Protein AF-A0A5C4Y9U7-F1 (afdb_monomer)

Mean predicted aligned error: 8.0 Å

pLDDT: mean 85.67, std 10.43, range [41.75, 97.69]

Foldseek 3Di:
DQQVLVVCQVVVQVVVVVPDPDPFQADEAEEEEAPCVVPVVVVQVVQVVVQEHEAELLDPPQFFDLDFDPLLQVLLQCLCCVAPNVVPWGWHWDADPVSGIAIAIVNHSDDDFPQSSQSRSVSRNLRSQLRDQGQEYEYEGECPRHDPRVSLSVLCCRQPVCSNVDRHNHHYYYYYYHDDDDQVRQFDLGSHNQWYYDVVDIFGADHSVLLLVLLLVVLPFFLQAAEEEEEEQLLFVQLVQDGQLRLLLVLLCVVQPVPDDDDSLCSQLSVLVVVCVVCVDDDDPDSDNVCSNVSSVLDTSLQSLQVQQVVDVHQVPRPSLVVSVVSLVSSLVRGGLLLVLVLLVLVLQQQPLTGAYAYEYQDQHCNNCPVPVLQEDEDQALVSLQCLLVLVVVVNHHSRRHHYYYHQQGYSVDRVSHRRHPVQQVVAGDPSNLVNVVSVLPSHQAYEYEYARDQQSRSRCLVSCLDPSNLRRYDAAYEALGHHPSNVVSCVPRPQVVCCPPPVNDDVSSRYNNHRSSVSSVSSSVSNVVVD

Structure (mmCIF, N/CA/C/O backbone):
data_AF-A0A5C4Y9U7-F1
#
_entry.id   AF-A0A5C4Y9U7-F1
#
loop_
_atom_site.group_PDB
_atom_site.id
_atom_site.type_symbol
_atom_site.label_atom_id
_atom_site.label_alt_id
_atom_site.label_comp_id
_atom_site.label_asym_id
_atom_site.label_entity_id
_atom_site.label_seq_id
_atom_site.pdbx_PDB_ins_code
_atom_site.Cartn_x
_atom_site.Cartn_y
_atom_site.Cartn_z
_atom_site.occupancy
_atom_site.B_iso_or_equiv
_atom_site.auth_seq_id
_atom_site.auth_comp_id
_atom_site.auth_asym_id
_atom_site.auth_atom_id
_atom_site.pdbx_PDB_model_num
ATOM 1 N N . MET A 1 1 ? 25.388 -7.986 4.201 1.00 56.22 1 MET A N 1
ATOM 2 C CA . MET A 1 1 ? 23.967 -8.353 4.410 1.00 56.22 1 MET A CA 1
ATOM 3 C C . MET A 1 1 ? 23.176 -8.287 3.102 1.00 56.22 1 MET A C 1
ATOM 5 O O . MET A 1 1 ? 22.618 -9.311 2.730 1.00 56.22 1 MET A O 1
ATOM 9 N N . LYS A 1 2 ? 23.247 -7.169 2.356 1.00 70.88 2 LYS A N 1
ATOM 10 C CA . LYS A 1 2 ? 22.529 -6.936 1.084 1.00 70.88 2 LYS A CA 1
ATOM 11 C C . LYS A 1 2 ? 22.603 -8.087 0.056 1.00 70.88 2 LYS A C 1
ATOM 13 O O . LYS A 1 2 ? 21.573 -8.582 -0.378 1.00 70.88 2 LYS A O 1
ATOM 18 N N . THR A 1 3 ? 23.797 -8.604 -0.257 1.00 79.19 3 THR A N 1
ATOM 19 C CA . THR A 1 3 ? 23.983 -9.684 -1.255 1.00 79.19 3 THR A CA 1
ATOM 20 C C . THR A 1 3 ? 23.209 -10.969 -0.948 1.00 79.19 3 THR A C 1
ATOM 22 O O . THR A 1 3 ? 22.618 -11.557 -1.845 1.00 79.19 3 THR A O 1
ATOM 25 N N . LYS A 1 4 ? 23.188 -11.416 0.317 1.00 82.12 4 LYS A N 1
ATOM 26 C CA . LYS A 1 4 ? 22.472 -12.647 0.696 1.00 82.12 4 LYS A CA 1
ATOM 27 C C . LYS A 1 4 ? 20.957 -12.473 0.580 1.00 82.12 4 LYS A C 1
ATOM 29 O O . LYS A 1 4 ? 20.287 -13.398 0.142 1.00 82.12 4 LYS A O 1
ATOM 34 N N . GLN A 1 5 ? 20.442 -11.298 0.954 1.00 79.88 5 GLN A N 1
ATOM 35 C CA . GLN A 1 5 ? 19.019 -10.965 0.829 1.00 79.88 5 GLN A CA 1
ATOM 36 C C . GLN A 1 5 ? 18.590 -10.939 -0.638 1.00 79.88 5 GLN A C 1
ATOM 38 O O . GLN A 1 5 ? 17.568 -11.523 -0.970 1.00 79.88 5 GLN A O 1
ATOM 43 N N . LEU A 1 6 ? 19.405 -10.348 -1.516 1.00 81.94 6 LEU A N 1
ATOM 44 C CA . LEU A 1 6 ? 19.152 -10.343 -2.954 1.00 81.94 6 LEU A CA 1
ATOM 45 C C . LEU A 1 6 ? 19.132 -11.757 -3.548 1.00 81.94 6 LEU A C 1
ATOM 47 O O . LEU A 1 6 ? 18.200 -12.099 -4.265 1.00 81.94 6 LEU A O 1
ATOM 51 N N . ILE A 1 7 ? 20.137 -12.584 -3.235 1.00 84.25 7 ILE A N 1
ATOM 52 C CA . ILE A 1 7 ? 20.183 -13.979 -3.704 1.00 84.25 7 ILE A CA 1
ATOM 53 C C . ILE A 1 7 ? 18.931 -14.725 -3.236 1.00 84.25 7 ILE A C 1
ATOM 55 O O . ILE A 1 7 ? 18.282 -15.391 -4.033 1.00 84.25 7 ILE A O 1
ATOM 59 N N . HIS A 1 8 ? 18.565 -14.581 -1.960 1.00 81.88 8 HIS A N 1
ATOM 60 C CA . HIS A 1 8 ? 17.370 -15.215 -1.415 1.00 81.88 8 HIS A CA 1
ATOM 61 C C . HIS A 1 8 ? 16.087 -14.737 -2.106 1.00 81.88 8 HIS A C 1
ATOM 63 O O . HIS A 1 8 ? 15.252 -15.566 -2.445 1.00 81.88 8 HIS A O 1
ATOM 69 N N . LEU A 1 9 ? 15.959 -13.433 -2.366 1.00 82.94 9 LEU A N 1
ATOM 70 C CA . LEU A 1 9 ? 14.821 -12.847 -3.075 1.00 82.94 9 LEU A CA 1
ATOM 71 C C . LEU A 1 9 ? 14.702 -13.403 -4.497 1.00 82.94 9 LEU A C 1
ATOM 73 O O . LEU A 1 9 ? 13.624 -13.843 -4.879 1.00 82.94 9 LEU A O 1
ATOM 77 N N . ILE A 1 10 ? 15.789 -13.431 -5.275 1.00 84.56 10 ILE A N 1
ATOM 78 C CA . ILE A 1 10 ? 15.723 -13.898 -6.667 1.00 84.56 10 ILE A CA 1
ATOM 79 C C . ILE A 1 10 ? 15.465 -15.408 -6.715 1.00 84.56 10 ILE A C 1
ATOM 81 O O . ILE A 1 10 ? 14.616 -15.852 -7.481 1.00 84.56 10 ILE A O 1
ATOM 85 N N . LEU A 1 11 ? 16.128 -16.204 -5.870 1.00 85.19 11 LEU A N 1
ATOM 86 C CA . LEU A 1 11 ? 15.878 -17.649 -5.801 1.00 85.19 11 LEU A CA 1
ATOM 87 C C . LEU A 1 11 ? 14.464 -17.969 -5.290 1.00 85.19 11 LEU A C 1
ATOM 89 O O . LEU A 1 11 ? 13.823 -18.888 -5.795 1.00 85.19 11 LEU A O 1
ATOM 93 N N . GLY A 1 12 ? 13.952 -17.198 -4.328 1.00 81.12 12 GLY A N 1
ATOM 94 C CA . GLY A 1 12 ? 12.566 -17.293 -3.867 1.00 81.12 12 GLY A CA 1
ATOM 95 C C . GLY A 1 12 ? 11.572 -16.961 -4.979 1.00 81.12 12 GLY A C 1
ATOM 96 O O . GLY A 1 12 ? 10.588 -17.673 -5.155 1.00 81.12 12 GLY A O 1
ATOM 97 N N . ALA A 1 13 ? 11.874 -15.948 -5.793 1.00 83.19 13 ALA A N 1
ATOM 98 C CA . ALA A 1 13 ? 11.092 -15.610 -6.974 1.00 83.19 13 ALA A CA 1
ATOM 99 C C . ALA A 1 13 ? 11.089 -16.743 -8.012 1.00 83.19 13 ALA A C 1
ATOM 101 O O . ALA A 1 13 ? 10.029 -17.081 -8.530 1.00 83.19 13 ALA A O 1
ATOM 102 N N . PHE A 1 14 ? 12.235 -17.386 -8.262 1.00 84.62 14 PHE A N 1
ATOM 103 C CA . PHE A 1 14 ? 12.300 -18.586 -9.100 1.00 84.62 14 PHE A CA 1
ATOM 104 C C . PHE A 1 14 ? 11.418 -19.721 -8.561 1.00 84.62 14 PHE A C 1
ATOM 106 O O . PHE A 1 14 ? 10.627 -20.283 -9.317 1.00 84.62 14 PHE A O 1
ATOM 113 N N . ALA A 1 15 ? 11.489 -20.008 -7.259 1.00 82.56 15 ALA A N 1
ATOM 114 C CA . ALA A 1 15 ? 10.696 -21.061 -6.626 1.00 82.56 15 ALA A CA 1
ATOM 115 C C . ALA A 1 15 ? 9.183 -20.768 -6.632 1.00 82.56 15 ALA A C 1
ATOM 117 O O . ALA A 1 15 ? 8.378 -21.679 -6.823 1.00 82.56 15 ALA A O 1
ATOM 118 N N . ALA A 1 16 ? 8.778 -19.506 -6.450 1.00 73.12 16 ALA A N 1
ATOM 119 C CA . ALA A 1 16 ? 7.371 -19.106 -6.488 1.00 73.12 16 ALA A CA 1
ATOM 120 C C . ALA A 1 16 ? 6.734 -19.391 -7.861 1.00 73.12 16 ALA A C 1
ATOM 122 O O . ALA A 1 16 ? 5.614 -19.895 -7.934 1.00 73.12 16 ALA A O 1
ATOM 123 N N . ILE A 1 17 ? 7.475 -19.154 -8.949 1.00 73.88 17 ILE A N 1
ATOM 124 C CA . ILE A 1 17 ? 7.017 -19.403 -10.326 1.00 73.88 17 ILE A CA 1
ATOM 125 C C . ILE A 1 17 ? 6.718 -20.884 -10.577 1.00 73.88 17 ILE A C 1
ATOM 127 O O . ILE A 1 17 ? 5.774 -21.203 -11.306 1.00 73.88 17 ILE A O 1
ATOM 131 N N . GLU A 1 18 ? 7.531 -21.785 -10.018 1.00 72.62 18 GLU A N 1
ATOM 132 C CA . GLU A 1 18 ? 7.365 -23.235 -10.185 1.00 72.62 18 GLU A CA 1
ATOM 133 C C . GLU A 1 18 ? 6.068 -23.746 -9.547 1.00 72.62 18 GLU A C 1
ATOM 135 O O . GLU A 1 18 ? 5.519 -24.756 -9.982 1.00 72.62 18 GLU A O 1
ATOM 140 N N . GLN A 1 19 ? 5.553 -23.033 -8.543 1.00 67.44 19 GLN A N 1
ATOM 141 C CA . GLN A 1 19 ? 4.324 -23.393 -7.837 1.00 67.44 19 GLN A CA 1
ATOM 142 C C . GLN A 1 19 ? 3.059 -22.844 -8.512 1.00 67.44 19 GLN A C 1
ATOM 144 O O . GLN A 1 19 ? 1.965 -23.365 -8.282 1.00 67.44 19 GLN A O 1
ATOM 149 N N . GLU A 1 20 ? 3.177 -21.813 -9.350 1.00 69.88 20 GLU A N 1
ATOM 150 C CA . GLU A 1 20 ? 2.035 -21.226 -10.050 1.00 69.88 20 GLU A CA 1
ATOM 151 C C . GLU A 1 20 ? 1.679 -22.032 -11.312 1.00 69.88 20 GLU A C 1
ATOM 153 O O . GLU A 1 20 ? 2.402 -22.033 -12.311 1.00 69.88 20 GLU A O 1
ATOM 158 N N . GLN A 1 21 ? 0.528 -22.710 -11.282 1.00 62.28 21 GLN A N 1
ATOM 159 C CA . GLN A 1 21 ? -0.100 -23.319 -12.460 1.00 62.28 21 GLN A CA 1
ATOM 160 C C . GLN A 1 21 ? -0.787 -22.231 -13.300 1.00 62.28 21 GLN A C 1
ATOM 162 O O . GLN A 1 21 ? -1.998 -22.046 -13.220 1.00 62.28 21 GLN A O 1
ATOM 167 N N . ASP A 1 22 ? 0.007 -21.477 -14.053 1.00 69.94 22 ASP A N 1
ATOM 168 C CA . ASP A 1 22 ? -0.463 -20.514 -15.051 1.00 69.94 22 ASP A CA 1
ATOM 169 C C . ASP A 1 22 ? 0.021 -20.972 -16.434 1.00 69.94 22 ASP A C 1
ATOM 171 O O . ASP A 1 22 ? 1.215 -21.227 -16.621 1.00 69.94 22 ASP A O 1
ATOM 175 N N . GLU A 1 23 ? -0.922 -21.125 -17.366 1.00 76.88 23 GLU A N 1
ATOM 176 C CA . GLU A 1 23 ? -0.697 -21.559 -18.753 1.00 76.88 23 GLU A CA 1
ATOM 177 C C . GLU A 1 23 ? -0.317 -20.394 -19.684 1.00 76.88 23 GLU A C 1
ATOM 179 O O . GLU A 1 23 ? -0.151 -20.595 -20.889 1.00 76.88 23 GLU A O 1
ATOM 184 N N . SER A 1 24 ? -0.171 -19.178 -19.146 1.00 81.50 24 SER A N 1
ATOM 185 C CA . SER A 1 24 ? 0.236 -17.999 -19.911 1.00 81.50 24 SER A CA 1
ATOM 186 C C . SER A 1 24 ? 1.538 -18.242 -20.692 1.00 81.50 24 SER A C 1
ATOM 188 O O . SER A 1 24 ? 2.473 -18.866 -20.175 1.00 81.50 24 SER A O 1
ATOM 190 N N . PRO A 1 25 ? 1.648 -17.726 -21.935 1.00 85.94 25 PRO A N 1
ATOM 191 C CA . PRO A 1 25 ? 2.808 -17.974 -22.795 1.00 85.94 25 PRO A CA 1
ATOM 192 C C . PRO A 1 25 ? 4.106 -17.393 -22.218 1.00 85.94 25 PRO A C 1
ATOM 194 O O . PRO A 1 25 ? 5.190 -17.905 -22.517 1.00 85.94 25 PRO A O 1
ATOM 197 N N . LEU A 1 26 ? 3.983 -16.360 -21.378 1.00 91.81 26 LEU A N 1
ATOM 198 C CA . LEU A 1 26 ? 5.056 -15.692 -20.660 1.00 91.81 26 LEU A CA 1
ATOM 199 C C . LEU A 1 26 ? 4.627 -15.400 -19.218 1.00 91.81 26 LEU A C 1
ATOM 201 O O . LEU A 1 26 ? 3.610 -14.753 -18.992 1.00 91.81 26 LEU A O 1
ATOM 205 N N . LYS A 1 27 ? 5.451 -15.788 -18.243 1.00 91.19 27 LYS A N 1
ATOM 206 C CA . LYS A 1 27 ? 5.301 -15.372 -16.844 1.00 91.19 27 LYS A CA 1
ATOM 207 C C . LYS A 1 27 ? 6.187 -14.164 -16.560 1.00 91.19 27 LYS A C 1
ATOM 209 O O . LYS A 1 27 ? 7.409 -14.254 -16.703 1.00 91.19 27 LYS A O 1
ATOM 214 N N . VAL A 1 28 ? 5.584 -13.053 -16.140 1.00 91.06 28 VAL A N 1
ATOM 215 C CA . VAL A 1 28 ? 6.301 -11.825 -15.768 1.00 91.06 28 VAL A CA 1
ATOM 216 C C . VAL A 1 28 ? 6.392 -11.711 -14.250 1.00 91.06 28 VAL A C 1
ATOM 218 O O . VAL A 1 28 ? 5.386 -11.806 -13.555 1.00 91.06 28 VAL A O 1
ATOM 221 N N . ILE A 1 29 ? 7.602 -11.488 -13.736 1.00 90.94 29 ILE A N 1
ATOM 222 C CA . ILE A 1 29 ? 7.896 -11.356 -12.309 1.00 90.94 29 ILE A CA 1
ATOM 223 C C . ILE A 1 29 ? 8.418 -9.949 -12.060 1.00 90.94 29 ILE A C 1
ATOM 225 O O . ILE A 1 29 ? 9.585 -9.676 -12.352 1.00 90.94 29 ILE A O 1
ATOM 229 N N . PRO A 1 30 ? 7.580 -9.041 -11.546 1.00 92.50 30 PRO A N 1
ATOM 230 C CA . PRO A 1 30 ? 7.993 -7.672 -11.321 1.00 92.50 30 PRO A CA 1
ATOM 231 C C . PRO A 1 30 ? 8.667 -7.536 -9.951 1.00 92.50 30 PRO A C 1
ATOM 233 O O . PRO A 1 30 ? 8.172 -8.038 -8.935 1.00 92.50 30 PRO A O 1
ATOM 236 N N . LEU A 1 31 ? 9.792 -6.830 -9.924 1.00 93.25 31 LEU A N 1
ATOM 237 C CA . LEU A 1 31 ? 10.570 -6.511 -8.736 1.00 93.25 31 LEU A CA 1
ATOM 238 C C . LEU A 1 31 ? 10.892 -5.021 -8.723 1.00 93.25 31 LEU A C 1
ATOM 240 O O . LEU A 1 31 ? 11.164 -4.426 -9.764 1.00 93.25 31 LEU A O 1
ATOM 244 N N . VAL A 1 32 ? 10.926 -4.441 -7.529 1.00 93.00 32 VAL A N 1
ATOM 245 C CA . VAL A 1 32 ? 11.402 -3.069 -7.325 1.00 93.00 32 VAL A CA 1
ATOM 246 C C . VAL A 1 32 ? 12.637 -3.128 -6.444 1.00 93.00 32 VAL A C 1
ATOM 248 O O . VAL A 1 32 ? 12.590 -3.659 -5.333 1.00 93.00 32 VAL A O 1
ATOM 251 N N . ILE A 1 33 ? 13.754 -2.620 -6.953 1.00 91.81 33 ILE A N 1
ATOM 252 C CA . ILE A 1 33 ? 15.033 -2.592 -6.248 1.00 91.81 33 ILE A CA 1
ATOM 253 C C . ILE A 1 33 ? 15.519 -1.150 -6.232 1.00 91.81 33 ILE A C 1
ATOM 255 O O . ILE A 1 33 ? 15.615 -0.510 -7.272 1.00 91.81 33 ILE A O 1
ATOM 259 N N . ASN A 1 34 ? 15.845 -0.639 -5.053 1.00 87.38 34 ASN A N 1
ATOM 260 C CA . ASN A 1 34 ? 16.506 0.653 -4.943 1.00 87.38 34 ASN A CA 1
ATOM 261 C C . ASN A 1 34 ? 18.020 0.457 -5.056 1.00 87.38 34 ASN A C 1
ATOM 263 O O . ASN A 1 34 ? 18.598 -0.274 -4.249 1.00 87.38 34 ASN A O 1
ATOM 267 N N . ASP A 1 35 ? 18.620 1.119 -6.045 1.00 86.00 35 ASP A N 1
ATOM 268 C CA . ASP A 1 35 ? 20.049 1.086 -6.349 1.00 86.00 35 ASP A CA 1
ATOM 269 C C . ASP A 1 35 ? 20.523 -0.297 -6.814 1.00 86.00 35 ASP A C 1
ATOM 271 O O . ASP A 1 35 ? 21.303 -1.006 -6.171 1.00 86.00 35 ASP A O 1
ATOM 275 N N . VAL A 1 36 ? 20.029 -0.700 -7.988 1.00 90.25 36 VAL A N 1
ATOM 276 C CA . VAL A 1 36 ? 20.387 -1.990 -8.596 1.00 90.25 36 VAL A CA 1
ATOM 277 C C . VAL A 1 36 ? 21.874 -2.083 -8.968 1.00 90.25 36 VAL A C 1
ATOM 279 O O . VAL A 1 36 ? 22.398 -3.186 -9.144 1.00 90.25 36 VAL A O 1
ATOM 282 N N . ALA A 1 37 ? 22.573 -0.948 -9.088 1.00 89.69 37 ALA A N 1
ATOM 283 C CA . ALA A 1 37 ? 23.941 -0.886 -9.593 1.00 89.69 37 ALA A CA 1
ATOM 284 C C . ALA A 1 37 ? 24.922 -1.695 -8.728 1.00 89.69 37 ALA A C 1
ATOM 286 O O . ALA A 1 37 ? 25.777 -2.408 -9.258 1.00 89.69 37 ALA A O 1
ATOM 287 N N . GLU A 1 38 ? 24.737 -1.682 -7.403 1.00 86.44 38 GLU A N 1
ATOM 288 C CA . GLU A 1 38 ? 25.524 -2.480 -6.448 1.00 86.44 38 GLU A CA 1
ATOM 289 C C . GLU A 1 38 ? 25.316 -4.002 -6.603 1.00 86.44 38 GLU A C 1
ATOM 291 O O . GLU A 1 38 ? 25.991 -4.813 -5.960 1.00 86.44 38 GLU A O 1
ATOM 296 N N . HIS A 1 39 ? 24.336 -4.420 -7.404 1.00 88.44 39 HIS A N 1
ATOM 297 C CA . HIS A 1 39 ? 23.797 -5.776 -7.428 1.00 88.44 39 HIS A CA 1
ATOM 298 C C . HIS A 1 39 ? 23.884 -6.457 -8.798 1.00 88.44 39 HIS A C 1
ATOM 300 O O . HIS A 1 39 ? 23.766 -7.684 -8.869 1.00 88.44 39 HIS A O 1
ATOM 306 N N . ILE A 1 40 ? 24.185 -5.708 -9.865 1.00 91.50 40 ILE A N 1
ATOM 307 C CA . ILE A 1 40 ? 24.260 -6.205 -11.250 1.00 91.50 40 ILE A CA 1
ATOM 308 C C . ILE A 1 40 ? 25.152 -7.445 -11.380 1.00 91.50 40 ILE A C 1
ATOM 310 O O . ILE A 1 40 ? 24.752 -8.419 -12.011 1.00 91.50 40 ILE A O 1
ATOM 314 N N . GLY A 1 41 ? 26.347 -7.443 -10.778 1.00 92.06 41 GLY A N 1
ATOM 315 C CA . GLY A 1 41 ? 27.286 -8.565 -10.905 1.00 92.06 41 GLY A CA 1
ATOM 316 C C . GLY A 1 41 ? 26.717 -9.887 -10.379 1.00 92.06 41 GLY A C 1
ATOM 317 O O . GLY A 1 41 ? 26.860 -10.926 -11.018 1.00 92.06 41 GLY A O 1
ATOM 318 N N . ILE A 1 42 ? 26.012 -9.834 -9.246 1.00 91.56 42 ILE A N 1
ATOM 319 C CA . ILE A 1 42 ? 25.359 -11.003 -8.642 1.00 91.56 42 ILE A CA 1
ATOM 320 C C . ILE A 1 42 ? 24.136 -11.412 -9.459 1.00 91.56 42 ILE A C 1
ATOM 322 O O . ILE A 1 42 ? 23.955 -12.597 -9.719 1.00 91.56 42 ILE A O 1
ATOM 326 N N . LEU A 1 43 ? 23.319 -10.451 -9.899 1.00 93.19 43 LEU A N 1
ATOM 327 C CA . LEU A 1 43 ? 22.159 -10.733 -10.744 1.00 93.19 43 LEU A CA 1
ATOM 328 C C . LEU A 1 43 ? 22.580 -11.433 -12.042 1.00 93.19 43 LEU A C 1
ATOM 330 O O . LEU A 1 43 ? 22.010 -12.464 -12.387 1.00 93.19 43 LEU A O 1
ATOM 334 N N . ARG A 1 44 ? 23.622 -10.935 -12.722 1.00 94.44 44 ARG A N 1
ATOM 335 C CA . ARG A 1 44 ? 24.162 -11.553 -13.945 1.00 94.44 44 ARG A CA 1
ATOM 336 C C . ARG A 1 44 ? 24.561 -13.005 -13.703 1.00 94.44 44 ARG A C 1
ATOM 338 O O . ARG A 1 44 ? 24.242 -13.860 -14.521 1.00 94.44 44 ARG A O 1
ATOM 345 N N . GLU A 1 45 ? 25.217 -13.283 -12.579 1.00 94.25 45 GLU A N 1
ATOM 346 C CA . GLU A 1 45 ? 25.627 -14.640 -12.225 1.00 94.25 45 GLU A CA 1
ATOM 347 C C . GLU A 1 45 ? 24.434 -15.556 -11.917 1.00 94.25 45 GLU A C 1
ATOM 349 O O . GLU A 1 45 ? 24.404 -16.686 -12.399 1.00 94.25 45 GLU A O 1
ATOM 354 N N . ILE A 1 46 ? 23.419 -15.068 -11.195 1.00 93.00 46 ILE A N 1
ATOM 355 C CA . ILE A 1 46 ? 22.193 -15.836 -10.921 1.00 93.00 46 ILE A CA 1
ATOM 356 C C . ILE A 1 46 ? 21.491 -16.205 -12.231 1.00 93.00 46 ILE A C 1
ATOM 358 O O . ILE A 1 46 ? 21.230 -17.380 -12.475 1.00 93.00 46 ILE A O 1
ATOM 362 N N . PHE A 1 47 ? 21.236 -15.228 -13.108 1.00 94.25 47 PHE A N 1
ATOM 363 C CA . PHE A 1 47 ? 20.577 -15.502 -14.387 1.00 94.25 47 PHE A CA 1
ATOM 364 C C . PHE A 1 47 ? 21.418 -16.413 -15.280 1.00 94.25 47 PHE A C 1
ATOM 366 O O . PHE A 1 47 ? 20.856 -17.278 -15.941 1.00 94.25 47 PHE A O 1
ATOM 373 N N . ARG A 1 48 ? 22.752 -16.304 -15.253 1.00 94.12 48 ARG A N 1
ATOM 374 C CA . ARG A 1 48 ? 23.640 -17.222 -15.979 1.00 94.12 48 ARG A CA 1
ATOM 375 C C . ARG A 1 48 ? 23.501 -18.668 -15.492 1.00 94.12 48 ARG A C 1
ATOM 377 O O . ARG A 1 48 ? 23.458 -19.574 -16.321 1.00 94.12 48 ARG A O 1
ATOM 384 N N . VAL A 1 49 ? 23.447 -18.889 -14.176 1.00 92.62 49 VAL A N 1
ATOM 385 C CA . VAL A 1 49 ? 23.257 -20.225 -13.576 1.00 92.62 49 VAL A CA 1
ATOM 386 C C . VAL A 1 49 ? 21.882 -20.797 -13.930 1.00 92.62 49 VAL A C 1
ATOM 388 O O . VAL A 1 49 ? 21.780 -21.970 -14.278 1.00 92.62 49 VAL A O 1
ATOM 391 N N . GLU A 1 50 ? 20.853 -19.952 -13.966 1.00 91.00 50 GLU A N 1
ATOM 392 C CA . GLU A 1 50 ? 19.478 -20.305 -14.351 1.00 91.00 50 GLU A CA 1
ATOM 393 C C . GLU A 1 50 ? 19.264 -20.408 -15.875 1.00 91.00 50 GLU A C 1
ATOM 395 O O . GLU A 1 50 ? 18.128 -20.374 -16.363 1.00 91.00 50 GLU A O 1
ATOM 400 N N . SER A 1 51 ? 20.356 -20.523 -16.645 1.00 92.25 51 SER A N 1
ATOM 401 C CA . SER A 1 51 ? 20.348 -20.589 -18.115 1.00 92.25 51 SER A CA 1
ATOM 402 C C . SER A 1 51 ? 19.536 -19.460 -18.757 1.00 92.25 51 SER A C 1
ATOM 404 O O . SER A 1 51 ? 18.822 -19.661 -19.736 1.00 92.25 51 SER A O 1
ATOM 406 N N . GLY A 1 52 ? 19.612 -18.272 -18.170 1.00 95.19 52 GLY A N 1
ATOM 407 C CA . GLY A 1 52 ? 18.952 -17.061 -18.618 1.00 95.19 52 GLY A CA 1
ATOM 408 C C . GLY A 1 52 ? 19.929 -15.952 -18.982 1.00 95.19 52 GLY A C 1
ATOM 409 O O . GLY A 1 52 ? 21.152 -16.106 -18.945 1.00 95.19 52 GLY A O 1
ATOM 410 N N . ILE A 1 53 ? 19.359 -14.802 -19.324 1.00 95.56 53 ILE A N 1
ATOM 411 C CA . ILE A 1 53 ? 20.098 -13.597 -19.695 1.00 95.56 53 ILE A CA 1
ATOM 412 C C . ILE A 1 53 ? 19.618 -12.394 -18.888 1.00 95.56 53 ILE A C 1
ATOM 414 O O . ILE A 1 53 ? 18.435 -12.265 -18.593 1.00 95.56 53 ILE A O 1
ATOM 418 N N . LEU A 1 54 ? 20.539 -11.498 -18.541 1.00 95.88 54 LEU A N 1
ATOM 419 C CA . LEU A 1 54 ? 20.227 -10.216 -17.920 1.00 95.88 54 LEU A CA 1
ATOM 420 C C . LEU A 1 54 ? 20.561 -9.088 -18.884 1.00 95.88 54 LEU A C 1
ATOM 422 O O . LEU A 1 54 ? 21.642 -9.075 -19.474 1.00 95.88 54 LEU A O 1
ATOM 426 N N . ILE A 1 55 ? 19.636 -8.143 -19.009 1.00 95.25 55 ILE A N 1
ATOM 427 C CA . ILE A 1 55 ? 19.753 -6.972 -19.866 1.00 95.25 55 ILE A CA 1
ATOM 428 C C . ILE A 1 55 ? 19.436 -5.730 -19.054 1.00 95.25 55 ILE A C 1
ATOM 430 O O . ILE A 1 55 ? 18.403 -5.637 -18.395 1.00 95.25 55 ILE A O 1
ATOM 434 N N . GLU A 1 56 ? 20.321 -4.751 -19.153 1.00 94.75 56 GLU A N 1
ATOM 435 C CA . GLU A 1 56 ? 20.105 -3.417 -18.615 1.00 94.75 56 GLU A CA 1
ATOM 436 C C . GLU A 1 56 ? 19.675 -2.509 -19.761 1.00 94.75 56 GLU A C 1
ATOM 438 O O . GLU A 1 56 ? 20.434 -2.300 -20.702 1.00 94.75 56 GLU A O 1
ATOM 443 N N . ALA A 1 57 ? 18.472 -1.940 -19.686 1.00 92.88 57 ALA A N 1
ATOM 444 C CA . ALA A 1 57 ? 17.941 -1.072 -20.736 1.00 92.88 57 ALA A CA 1
ATOM 445 C C . ALA A 1 57 ? 18.837 0.151 -21.005 1.00 92.88 57 ALA A C 1
ATOM 447 O O . ALA A 1 57 ? 18.845 0.688 -22.108 1.00 92.88 57 ALA A O 1
ATOM 448 N N . SER A 1 58 ? 19.605 0.591 -20.005 1.00 89.00 58 SER A N 1
ATOM 449 C CA . SER A 1 58 ? 20.554 1.699 -20.129 1.00 89.00 58 SER A CA 1
ATOM 450 C C . SER A 1 58 ? 21.903 1.315 -20.738 1.00 89.00 58 SER A C 1
ATOM 452 O O . SER A 1 58 ? 22.704 2.208 -21.004 1.00 89.00 58 SER A O 1
ATOM 454 N N . ASP A 1 59 ? 22.203 0.025 -20.912 1.00 85.62 59 ASP A N 1
ATOM 455 C CA . ASP A 1 59 ? 23.503 -0.412 -21.417 1.00 85.62 59 ASP A CA 1
ATOM 456 C C . ASP A 1 59 ? 23.573 -0.205 -22.949 1.00 85.62 59 ASP A C 1
ATOM 458 O O . ASP A 1 59 ? 22.853 -0.851 -23.715 1.00 85.62 59 ASP A O 1
ATOM 462 N N . PRO A 1 60 ? 24.441 0.692 -23.455 1.00 70.31 60 PRO A N 1
ATOM 463 C CA . PRO A 1 60 ? 24.560 0.940 -24.892 1.00 70.31 60 PRO A CA 1
ATOM 464 C C . PRO A 1 60 ? 25.155 -0.256 -25.650 1.00 70.31 60 PRO A C 1
ATOM 466 O O . PRO A 1 60 ? 25.112 -0.286 -26.881 1.00 70.31 60 PRO A O 1
ATOM 469 N N . THR A 1 61 ? 25.727 -1.226 -24.929 1.00 68.94 61 THR A N 1
ATOM 470 C CA . THR A 1 61 ? 26.300 -2.458 -25.473 1.00 68.94 61 THR A CA 1
ATOM 471 C C . THR A 1 61 ? 25.292 -3.598 -25.569 1.00 68.94 61 THR A C 1
ATOM 473 O O . THR A 1 61 ? 25.656 -4.674 -26.057 1.00 68.94 61 THR A O 1
ATOM 476 N N . VAL A 1 62 ? 24.028 -3.376 -25.168 1.00 67.38 62 VAL A N 1
ATOM 477 C CA . VAL A 1 62 ? 22.950 -4.349 -25.381 1.00 67.38 62 VAL A CA 1
ATOM 478 C C . VAL A 1 62 ? 22.967 -4.778 -26.838 1.00 67.38 62 VAL A C 1
ATOM 480 O O . VAL A 1 62 ? 22.890 -3.966 -27.767 1.00 67.38 62 VAL A O 1
ATOM 483 N N . ARG A 1 63 ? 23.124 -6.089 -27.031 1.00 70.06 63 ARG A N 1
ATOM 484 C CA . ARG A 1 63 ? 23.108 -6.702 -28.353 1.00 70.06 63 ARG A CA 1
ATOM 485 C C . ARG A 1 63 ? 21.787 -6.324 -29.008 1.00 70.06 63 ARG A C 1
ATOM 487 O O . ARG A 1 63 ? 20.725 -6.560 -28.450 1.00 70.06 63 ARG A O 1
ATOM 494 N N . ARG A 1 64 ? 21.852 -5.703 -30.180 1.00 77.69 64 ARG A N 1
ATOM 495 C CA . ARG A 1 64 ? 20.653 -5.374 -30.951 1.00 77.69 64 ARG A CA 1
ATOM 496 C C . ARG A 1 64 ? 20.229 -6.607 -31.735 1.00 77.69 64 ARG A C 1
ATOM 498 O O . ARG A 1 64 ? 21.084 -7.269 -32.327 1.00 77.69 64 ARG A O 1
ATOM 505 N N . ALA A 1 65 ? 18.931 -6.899 -31.747 1.00 82.81 65 ALA A N 1
ATOM 506 C CA . ALA A 1 65 ? 18.383 -7.914 -32.639 1.00 82.81 65 ALA A CA 1
ATOM 507 C C . ALA A 1 65 ? 18.686 -7.560 -34.100 1.00 82.81 65 ALA A C 1
ATOM 509 O O . ALA A 1 65 ? 18.808 -6.387 -34.454 1.00 82.81 65 ALA A O 1
ATOM 510 N N . SER A 1 66 ? 18.787 -8.579 -34.949 1.00 88.06 66 SER A N 1
ATOM 511 C CA . SER A 1 66 ? 18.885 -8.420 -36.405 1.00 88.06 66 SER A CA 1
ATOM 512 C C . SER A 1 66 ? 17.535 -8.535 -37.118 1.00 88.06 66 SER A C 1
ATOM 514 O O . SER A 1 66 ? 17.448 -8.375 -38.334 1.00 88.06 66 SER A O 1
ATOM 516 N N . THR A 1 67 ? 16.476 -8.826 -36.365 1.00 89.94 67 THR A N 1
ATOM 517 C CA . THR A 1 67 ? 15.100 -8.964 -36.842 1.00 89.94 67 THR A CA 1
ATOM 518 C C . THR A 1 67 ? 14.166 -8.207 -35.906 1.00 89.94 67 THR A C 1
ATOM 520 O O . THR A 1 67 ? 14.480 -8.020 -34.734 1.00 89.94 67 THR A O 1
ATOM 523 N N . VAL A 1 68 ? 13.045 -7.729 -36.444 1.00 93.56 68 VAL A N 1
ATOM 524 C CA . VAL A 1 68 ? 12.006 -7.041 -35.672 1.00 93.56 68 VAL A CA 1
ATOM 525 C C . VAL A 1 68 ? 10.864 -8.018 -35.443 1.00 93.56 68 VAL A C 1
ATOM 527 O O . VAL A 1 68 ? 10.283 -8.515 -36.409 1.00 93.56 68 VAL A O 1
ATOM 530 N N . ASP A 1 69 ? 10.518 -8.248 -34.183 1.00 95.62 69 ASP A N 1
ATOM 531 C CA . ASP A 1 69 ? 9.255 -8.868 -33.810 1.00 95.62 69 ASP A CA 1
ATOM 532 C C . ASP A 1 69 ? 8.126 -7.868 -34.090 1.00 95.62 69 ASP A C 1
ATOM 534 O O . ASP A 1 69 ? 8.054 -6.789 -33.483 1.00 95.62 69 ASP A O 1
ATOM 538 N N . LEU A 1 70 ? 7.297 -8.197 -35.085 1.00 95.69 70 LEU A N 1
ATOM 539 C CA . LEU A 1 70 ? 6.270 -7.298 -35.601 1.00 95.69 70 LEU A CA 1
ATOM 540 C C . LEU A 1 70 ? 5.119 -7.113 -34.607 1.00 95.69 70 LEU A C 1
ATOM 542 O O . LEU A 1 70 ? 4.595 -6.007 -34.509 1.00 95.69 70 LEU A O 1
ATOM 546 N N . GLU A 1 71 ? 4.753 -8.153 -33.860 1.00 95.12 71 GLU A N 1
ATOM 547 C CA . GLU A 1 71 ? 3.665 -8.086 -32.883 1.00 95.12 71 GLU A CA 1
ATOM 548 C C . GLU A 1 71 ? 4.071 -7.212 -31.694 1.00 95.12 71 GLU A C 1
ATOM 550 O O . GLU A 1 71 ? 3.363 -6.265 -31.340 1.00 95.12 71 GLU A O 1
ATOM 555 N N . LEU A 1 72 ? 5.277 -7.440 -31.164 1.00 94.81 72 LEU A N 1
ATOM 556 C CA . LEU A 1 72 ? 5.870 -6.613 -30.122 1.00 94.81 72 LEU A CA 1
ATOM 557 C C . LEU A 1 72 ? 6.022 -5.160 -30.584 1.00 94.81 72 LEU A C 1
ATOM 559 O O . LEU A 1 72 ? 5.666 -4.239 -29.847 1.00 94.81 72 LEU A O 1
ATOM 563 N N . LYS A 1 73 ? 6.521 -4.940 -31.808 1.00 95.12 73 LYS A N 1
ATOM 564 C CA . LYS A 1 73 ? 6.620 -3.600 -32.401 1.00 95.12 73 LYS A CA 1
ATOM 565 C C . LYS A 1 73 ? 5.256 -2.919 -32.409 1.00 95.12 73 LYS A C 1
ATOM 567 O O . LYS A 1 73 ? 5.129 -1.826 -31.865 1.00 95.12 73 LYS A O 1
ATOM 572 N N . THR A 1 74 ? 4.249 -3.550 -33.010 1.00 95.69 74 THR A N 1
ATOM 573 C CA . THR A 1 74 ? 2.915 -2.960 -33.144 1.00 95.69 74 THR A CA 1
ATOM 574 C C . THR A 1 74 ? 2.322 -2.631 -31.780 1.00 95.69 74 THR A C 1
ATOM 576 O O . THR A 1 74 ? 1.778 -1.543 -31.612 1.00 95.69 74 THR A O 1
ATOM 579 N N . ALA A 1 75 ? 2.480 -3.505 -30.786 1.00 94.44 75 ALA A N 1
ATOM 580 C CA . ALA A 1 75 ? 1.979 -3.256 -29.441 1.00 94.44 75 ALA A CA 1
ATOM 581 C C . ALA A 1 75 ? 2.695 -2.088 -28.739 1.00 94.44 75 ALA A C 1
ATOM 583 O O . ALA A 1 75 ? 2.040 -1.266 -28.095 1.00 94.44 75 ALA A O 1
ATOM 584 N N . MET A 1 76 ? 4.021 -1.976 -28.884 1.00 92.69 76 MET A N 1
ATOM 585 C CA . MET A 1 76 ? 4.788 -0.859 -28.322 1.00 92.69 76 MET A CA 1
ATOM 586 C C . MET A 1 76 ? 4.446 0.476 -28.991 1.00 92.69 76 MET A C 1
ATOM 588 O O . MET A 1 76 ? 4.251 1.473 -28.302 1.00 92.69 76 MET A O 1
ATOM 592 N N . GLU A 1 77 ? 4.355 0.513 -30.321 1.00 93.88 77 GLU A N 1
ATOM 593 C CA . GLU A 1 77 ? 3.983 1.727 -31.059 1.00 93.88 77 GLU A CA 1
ATOM 594 C C . GLU A 1 77 ? 2.538 2.148 -30.727 1.00 93.88 77 GLU A C 1
ATOM 596 O O . GLU A 1 77 ? 2.270 3.326 -30.467 1.00 93.88 77 GLU A O 1
ATOM 601 N N . ALA A 1 78 ? 1.620 1.176 -30.642 1.00 92.62 78 ALA A N 1
ATOM 602 C CA . ALA A 1 78 ? 0.230 1.401 -30.259 1.00 92.62 78 ALA A CA 1
ATOM 603 C C . ALA A 1 78 ? 0.123 2.029 -28.864 1.00 92.62 78 ALA A C 1
ATOM 605 O O . ALA A 1 78 ? -0.540 3.055 -28.732 1.00 92.62 78 ALA A O 1
ATOM 606 N N . LEU A 1 79 ? 0.834 1.484 -27.866 1.00 91.12 79 LEU A N 1
ATOM 607 C CA . LEU A 1 79 ? 0.831 1.971 -26.481 1.00 91.12 79 LEU A CA 1
ATOM 608 C C . LEU A 1 79 ? 1.050 3.486 -26.392 1.00 91.12 79 LEU A C 1
ATOM 610 O O . LEU A 1 79 ? 0.315 4.173 -25.687 1.00 91.12 79 LEU A O 1
ATOM 614 N N . PHE A 1 80 ? 2.048 4.007 -27.110 1.00 88.12 80 PHE A N 1
ATOM 615 C CA . PHE A 1 80 ? 2.362 5.434 -27.085 1.00 88.12 80 PHE A CA 1
ATOM 616 C C . PHE A 1 80 ? 1.391 6.249 -27.936 1.00 88.12 80 PHE A C 1
ATOM 618 O O . PHE A 1 80 ? 0.920 7.288 -27.476 1.00 88.12 80 PHE A O 1
ATOM 625 N N . SER A 1 81 ? 1.032 5.759 -29.126 1.00 89.81 81 SER A N 1
ATOM 626 C CA . SER A 1 81 ? 0.124 6.466 -30.040 1.00 89.81 81 SER A CA 1
ATOM 627 C C . SER A 1 81 ? -1.307 6.623 -29.509 1.00 89.81 81 SER A C 1
ATOM 629 O O . SER A 1 81 ? -1.970 7.604 -29.835 1.00 89.81 81 SER A O 1
ATOM 631 N N . SER A 1 82 ? -1.781 5.700 -28.666 1.00 88.25 82 SER A N 1
ATOM 632 C CA . SER A 1 82 ? -3.104 5.776 -28.036 1.00 88.25 82 SER A CA 1
ATOM 633 C C . SER A 1 82 ? -3.097 6.482 -26.677 1.00 88.25 82 SER A C 1
ATOM 635 O O . SER A 1 82 ? -4.138 6.564 -26.026 1.00 88.25 82 SER A O 1
ATOM 637 N N . SER A 1 83 ? -1.937 6.942 -26.205 1.00 89.44 83 SER A N 1
ATOM 638 C CA . SER A 1 83 ? -1.793 7.552 -24.882 1.00 89.44 83 SER A CA 1
ATOM 639 C C . SER A 1 83 ? -1.906 9.082 -24.920 1.00 89.44 83 SER A C 1
ATOM 641 O O . SER A 1 83 ? -1.703 9.692 -25.972 1.00 89.44 83 SER A O 1
ATOM 643 N N . PRO A 1 84 ? -2.126 9.745 -23.768 1.00 87.44 84 PRO A N 1
ATOM 644 C CA . PRO A 1 84 ? -2.016 11.202 -23.668 1.00 87.44 84 PRO A CA 1
ATOM 645 C C . PRO A 1 84 ? -0.649 11.758 -24.102 1.00 87.44 84 PRO A C 1
ATOM 647 O O . PRO A 1 84 ? -0.562 12.924 -24.482 1.00 87.44 84 PRO A O 1
ATOM 650 N N . LEU A 1 85 ? 0.407 10.932 -24.087 1.00 87.44 85 LEU A N 1
ATOM 651 C CA . LEU A 1 85 ? 1.749 11.317 -24.529 1.00 87.44 85 LEU A CA 1
ATOM 652 C C . LEU A 1 85 ? 1.893 11.369 -26.055 1.00 87.44 85 LEU A C 1
ATOM 654 O O . LEU A 1 85 ? 2.894 11.887 -26.534 1.00 87.44 85 LEU A O 1
ATOM 658 N N . ALA A 1 86 ? 0.914 10.897 -26.835 1.00 86.69 86 ALA A N 1
ATOM 659 C CA . ALA A 1 86 ? 0.998 10.868 -28.299 1.00 86.69 86 ALA A CA 1
ATOM 660 C C . ALA A 1 86 ? 1.253 12.252 -28.931 1.00 86.69 86 ALA A C 1
ATOM 662 O O . ALA A 1 86 ? 1.803 12.347 -30.026 1.00 86.69 86 ALA A O 1
ATOM 663 N N . ALA A 1 87 ? 0.869 13.334 -28.242 1.00 84.88 87 ALA A N 1
ATOM 664 C CA . ALA A 1 87 ? 1.106 14.705 -28.692 1.00 84.88 87 ALA A CA 1
ATOM 665 C C . ALA A 1 87 ? 2.581 15.140 -28.595 1.00 84.88 87 ALA A C 1
ATOM 667 O O . ALA A 1 87 ? 2.990 16.071 -29.288 1.00 84.88 87 ALA A O 1
ATOM 668 N N . THR A 1 88 ? 3.370 14.506 -27.728 1.00 85.62 88 THR A N 1
ATOM 669 C CA . THR A 1 88 ? 4.756 14.896 -27.415 1.00 85.62 88 THR A CA 1
ATOM 670 C C . THR A 1 88 ? 5.768 13.787 -27.693 1.00 85.62 88 THR A C 1
ATOM 672 O O . THR A 1 88 ? 6.970 14.052 -27.778 1.00 85.62 88 THR A O 1
ATOM 675 N N . LEU A 1 89 ? 5.298 12.550 -27.850 1.00 87.69 89 LEU A N 1
ATOM 676 C CA . LEU A 1 89 ? 6.124 11.362 -27.939 1.00 87.69 89 LEU A CA 1
ATOM 677 C C . LEU A 1 89 ? 5.553 10.376 -28.963 1.00 87.69 89 LEU A C 1
ATOM 679 O O . LEU A 1 89 ? 4.426 9.900 -28.848 1.00 87.69 89 LEU A O 1
ATOM 683 N N . SER A 1 90 ? 6.382 10.010 -29.934 1.00 90.88 90 SER A N 1
ATOM 684 C CA . SER A 1 90 ? 6.148 8.904 -30.859 1.00 90.88 90 SER A CA 1
ATOM 685 C C . SER A 1 90 ? 7.315 7.928 -30.795 1.00 90.88 90 SER A C 1
ATOM 687 O O . SER A 1 90 ? 8.477 8.333 -30.728 1.00 90.88 90 SER A O 1
ATOM 689 N N . LEU A 1 91 ? 6.996 6.638 -30.799 1.00 92.69 91 LEU A N 1
ATOM 690 C CA . LEU A 1 91 ? 7.962 5.549 -30.797 1.00 92.69 91 LEU A CA 1
ATOM 691 C C . LEU A 1 91 ? 7.838 4.810 -32.125 1.00 92.69 91 LEU A C 1
ATOM 693 O O . LEU A 1 91 ? 6.726 4.485 -32.533 1.00 92.69 91 LEU A O 1
ATOM 697 N N . ASN A 1 92 ? 8.963 4.555 -32.793 1.00 94.62 92 ASN A N 1
ATOM 698 C CA . ASN A 1 92 ? 9.005 3.723 -33.989 1.00 94.62 92 ASN A CA 1
ATOM 699 C C . ASN A 1 92 ? 10.149 2.709 -33.923 1.00 94.62 92 ASN A C 1
ATOM 701 O O . ASN A 1 92 ? 11.288 3.086 -33.661 1.00 94.62 92 ASN A O 1
ATOM 705 N N . VAL A 1 93 ? 9.858 1.435 -34.185 1.00 93.25 93 VAL A N 1
ATOM 706 C CA . VAL A 1 93 ? 10.869 0.366 -34.199 1.00 93.25 93 VAL A CA 1
ATOM 707 C C . VAL A 1 93 ? 11.154 -0.062 -35.637 1.00 93.25 93 VAL A C 1
ATOM 709 O O . VAL A 1 93 ? 10.251 -0.460 -36.384 1.00 93.25 93 VAL A O 1
ATOM 712 N N . GLN A 1 94 ? 12.424 -0.015 -36.032 1.00 94.44 94 GLN A N 1
ATOM 713 C CA . GLN A 1 94 ? 12.870 -0.429 -37.363 1.00 94.44 94 GLN A CA 1
ATOM 714 C C . GLN A 1 94 ? 14.284 -1.017 -37.336 1.00 94.44 94 GLN A C 1
ATOM 716 O O . GLN A 1 94 ? 14.918 -1.099 -36.286 1.00 94.44 94 GLN A O 1
ATOM 721 N N . LEU A 1 95 ? 14.777 -1.434 -38.501 1.00 93.19 95 LEU A N 1
ATOM 722 C CA . LEU A 1 95 ? 16.174 -1.816 -38.689 1.00 93.19 95 LEU A CA 1
ATOM 723 C C . LEU A 1 95 ? 16.983 -0.606 -39.168 1.00 93.19 95 LEU A C 1
ATOM 725 O O . LEU A 1 95 ? 16.538 0.136 -40.045 1.00 93.19 95 LEU A O 1
ATOM 729 N N . ASP A 1 96 ? 18.169 -0.416 -38.597 1.00 90.31 96 ASP A N 1
ATOM 730 C CA . ASP A 1 96 ? 19.146 0.560 -39.071 1.00 90.31 96 ASP A CA 1
ATOM 731 C C . ASP A 1 96 ? 19.878 0.071 -40.338 1.00 90.31 96 ASP A C 1
ATOM 733 O O . ASP A 1 96 ? 19.658 -1.034 -40.842 1.00 90.31 96 ASP A O 1
ATOM 737 N N . SER A 1 97 ? 20.790 0.893 -40.866 1.00 89.12 97 SER A N 1
ATOM 738 C CA . SER A 1 97 ? 21.576 0.561 -42.064 1.00 89.12 97 SER A CA 1
ATOM 739 C C . SER A 1 97 ? 22.519 -0.636 -41.888 1.00 89.12 97 SER A C 1
ATOM 741 O O . SER A 1 97 ? 23.036 -1.155 -42.876 1.00 89.12 97 SER A O 1
ATOM 743 N N . GLN A 1 98 ? 22.747 -1.087 -40.652 1.00 89.62 98 GLN A N 1
ATOM 744 C CA . GLN A 1 98 ? 23.540 -2.267 -40.314 1.00 89.62 98 GLN A CA 1
ATOM 745 C C . GLN A 1 98 ? 22.658 -3.487 -40.012 1.00 89.62 98 GLN A C 1
ATOM 747 O O . GLN A 1 98 ? 23.168 -4.480 -39.490 1.00 89.62 98 GLN A O 1
ATOM 752 N N . MET A 1 99 ? 21.362 -3.427 -40.348 1.00 89.00 99 MET A N 1
ATOM 753 C CA . MET A 1 99 ? 20.368 -4.466 -40.068 1.00 89.00 99 MET A CA 1
ATOM 754 C C . MET A 1 99 ? 20.237 -4.763 -38.573 1.00 89.00 99 MET A C 1
ATOM 756 O O . MET A 1 99 ? 20.068 -5.913 -38.178 1.00 89.00 99 MET A O 1
ATOM 760 N N . ARG A 1 100 ? 20.343 -3.735 -37.725 1.00 89.88 100 ARG A N 1
ATOM 761 C CA . ARG A 1 100 ? 20.155 -3.856 -36.277 1.00 89.88 100 ARG A CA 1
ATOM 762 C C . ARG A 1 100 ? 18.897 -3.123 -35.856 1.00 89.88 100 ARG A C 1
ATOM 764 O O . ARG A 1 100 ? 18.640 -2.019 -36.328 1.00 89.88 100 ARG A O 1
ATOM 771 N N . VAL A 1 101 ? 18.138 -3.706 -34.937 1.00 90.88 101 VAL A N 1
ATOM 772 C CA . VAL A 1 101 ? 16.955 -3.054 -34.379 1.00 90.88 101 VAL A CA 1
ATOM 773 C C . VAL A 1 101 ? 17.347 -1.742 -33.712 1.00 90.88 101 VAL A C 1
ATOM 775 O O . VAL A 1 101 ? 18.257 -1.684 -32.883 1.00 90.88 101 VAL A O 1
ATOM 778 N N . GLN A 1 102 ? 16.631 -0.693 -34.091 1.00 92.75 102 GLN A N 1
ATOM 779 C CA . GLN A 1 102 ? 16.733 0.638 -33.539 1.00 92.75 102 GLN A CA 1
ATOM 780 C C . GLN A 1 102 ? 15.335 1.195 -33.298 1.00 92.75 102 GLN A C 1
ATOM 782 O O . GLN A 1 102 ? 14.463 1.160 -34.167 1.00 92.75 102 GLN A O 1
ATOM 787 N N . THR A 1 103 ? 15.166 1.765 -32.113 1.00 93.12 103 THR A N 1
ATOM 788 C CA . THR A 1 103 ? 13.993 2.546 -31.743 1.00 93.12 103 THR A CA 1
ATOM 789 C C . THR A 1 103 ? 14.262 4.023 -31.992 1.00 93.12 103 THR A C 1
ATOM 791 O O . THR A 1 103 ? 15.259 4.566 -31.512 1.00 93.12 103 THR A O 1
ATOM 794 N N . LEU A 1 104 ? 13.375 4.662 -32.745 1.00 93.44 104 LEU A N 1
ATOM 795 C CA . LEU A 1 104 ? 13.369 6.086 -33.026 1.00 93.44 104 LEU A CA 1
ATOM 796 C C . LEU A 1 104 ? 12.328 6.733 -32.129 1.00 93.44 104 LEU A C 1
ATOM 798 O O . LEU A 1 104 ? 11.181 6.287 -32.082 1.00 93.44 104 LEU A O 1
ATOM 802 N N . ILE A 1 105 ? 12.729 7.799 -31.447 1.00 92.38 105 ILE A N 1
ATOM 803 C CA . ILE A 1 105 ? 11.830 8.601 -30.625 1.00 92.38 105 ILE A CA 1
ATOM 804 C C . ILE A 1 105 ? 11.617 9.929 -31.340 1.00 92.38 105 ILE A C 1
ATOM 806 O O . ILE A 1 105 ? 12.587 10.617 -31.653 1.00 92.38 105 ILE A O 1
ATOM 810 N N . ASN A 1 106 ? 10.371 10.272 -31.670 1.00 91.44 106 ASN A N 1
ATOM 811 C CA . ASN A 1 106 ? 10.048 11.467 -32.462 1.00 91.44 106 ASN A CA 1
ATOM 812 C C . ASN A 1 106 ? 10.795 11.526 -33.807 1.00 91.44 106 ASN A C 1
ATOM 814 O O . ASN A 1 106 ? 11.225 12.586 -34.254 1.00 91.44 106 ASN A O 1
ATOM 818 N N . GLY A 1 107 ? 10.991 10.361 -34.436 1.00 89.88 107 GLY A N 1
ATOM 819 C CA . GLY A 1 107 ? 11.759 10.218 -35.678 1.00 89.88 107 GLY A CA 1
ATOM 820 C C . GLY A 1 107 ? 13.279 10.341 -35.508 1.00 89.88 107 GLY A C 1
ATOM 821 O O . GLY A 1 107 ? 14.011 10.196 -36.486 1.00 89.88 107 GLY A O 1
ATOM 822 N N . ASN A 1 108 ? 13.777 10.556 -34.287 1.00 89.06 108 ASN A N 1
ATOM 823 C CA . ASN A 1 108 ? 15.202 10.673 -34.004 1.00 89.06 108 ASN A CA 1
ATOM 824 C C . ASN A 1 108 ? 15.795 9.328 -33.578 1.00 89.06 108 ASN A C 1
ATOM 826 O O . ASN A 1 108 ? 15.411 8.728 -32.576 1.00 89.06 108 ASN A O 1
ATOM 830 N N . ALA A 1 109 ? 16.797 8.888 -34.334 1.00 86.00 109 ALA A N 1
ATOM 831 C CA . ALA A 1 109 ? 17.589 7.685 -34.086 1.00 86.00 109 ALA A CA 1
ATOM 832 C C . ALA A 1 109 ? 18.571 7.818 -32.900 1.00 86.00 109 ALA A C 1
ATOM 834 O O . ALA A 1 109 ? 19.072 6.809 -32.395 1.00 86.00 109 ALA A O 1
ATOM 835 N N . ALA A 1 110 ? 18.862 9.050 -32.474 1.00 86.38 110 ALA A N 1
ATOM 836 C CA . ALA A 1 110 ? 19.758 9.373 -31.370 1.00 86.38 110 ALA A CA 1
ATOM 837 C C . ALA A 1 110 ? 18.974 10.114 -30.272 1.00 86.38 110 ALA A C 1
ATOM 839 O O . ALA A 1 110 ? 18.826 11.334 -30.358 1.00 86.38 110 ALA A O 1
ATOM 840 N N . PRO A 1 111 ? 18.453 9.388 -29.266 1.00 86.19 111 PRO A N 1
ATOM 841 C CA . PRO A 1 111 ? 17.750 9.973 -28.131 1.00 86.19 111 PRO A CA 1
ATOM 842 C C . PRO A 1 111 ? 18.566 11.081 -27.455 1.00 86.19 111 PRO A C 1
ATOM 844 O O . PRO A 1 111 ? 19.736 10.887 -27.113 1.00 86.19 111 PRO A O 1
ATOM 847 N N . SER A 1 112 ? 17.945 12.241 -27.269 1.00 86.56 112 SER A N 1
ATOM 848 C CA . SER A 1 112 ? 18.590 13.456 -26.768 1.00 86.56 112 SER A CA 1
ATOM 849 C C . SER A 1 112 ? 18.489 13.592 -25.248 1.00 86.56 112 SER A C 1
ATOM 851 O O . SER A 1 112 ? 19.423 14.082 -24.612 1.00 86.56 112 SER A O 1
ATOM 853 N N . SER A 1 113 ? 17.395 13.102 -24.657 1.00 90.69 113 SER A N 1
ATOM 854 C CA . SER A 1 113 ? 17.168 13.110 -23.208 1.00 90.69 113 SER A CA 1
ATOM 855 C C . SER A 1 113 ? 17.360 11.730 -22.571 1.00 90.69 113 SER A C 1
ATOM 857 O O . SER A 1 113 ? 17.273 10.698 -23.236 1.00 90.69 113 SER A O 1
ATOM 859 N N . GLU A 1 114 ? 17.593 11.693 -21.256 1.00 90.75 114 GLU A N 1
ATOM 860 C CA . GLU A 1 114 ? 17.668 10.431 -20.501 1.00 90.75 114 GLU A CA 1
ATOM 861 C C . GLU A 1 114 ? 16.350 9.642 -20.553 1.00 90.75 114 GLU A C 1
ATOM 863 O O . GLU A 1 114 ? 16.375 8.413 -20.605 1.00 90.75 114 GLU A O 1
ATOM 868 N N . ALA A 1 115 ? 15.206 10.333 -20.626 1.00 90.06 115 ALA A N 1
ATOM 869 C CA . ALA A 1 115 ? 13.895 9.712 -20.796 1.00 90.06 115 ALA A CA 1
ATOM 870 C C . ALA A 1 115 ? 13.801 8.959 -22.133 1.00 90.06 115 ALA A C 1
ATOM 872 O O . ALA A 1 115 ? 13.450 7.781 -22.177 1.00 90.06 115 ALA A O 1
ATOM 873 N N . GLU A 1 116 ? 14.170 9.627 -23.231 1.00 91.25 116 GLU A N 1
ATOM 874 C CA . GLU A 1 116 ? 14.154 9.036 -24.572 1.00 91.25 116 GLU A CA 1
ATOM 875 C C . GLU A 1 116 ? 15.140 7.861 -24.668 1.00 91.25 116 GLU A C 1
ATOM 877 O O . GLU A 1 116 ? 14.823 6.838 -25.277 1.00 91.25 116 GLU A O 1
ATOM 882 N N . LYS A 1 117 ? 16.321 7.975 -24.038 1.00 91.44 117 LYS A N 1
ATOM 883 C CA . LYS A 1 117 ? 17.305 6.883 -23.963 1.00 91.44 117 LYS A CA 1
ATOM 884 C C . LYS A 1 117 ? 16.743 5.680 -23.217 1.00 91.44 117 LYS A C 1
ATOM 886 O O . LYS A 1 117 ? 16.902 4.561 -23.695 1.00 91.44 117 LYS A O 1
ATOM 891 N N . ALA A 1 118 ? 16.071 5.899 -22.086 1.00 91.81 118 ALA A N 1
ATOM 892 C CA . ALA A 1 118 ? 15.444 4.832 -21.314 1.00 91.81 118 ALA A CA 1
ATOM 893 C C . ALA A 1 118 ? 14.353 4.116 -22.127 1.00 91.81 118 ALA A C 1
ATOM 895 O O . ALA A 1 118 ? 14.356 2.888 -22.201 1.00 91.81 118 ALA A O 1
ATOM 896 N N . LEU A 1 119 ? 13.474 4.864 -22.804 1.00 93.00 119 LEU A N 1
ATOM 897 C CA . LEU A 1 119 ? 12.417 4.301 -23.653 1.00 93.00 119 LEU A CA 1
ATOM 898 C C . LEU A 1 119 ? 12.973 3.499 -24.835 1.00 93.00 119 LEU A C 1
ATOM 900 O O . LEU A 1 119 ? 12.568 2.355 -25.057 1.00 93.00 119 LEU A O 1
ATOM 904 N N . ALA A 1 120 ? 13.928 4.072 -25.573 1.00 92.62 120 ALA A N 1
ATOM 905 C CA . ALA A 1 120 ? 14.588 3.379 -26.674 1.00 92.62 120 ALA A CA 1
ATOM 906 C C . ALA A 1 120 ? 15.340 2.135 -26.178 1.00 92.62 120 ALA A C 1
ATOM 908 O O . ALA A 1 120 ? 15.301 1.087 -26.819 1.00 92.62 120 ALA A O 1
ATOM 909 N N . GLY A 1 121 ? 15.990 2.234 -25.017 1.00 93.56 121 GLY A N 1
ATOM 910 C CA . GLY A 1 121 ? 16.678 1.139 -24.346 1.00 93.56 121 GLY A CA 1
ATOM 911 C C . GLY A 1 121 ? 15.753 -0.023 -23.997 1.00 93.56 121 GLY A C 1
ATOM 912 O O . GLY A 1 121 ? 16.050 -1.164 -24.351 1.00 93.56 121 GLY A O 1
ATOM 913 N N . ILE A 1 122 ? 14.600 0.260 -23.381 1.00 94.88 122 ILE A N 1
ATOM 914 C CA . ILE A 1 122 ? 13.569 -0.741 -23.071 1.00 94.88 122 ILE A CA 1
ATOM 915 C C . ILE A 1 122 ? 13.088 -1.419 -24.359 1.00 94.88 122 ILE A C 1
ATOM 917 O O . ILE A 1 122 ? 13.106 -2.6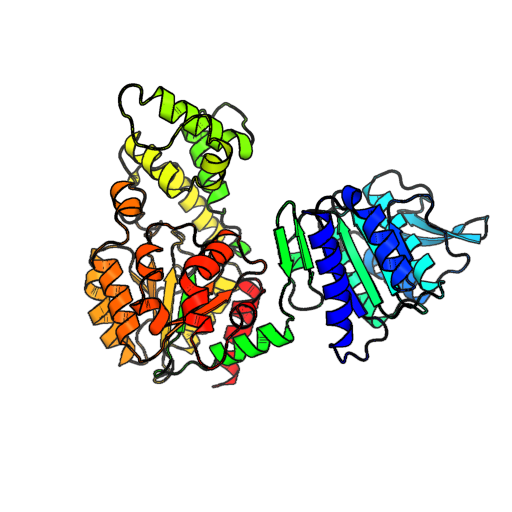45 -24.448 1.00 94.88 122 ILE A O 1
ATOM 921 N N . SER A 1 123 ? 12.719 -0.640 -25.379 1.00 94.50 123 SER A N 1
ATOM 922 C CA . SER A 1 123 ? 12.191 -1.183 -26.637 1.00 94.50 123 SER A CA 1
ATOM 923 C C . SER A 1 123 ? 13.201 -2.059 -27.380 1.00 94.50 123 SER A C 1
ATOM 925 O O . SER A 1 123 ? 12.891 -3.196 -27.740 1.00 94.50 123 SER A O 1
ATOM 927 N N . ASN A 1 124 ? 14.442 -1.590 -27.523 1.00 94.12 124 ASN A N 1
ATOM 928 C CA . ASN A 1 124 ? 15.511 -2.368 -28.148 1.00 94.12 124 ASN A CA 1
ATOM 929 C C . ASN A 1 124 ? 15.822 -3.650 -27.356 1.00 94.12 124 ASN A C 1
ATOM 931 O O . ASN A 1 124 ? 16.079 -4.693 -27.957 1.00 94.12 124 ASN A O 1
ATOM 935 N N . SER A 1 125 ? 15.780 -3.585 -26.020 1.00 95.56 125 SER A N 1
ATOM 936 C CA . SER A 1 125 ? 16.023 -4.741 -25.149 1.00 95.56 125 SER A CA 1
ATOM 937 C C . SER A 1 125 ? 14.952 -5.812 -25.317 1.00 95.56 125 SER A C 1
ATOM 939 O O . SER A 1 12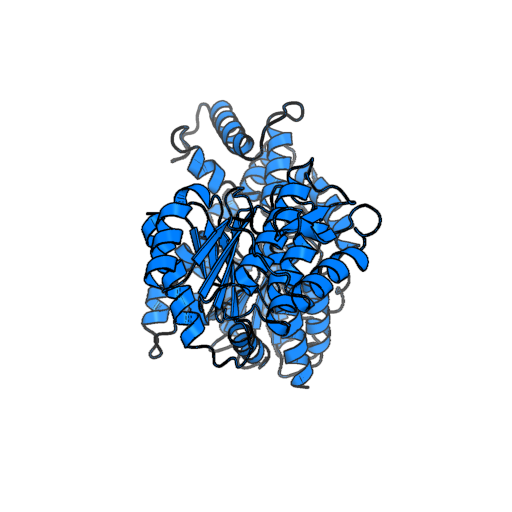5 ? 15.281 -6.989 -25.433 1.00 95.56 125 SER A O 1
ATOM 941 N N . LEU A 1 126 ? 13.678 -5.417 -25.382 1.00 95.75 126 LEU A N 1
ATOM 942 C CA . LEU A 1 126 ? 12.575 -6.348 -25.614 1.00 95.75 126 LEU A CA 1
ATOM 943 C C . LEU A 1 126 ? 12.673 -7.003 -26.995 1.00 95.75 126 LEU A C 1
ATOM 945 O O . LEU A 1 126 ? 12.535 -8.213 -27.103 1.00 95.75 126 LEU A O 1
ATOM 949 N N . GLN A 1 127 ? 12.992 -6.240 -28.039 1.00 95.31 127 GLN A N 1
ATOM 950 C CA . GLN A 1 127 ? 13.197 -6.792 -29.383 1.00 95.31 127 GLN A CA 1
ATOM 951 C C . GLN A 1 127 ? 14.364 -7.788 -29.427 1.00 95.31 127 GLN A C 1
ATOM 953 O O . GLN A 1 127 ? 14.268 -8.848 -30.042 1.00 95.31 127 GLN A O 1
ATOM 958 N N . PHE A 1 128 ? 15.455 -7.498 -28.714 1.00 94.50 128 PHE A N 1
ATOM 959 C CA . PHE A 1 128 ? 16.537 -8.462 -28.539 1.00 94.50 128 PHE A CA 1
ATOM 960 C C . PHE A 1 128 ? 16.079 -9.731 -27.812 1.00 94.50 128 PHE A C 1
ATOM 962 O O . PHE A 1 128 ? 16.369 -10.832 -28.285 1.00 94.50 128 PHE A O 1
ATOM 969 N N . LEU A 1 129 ? 15.323 -9.598 -26.720 1.00 94.81 129 LEU A N 1
ATOM 970 C CA . LEU A 1 129 ? 14.763 -10.740 -25.995 1.00 94.81 129 LEU A CA 1
ATOM 971 C C . LEU A 1 129 ? 13.789 -11.569 -26.837 1.00 94.81 129 LEU A C 1
ATOM 973 O O . LEU A 1 129 ? 13.814 -12.788 -26.743 1.00 94.81 129 LEU A O 1
ATOM 977 N N . ALA A 1 130 ? 12.985 -10.948 -27.698 1.00 94.31 130 ALA A N 1
ATOM 978 C CA . ALA A 1 130 ? 12.100 -11.671 -28.610 1.00 94.31 130 ALA A CA 1
ATOM 979 C C . ALA A 1 130 ? 12.882 -12.576 -29.581 1.00 94.31 130 ALA A C 1
ATOM 981 O O . ALA A 1 130 ? 12.410 -13.638 -29.972 1.00 94.31 130 ALA A O 1
ATOM 982 N N . SER A 1 131 ? 14.103 -12.169 -29.943 1.00 92.00 131 SER A N 1
ATOM 983 C CA . SER A 1 131 ? 14.964 -12.884 -30.893 1.00 92.00 131 SER A CA 1
ATOM 984 C C . SER A 1 131 ? 15.901 -13.922 -30.264 1.00 92.00 131 SER A C 1
ATOM 986 O O . SER A 1 131 ? 16.705 -14.523 -30.975 1.00 92.00 131 SER A O 1
ATOM 988 N N . THR A 1 132 ? 15.870 -14.094 -28.939 1.00 91.62 132 THR A N 1
ATOM 989 C CA . THR A 1 132 ? 16.829 -14.948 -28.230 1.00 91.62 132 THR A CA 1
ATOM 990 C C . THR A 1 132 ? 16.280 -16.339 -27.920 1.00 91.62 132 THR A C 1
ATOM 992 O O . THR A 1 132 ? 15.073 -16.541 -27.819 1.00 91.62 132 THR A O 1
ATOM 995 N N . ASP A 1 133 ? 17.183 -17.300 -27.716 1.00 93.00 133 ASP A N 1
ATOM 996 C CA . ASP A 1 133 ? 16.843 -18.697 -27.411 1.00 93.00 133 ASP A CA 1
ATOM 997 C C . ASP A 1 133 ? 16.816 -19.005 -25.906 1.00 93.00 133 ASP A C 1
ATOM 999 O O . ASP A 1 133 ? 16.612 -20.149 -25.499 1.00 93.00 133 ASP A O 1
ATOM 1003 N N . TYR A 1 134 ? 17.026 -17.998 -25.054 1.00 94.69 134 TYR A N 1
ATOM 1004 C CA . TYR A 1 134 ? 16.927 -18.185 -23.610 1.00 94.69 134 TYR A CA 1
ATOM 1005 C C . TYR A 1 134 ? 15.468 -18.440 -23.191 1.00 94.69 134 TYR A C 1
ATOM 1007 O O . TYR A 1 134 ? 14.566 -17.750 -23.656 1.00 94.69 134 TYR A O 1
ATOM 1015 N N . PRO A 1 135 ? 15.212 -19.376 -22.260 1.00 93.81 135 PRO A N 1
ATOM 1016 C CA . PRO A 1 135 ? 13.888 -19.566 -21.662 1.00 93.81 135 PRO A CA 1
ATOM 1017 C C . PRO A 1 135 ? 13.595 -18.567 -20.529 1.00 93.81 135 PRO A C 1
ATOM 1019 O O . PRO A 1 135 ? 12.442 -18.399 -20.124 1.00 93.81 135 PRO A O 1
ATOM 1022 N N . THR A 1 136 ? 14.633 -17.915 -20.000 1.00 95.62 136 THR A N 1
ATOM 1023 C CA . THR A 1 136 ? 14.563 -16.997 -18.859 1.00 95.62 136 THR A CA 1
ATOM 1024 C C . THR A 1 136 ? 15.293 -15.702 -19.192 1.00 95.62 136 THR A C 1
ATOM 1026 O O . THR A 1 136 ? 16.435 -15.741 -19.652 1.00 95.62 136 THR A O 1
ATOM 1029 N N . ALA A 1 137 ? 14.693 -14.557 -18.883 1.00 96.25 137 ALA A N 1
ATOM 1030 C CA . ALA A 1 137 ? 15.372 -13.271 -18.967 1.00 96.25 137 ALA A CA 1
ATOM 1031 C C . ALA A 1 137 ? 15.096 -12.360 -17.778 1.00 96.25 137 ALA A C 1
ATOM 1033 O O . ALA A 1 137 ? 14.101 -12.502 -17.072 1.00 96.25 137 ALA A O 1
ATOM 1034 N N . CYS A 1 138 ? 15.981 -11.386 -17.610 1.00 96.62 138 CYS A N 1
ATOM 1035 C CA . CYS A 1 138 ? 15.819 -10.242 -16.738 1.00 96.62 138 CYS A CA 1
ATOM 1036 C C . CYS A 1 138 ? 16.001 -8.954 -17.534 1.00 96.62 138 CYS A C 1
ATOM 1038 O O . CYS A 1 138 ? 17.019 -8.786 -18.205 1.00 96.62 138 CYS A O 1
ATOM 1040 N N . LEU A 1 139 ? 15.032 -8.050 -17.429 1.00 96.81 139 LEU A N 1
ATOM 1041 C CA . LEU A 1 139 ? 15.118 -6.685 -17.924 1.00 96.81 139 LEU A CA 1
ATOM 1042 C C . LEU A 1 139 ? 15.186 -5.731 -16.733 1.00 96.81 139 LEU A C 1
ATOM 1044 O O . LEU A 1 139 ? 14.274 -5.697 -15.908 1.00 96.81 139 LEU A O 1
ATOM 1048 N N . ILE A 1 140 ? 16.250 -4.939 -16.674 1.00 96.31 140 ILE A N 1
ATOM 1049 C CA . ILE A 1 140 ? 16.435 -3.879 -15.685 1.00 96.31 140 ILE A CA 1
ATOM 1050 C C . ILE A 1 140 ? 16.217 -2.532 -16.367 1.00 96.31 140 ILE A C 1
ATOM 1052 O O . ILE A 1 140 ? 16.846 -2.257 -17.391 1.00 96.31 140 ILE A O 1
ATOM 1056 N N . TYR A 1 141 ? 15.376 -1.669 -15.799 1.00 95.12 141 TYR A N 1
ATOM 1057 C CA . TYR A 1 141 ? 15.231 -0.291 -16.271 1.00 95.12 141 TYR A CA 1
ATOM 1058 C C . TYR A 1 141 ? 15.092 0.701 -15.115 1.00 95.12 141 TYR A C 1
ATOM 1060 O O . TYR A 1 141 ? 14.606 0.363 -14.038 1.00 95.12 141 TYR A O 1
ATOM 1068 N N . LYS A 1 142 ? 15.533 1.940 -15.350 1.00 94.00 142 LYS A N 1
ATOM 1069 C CA . LYS A 1 142 ? 15.470 3.039 -14.380 1.00 94.00 142 LYS A CA 1
ATOM 1070 C C . LYS A 1 142 ? 14.223 3.880 -14.616 1.00 94.00 142 LYS A C 1
ATOM 1072 O O . LYS A 1 142 ? 14.050 4.416 -15.709 1.00 94.00 142 LYS A O 1
ATOM 1077 N N . GLU A 1 143 ? 13.394 4.054 -13.591 1.00 91.62 143 GLU A N 1
ATOM 1078 C CA . GLU A 1 143 ? 12.200 4.911 -13.688 1.00 91.62 143 GLU A CA 1
ATOM 1079 C C . GLU A 1 143 ? 12.515 6.397 -13.499 1.00 91.62 143 GLU A C 1
ATOM 1081 O O . GLU A 1 143 ? 11.811 7.237 -14.051 1.00 91.62 143 GLU A O 1
ATOM 1086 N N . ALA A 1 144 ? 13.589 6.738 -12.780 1.00 89.88 144 ALA A N 1
ATOM 1087 C CA . ALA A 1 144 ? 13.903 8.119 -12.394 1.00 89.88 144 ALA A CA 1
ATOM 1088 C C . ALA A 1 144 ? 14.052 9.102 -13.574 1.00 89.88 144 ALA A C 1
ATOM 1090 O O . ALA A 1 144 ? 13.887 10.304 -13.389 1.00 89.88 144 ALA A O 1
ATOM 1091 N N . ALA A 1 145 ? 14.363 8.604 -14.775 1.00 87.50 145 ALA A N 1
ATOM 1092 C CA . ALA A 1 145 ? 14.487 9.417 -15.984 1.00 87.50 145 ALA A CA 1
ATOM 1093 C C . ALA A 1 145 ? 13.152 9.650 -16.716 1.00 87.50 145 ALA A C 1
ATOM 1095 O O . ALA A 1 145 ? 13.096 10.483 -17.613 1.00 87.50 145 ALA A O 1
ATOM 1096 N N . LEU A 1 146 ? 12.097 8.907 -16.378 1.00 90.75 146 LEU A N 1
ATOM 1097 C CA . LEU A 1 146 ? 10.799 8.939 -17.049 1.00 90.75 146 LEU A CA 1
ATOM 1098 C C . LEU A 1 146 ? 9.803 9.796 -16.259 1.00 90.75 146 LEU A C 1
ATOM 1100 O O . LEU A 1 146 ? 9.792 9.778 -15.031 1.00 90.75 146 LEU A O 1
ATOM 1104 N N . GLU A 1 147 ? 8.913 10.497 -16.957 1.00 91.44 147 GLU A N 1
ATOM 1105 C CA . GLU A 1 147 ? 7.772 11.167 -16.324 1.00 91.44 147 GLU A CA 1
ATOM 1106 C C . GLU A 1 147 ? 6.722 10.147 -15.853 1.00 91.44 147 GLU A C 1
ATOM 1108 O O . GLU A 1 147 ? 6.596 9.069 -16.435 1.00 91.44 147 GLU A O 1
ATOM 1113 N N . ASN A 1 148 ? 5.917 10.497 -14.841 1.00 89.94 148 ASN A N 1
ATOM 1114 C CA . ASN A 1 148 ? 4.948 9.579 -14.219 1.00 89.94 148 ASN A CA 1
ATOM 1115 C C . ASN A 1 148 ? 4.041 8.857 -15.231 1.00 89.94 148 ASN A C 1
ATOM 1117 O O . ASN A 1 148 ? 3.876 7.645 -15.132 1.00 89.94 148 ASN A O 1
ATOM 1121 N N . GLN A 1 149 ? 3.513 9.570 -16.233 1.00 90.75 149 GLN A N 1
ATOM 1122 C CA . GLN A 1 149 ? 2.657 8.963 -17.262 1.00 90.75 149 GLN A CA 1
ATOM 1123 C C . GLN A 1 149 ? 3.408 7.921 -18.104 1.00 90.75 149 GLN A C 1
ATOM 1125 O O . GLN A 1 149 ? 2.865 6.862 -18.406 1.00 90.75 149 GLN A O 1
ATOM 1130 N N . ALA A 1 150 ? 4.665 8.194 -18.466 1.00 91.88 150 ALA A N 1
ATOM 1131 C CA . ALA A 1 150 ? 5.485 7.256 -19.228 1.00 91.88 150 ALA A CA 1
ATOM 1132 C C . ALA A 1 150 ? 5.848 6.026 -18.387 1.00 91.88 150 ALA A C 1
ATOM 1134 O O . ALA A 1 150 ? 5.831 4.907 -18.895 1.00 91.88 150 ALA A O 1
ATOM 1135 N N . GLN A 1 151 ? 6.133 6.222 -17.097 1.00 93.62 151 GLN A N 1
ATOM 1136 C CA . GLN A 1 151 ? 6.384 5.119 -16.177 1.00 93.62 151 GLN A CA 1
ATOM 1137 C C . GLN A 1 151 ? 5.146 4.210 -16.027 1.00 93.62 151 GLN A C 1
ATOM 1139 O O . GLN A 1 151 ? 5.287 2.991 -16.079 1.00 93.62 151 GLN A O 1
ATOM 1144 N N . ASP A 1 152 ? 3.942 4.785 -15.894 1.00 91.56 152 ASP A N 1
ATOM 1145 C CA . ASP A 1 152 ? 2.686 4.025 -15.790 1.00 91.56 152 ASP A CA 1
ATOM 1146 C C . ASP A 1 152 ? 2.425 3.187 -17.054 1.00 91.56 152 ASP A C 1
ATOM 1148 O O . ASP A 1 152 ? 2.120 1.997 -16.955 1.00 91.56 152 ASP A O 1
ATOM 1152 N N . LEU A 1 153 ? 2.611 3.778 -18.242 1.00 91.94 153 LEU A N 1
ATOM 1153 C CA . LEU A 1 153 ? 2.438 3.088 -19.527 1.00 91.94 153 LEU A CA 1
ATOM 1154 C C . LEU A 1 153 ? 3.437 1.944 -19.711 1.00 91.94 153 LEU A C 1
ATOM 1156 O O . LEU A 1 153 ? 3.046 0.841 -20.090 1.00 91.94 153 LEU A O 1
ATOM 1160 N N . ILE A 1 154 ? 4.722 2.195 -19.440 1.00 93.88 154 ILE A N 1
ATOM 1161 C CA . ILE A 1 154 ? 5.773 1.178 -19.558 1.00 93.88 154 ILE A CA 1
ATOM 1162 C C . ILE A 1 154 ? 5.517 0.032 -18.589 1.00 93.88 154 ILE A C 1
ATOM 1164 O O . ILE A 1 154 ? 5.584 -1.127 -18.993 1.00 93.88 154 ILE A O 1
ATOM 1168 N N . TRP A 1 155 ? 5.175 0.340 -17.339 1.00 93.50 155 TRP A N 1
ATOM 1169 C CA . TRP A 1 155 ? 4.834 -0.683 -16.364 1.00 93.50 155 TRP A CA 1
ATOM 1170 C C . TRP A 1 155 ? 3.656 -1.528 -16.841 1.00 93.50 155 TRP A C 1
ATOM 1172 O O . TRP A 1 155 ? 3.800 -2.741 -16.969 1.00 93.50 155 TRP A O 1
ATOM 1182 N N . GLN A 1 156 ? 2.529 -0.898 -17.193 1.00 91.25 156 GLN A N 1
ATOM 1183 C CA . GLN A 1 156 ? 1.339 -1.596 -17.685 1.00 91.25 156 GLN A CA 1
ATOM 1184 C C . GLN A 1 156 ? 1.659 -2.487 -18.890 1.00 91.25 156 GLN A C 1
ATOM 1186 O O . GLN A 1 156 ? 1.208 -3.632 -18.955 1.00 91.25 156 GLN A O 1
ATOM 1191 N N . PHE A 1 157 ? 2.465 -1.991 -19.825 1.00 93.69 157 PHE A N 1
ATOM 1192 C CA . PHE A 1 157 ? 2.897 -2.765 -20.976 1.00 93.69 157 PHE A CA 1
ATOM 1193 C C . PHE A 1 157 ? 3.713 -3.994 -20.571 1.00 93.69 157 PHE A C 1
ATOM 1195 O O . PHE A 1 157 ? 3.360 -5.107 -20.958 1.00 93.69 157 PHE A O 1
ATOM 1202 N N . LEU A 1 158 ? 4.759 -3.807 -19.762 1.00 94.44 158 LEU A N 1
ATOM 1203 C CA . LEU A 1 158 ? 5.672 -4.875 -19.353 1.00 94.44 158 LEU A CA 1
ATOM 1204 C C . LEU A 1 158 ? 4.974 -5.958 -18.534 1.00 94.44 158 LEU A C 1
ATOM 1206 O O . LEU A 1 158 ? 5.264 -7.137 -18.718 1.00 94.44 158 LEU A O 1
ATOM 1210 N N . VAL A 1 159 ? 4.071 -5.571 -17.633 1.00 91.38 159 VAL A N 1
ATOM 1211 C CA . VAL A 1 159 ? 3.474 -6.515 -16.685 1.00 91.38 159 VAL A CA 1
ATOM 1212 C C . VAL A 1 159 ? 2.118 -7.055 -17.137 1.00 91.38 159 VAL A C 1
ATOM 1214 O O . VAL A 1 159 ? 1.693 -8.075 -16.615 1.00 91.38 159 VAL A O 1
ATOM 1217 N N . THR A 1 160 ? 1.443 -6.420 -18.107 1.00 88.50 160 THR A N 1
ATOM 1218 C CA . THR A 1 160 ? 0.112 -6.851 -18.589 1.00 88.50 160 THR A CA 1
ATOM 1219 C C . THR A 1 160 ?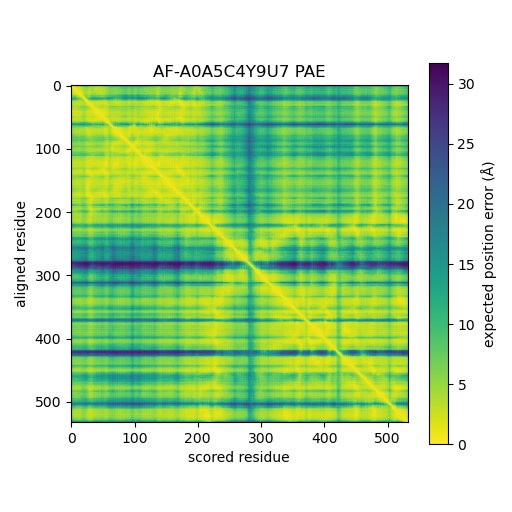 0.102 -7.202 -20.075 1.00 88.50 160 THR A C 1
ATOM 1221 O O . THR A 1 160 ? -0.222 -8.332 -20.423 1.00 88.50 160 THR A O 1
ATOM 1224 N N . HIS A 1 161 ? 0.457 -6.274 -20.969 1.00 90.62 161 HIS A N 1
ATOM 1225 C CA . HIS A 1 161 ? 0.355 -6.527 -22.418 1.00 90.62 161 HIS A CA 1
ATOM 1226 C C . HIS A 1 161 ? 1.391 -7.542 -22.915 1.00 90.62 161 HIS A C 1
ATOM 1228 O O . HIS A 1 161 ? 1.100 -8.370 -23.777 1.00 90.62 161 HIS A O 1
ATOM 1234 N N . LEU A 1 162 ? 2.596 -7.511 -22.350 1.00 92.75 162 LEU A N 1
ATOM 1235 C CA . LEU A 1 162 ? 3.665 -8.422 -22.742 1.00 92.75 162 LEU A CA 1
ATOM 1236 C C . LEU A 1 162 ? 3.355 -9.877 -22.359 1.00 92.75 162 LEU A C 1
ATOM 1238 O O . LEU A 1 162 ? 3.725 -10.790 -23.088 1.00 92.75 162 LEU A O 1
ATOM 1242 N N . VAL A 1 163 ? 2.624 -10.093 -21.258 1.00 90.81 163 VAL A N 1
ATOM 1243 C CA . VAL A 1 163 ? 2.153 -11.424 -20.832 1.00 90.81 163 VAL A CA 1
ATOM 1244 C C . VAL A 1 163 ? 1.271 -12.064 -21.906 1.00 90.81 163 VAL A C 1
ATOM 1246 O O . VAL A 1 163 ? 1.415 -13.255 -22.170 1.00 90.81 163 VAL A O 1
ATOM 1249 N N . SER A 1 164 ? 0.390 -11.289 -22.553 1.00 89.25 164 SER A N 1
ATOM 1250 C CA . SER A 1 164 ? -0.512 -11.812 -23.588 1.00 89.25 164 SER A CA 1
ATOM 1251 C C . SER A 1 164 ? 0.166 -12.040 -24.938 1.00 89.25 164 SER A C 1
ATOM 1253 O O . SER A 1 164 ? -0.169 -13.004 -25.617 1.00 89.25 164 SER A O 1
ATOM 1255 N N . ILE A 1 165 ? 1.105 -11.170 -25.319 1.00 91.62 165 ILE A N 1
ATOM 1256 C CA . ILE A 1 165 ? 1.826 -11.260 -26.603 1.00 91.62 165 ILE A CA 1
ATOM 1257 C C . ILE A 1 165 ? 2.902 -12.355 -26.549 1.00 91.62 165 ILE A C 1
ATOM 1259 O O . ILE A 1 165 ? 3.176 -13.033 -27.535 1.00 91.62 165 ILE A O 1
ATOM 1263 N N . GLY A 1 166 ? 3.504 -12.562 -25.377 1.00 92.19 166 GLY A N 1
ATOM 1264 C CA . GLY A 1 166 ? 4.696 -13.385 -25.236 1.00 92.19 166 GLY A CA 1
ATOM 1265 C C . GLY A 1 166 ? 5.962 -12.646 -2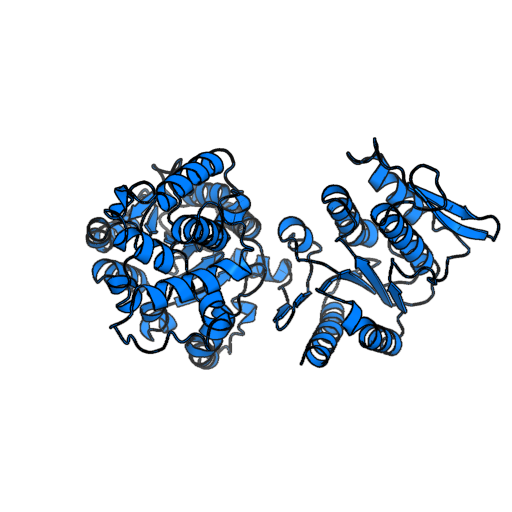5.674 1.00 92.19 166 GLY A C 1
ATOM 1266 O O . GLY A 1 166 ? 5.947 -11.462 -26.011 1.00 92.19 166 GLY A O 1
ATOM 1267 N N . LEU A 1 167 ? 7.099 -13.342 -25.605 1.00 94.62 167 LEU A N 1
ATOM 1268 C CA . LEU A 1 167 ? 8.402 -12.764 -25.931 1.00 94.62 167 LEU A CA 1
ATOM 1269 C C . LEU A 1 167 ? 9.339 -13.832 -26.505 1.00 94.62 167 LEU A C 1
ATOM 1271 O O . LEU A 1 167 ? 10.264 -14.293 -25.837 1.00 94.62 167 LEU A O 1
ATOM 1275 N N . GLY A 1 168 ? 9.065 -14.270 -27.735 1.00 93.19 168 GLY A N 1
ATOM 1276 C CA . GLY A 1 168 ? 9.833 -15.330 -28.394 1.00 93.19 168 GLY A CA 1
ATOM 1277 C C . GLY A 1 168 ? 9.878 -16.624 -27.571 1.00 93.19 168 GLY A C 1
ATOM 1278 O O . GLY A 1 168 ? 8.844 -17.157 -27.160 1.00 93.19 168 GLY A O 1
ATOM 1279 N N . ASN A 1 169 ? 11.089 -17.123 -27.304 1.00 93.81 169 ASN A N 1
ATOM 1280 C CA . ASN A 1 169 ? 11.311 -18.340 -26.512 1.00 93.81 169 ASN A CA 1
ATOM 1281 C C . ASN A 1 169 ? 11.278 -18.112 -24.989 1.00 93.81 169 ASN A C 1
ATOM 1283 O O . ASN A 1 169 ? 11.315 -19.079 -24.222 1.00 93.81 169 ASN A O 1
ATOM 1287 N N . ILE A 1 170 ? 11.168 -16.860 -24.535 1.00 95.38 170 ILE A N 1
ATOM 1288 C CA . ILE A 1 170 ? 11.158 -16.520 -23.113 1.00 95.38 170 ILE A CA 1
ATOM 1289 C C . ILE A 1 170 ? 9.859 -17.014 -22.479 1.00 95.38 170 ILE A C 1
ATOM 1291 O O . ILE A 1 170 ? 8.760 -16.651 -22.891 1.00 95.38 170 ILE A O 1
ATOM 1295 N N . LYS A 1 171 ? 9.993 -17.827 -21.431 1.00 93.19 171 LYS A N 1
ATOM 1296 C CA . LYS A 1 171 ? 8.881 -18.305 -20.595 1.00 93.19 171 LYS A CA 1
ATOM 1297 C C . LYS A 1 171 ? 8.805 -17.581 -19.261 1.00 93.19 171 LYS A C 1
ATOM 1299 O O . LYS A 1 171 ? 7.729 -17.490 -18.678 1.00 93.19 171 LYS A O 1
ATOM 1304 N N . ARG A 1 172 ? 9.938 -17.067 -18.774 1.00 93.44 172 ARG A N 1
ATOM 1305 C CA . ARG A 1 172 ? 10.051 -16.346 -17.499 1.00 93.44 172 ARG A CA 1
ATOM 1306 C C . ARG A 1 172 ? 10.789 -15.032 -17.714 1.00 93.44 172 ARG A C 1
ATOM 1308 O O . ARG A 1 172 ? 11.959 -15.050 -18.095 1.00 93.44 172 ARG A O 1
ATOM 1315 N N . LEU A 1 173 ? 10.129 -13.912 -17.447 1.00 94.56 173 LEU A N 1
ATOM 1316 C CA . LEU A 1 173 ? 10.714 -12.580 -17.555 1.00 94.56 173 LEU A CA 1
ATOM 1317 C C . LEU A 1 173 ? 10.674 -11.862 -16.209 1.00 94.56 173 LEU A C 1
ATOM 1319 O O . LEU A 1 173 ? 9.613 -11.520 -15.700 1.00 94.56 173 LEU A O 1
ATOM 1323 N N . PHE A 1 174 ? 11.847 -11.589 -15.657 1.00 95.00 174 PHE A N 1
ATOM 1324 C CA . PHE A 1 174 ? 12.011 -10.767 -14.469 1.00 95.00 174 PHE A CA 1
ATOM 1325 C C . PHE A 1 174 ? 12.117 -9.305 -14.892 1.00 95.00 174 PHE A C 1
ATOM 1327 O O . PHE A 1 174 ? 13.017 -8.945 -15.649 1.00 95.00 174 PHE A O 1
ATOM 1334 N N . ILE A 1 175 ? 11.222 -8.461 -14.396 1.00 95.44 175 ILE A N 1
ATOM 1335 C CA . ILE A 1 175 ? 11.261 -7.016 -14.621 1.00 95.44 175 ILE A CA 1
ATOM 1336 C C . ILE A 1 175 ? 11.762 -6.366 -13.342 1.00 95.44 175 ILE A C 1
ATOM 1338 O O . ILE A 1 175 ? 11.057 -6.375 -12.340 1.00 95.44 175 ILE A O 1
ATOM 1342 N N . ILE A 1 176 ? 12.974 -5.816 -13.365 1.00 95.44 176 ILE A N 1
ATOM 1343 C CA . ILE A 1 176 ? 13.537 -5.085 -12.230 1.00 95.44 176 ILE A CA 1
ATOM 1344 C C . ILE A 1 176 ? 13.441 -3.590 -12.512 1.00 95.44 176 ILE A C 1
ATOM 1346 O O . ILE A 1 176 ? 14.108 -3.061 -13.403 1.00 95.44 176 ILE A O 1
ATOM 1350 N N . VAL A 1 177 ? 12.631 -2.913 -11.709 1.00 95.12 177 VAL A N 1
ATOM 1351 C CA . VAL A 1 177 ? 12.573 -1.456 -11.658 1.00 95.12 177 VAL A CA 1
ATOM 1352 C C . VAL A 1 177 ? 13.655 -0.965 -10.711 1.00 95.12 177 VAL A C 1
ATOM 1354 O O . VAL A 1 177 ? 13.606 -1.258 -9.516 1.00 95.12 177 VAL A O 1
ATOM 1357 N N . ASP A 1 178 ? 14.614 -0.211 -11.241 1.00 93.44 178 ASP A N 1
ATOM 1358 C CA . ASP A 1 178 ? 15.587 0.532 -10.444 1.00 93.44 178 ASP A CA 1
ATOM 1359 C C . ASP A 1 178 ? 15.008 1.906 -10.088 1.00 93.44 178 ASP A C 1
ATOM 1361 O O . ASP A 1 178 ? 14.926 2.811 -10.931 1.00 93.44 178 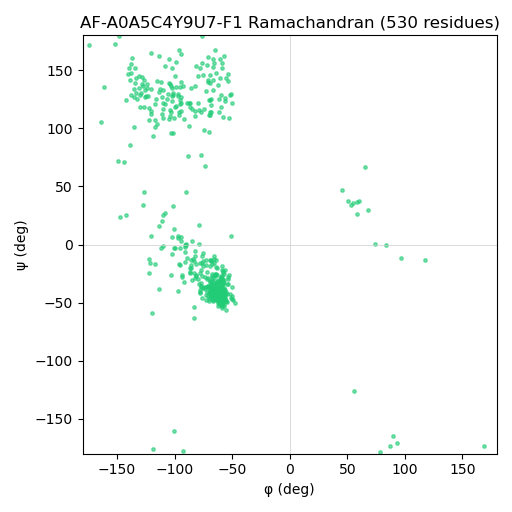ASP A O 1
ATOM 1365 N N . GLY A 1 179 ? 14.527 2.038 -8.852 1.00 88.38 179 GLY A N 1
ATOM 1366 C CA . GLY A 1 179 ? 13.857 3.253 -8.408 1.00 88.38 179 GLY A CA 1
ATOM 1367 C C . GLY A 1 179 ? 13.141 3.147 -7.065 1.00 88.38 179 GLY A C 1
ATOM 1368 O O . GLY A 1 179 ? 13.234 2.157 -6.337 1.00 88.38 179 GLY A O 1
ATOM 1369 N N . ALA A 1 180 ? 12.423 4.220 -6.732 1.00 86.56 180 ALA A N 1
ATOM 1370 C CA . ALA A 1 180 ? 11.532 4.249 -5.582 1.00 86.56 180 ALA A CA 1
ATOM 1371 C C . ALA A 1 180 ? 10.243 3.470 -5.883 1.00 86.56 180 ALA A C 1
ATOM 1373 O O . ALA A 1 180 ? 9.736 3.494 -7.003 1.00 86.56 180 ALA A O 1
ATOM 1374 N N . LEU A 1 181 ? 9.691 2.815 -4.862 1.00 87.44 181 LEU A N 1
ATOM 1375 C CA . LEU A 1 181 ? 8.400 2.146 -4.974 1.00 87.44 181 LEU A CA 1
ATOM 1376 C C . LEU A 1 181 ? 7.296 3.193 -5.097 1.00 87.44 181 LEU A C 1
ATOM 1378 O O . LEU A 1 181 ? 7.124 4.039 -4.221 1.00 87.44 181 LEU A O 1
ATOM 1382 N N . ASN A 1 182 ? 6.507 3.081 -6.155 1.00 89.62 182 ASN A N 1
ATOM 1383 C CA . ASN A 1 182 ? 5.260 3.801 -6.315 1.00 89.62 182 ASN A CA 1
ATOM 1384 C C . ASN A 1 182 ? 4.109 2.852 -5.968 1.00 89.62 182 ASN A C 1
ATOM 1386 O O . ASN A 1 182 ? 3.821 1.926 -6.724 1.00 89.62 182 ASN A O 1
ATOM 1390 N N . TYR A 1 183 ? 3.439 3.072 -4.835 1.00 85.62 183 TYR A N 1
ATOM 1391 C CA . TYR A 1 183 ? 2.360 2.186 -4.390 1.00 85.62 183 TYR A CA 1
ATOM 1392 C C . TYR A 1 183 ? 1.232 2.068 -5.426 1.00 85.62 183 TYR A C 1
ATOM 1394 O O . TYR A 1 183 ? 0.792 0.960 -5.721 1.00 85.62 183 TYR A O 1
ATOM 1402 N N . THR A 1 184 ? 0.810 3.165 -6.053 1.00 83.25 184 THR A N 1
ATOM 1403 C CA . THR A 1 184 ? -0.272 3.140 -7.052 1.00 83.25 184 THR A CA 1
ATOM 1404 C C . THR A 1 184 ? 0.059 2.241 -8.244 1.00 83.25 184 THR A C 1
ATOM 1406 O O . THR A 1 184 ? -0.788 1.469 -8.687 1.00 83.25 184 THR A O 1
ATOM 1409 N N . ARG A 1 185 ? 1.296 2.311 -8.745 1.00 89.44 185 ARG A N 1
ATOM 1410 C CA . ARG A 1 185 ? 1.741 1.554 -9.921 1.00 89.44 185 ARG A CA 1
ATOM 1411 C C . ARG A 1 185 ? 2.156 0.132 -9.574 1.00 89.44 185 ARG A C 1
ATOM 1413 O O . ARG A 1 185 ? 1.672 -0.835 -10.154 1.00 89.44 185 ARG A O 1
ATOM 1420 N N . HIS A 1 186 ? 3.070 0.003 -8.622 1.00 91.50 186 HIS A N 1
ATOM 1421 C CA . HIS A 1 186 ? 3.758 -1.251 -8.335 1.00 91.50 186 HIS A CA 1
ATOM 1422 C C . HIS A 1 186 ? 2.959 -2.160 -7.403 1.00 91.50 186 HIS A C 1
ATOM 1424 O O . HIS A 1 186 ? 3.307 -3.331 -7.278 1.00 91.50 186 HIS A O 1
ATOM 1430 N N . THR A 1 187 ? 1.893 -1.669 -6.758 1.00 88.88 187 THR A N 1
ATOM 1431 C CA . THR A 1 187 ? 1.081 -2.479 -5.830 1.00 88.88 187 THR A CA 1
ATOM 1432 C C . THR A 1 187 ? -0.342 -2.758 -6.284 1.00 88.88 187 THR A C 1
ATOM 1434 O O . THR A 1 187 ? -1.148 -3.248 -5.500 1.00 88.88 187 THR A O 1
ATOM 1437 N N . TYR A 1 188 ? -0.624 -2.539 -7.570 1.00 84.50 188 TYR A N 1
ATOM 1438 C CA . TYR A 1 188 ? -1.889 -2.928 -8.186 1.00 84.50 188 TYR A CA 1
ATOM 1439 C C . TYR A 1 188 ? -2.175 -4.432 -7.990 1.00 84.50 188 TYR A C 1
ATOM 1441 O O . TYR A 1 188 ? -1.226 -5.206 -8.053 1.00 84.50 188 TYR A O 1
ATOM 1449 N N . PRO A 1 18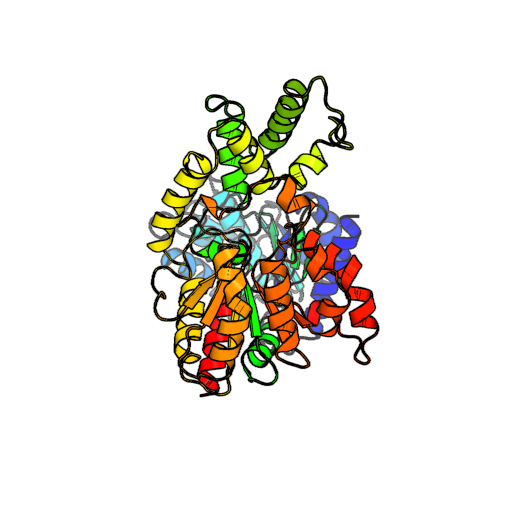9 ? -3.428 -4.885 -7.776 1.00 78.81 189 PRO A N 1
ATOM 1450 C CA . PRO A 1 189 ? -3.713 -6.277 -7.396 1.00 78.81 189 PRO A CA 1
ATOM 1451 C C . PRO A 1 189 ? -3.176 -7.311 -8.390 1.00 78.81 189 PRO A C 1
ATOM 1453 O O . PRO A 1 189 ? -2.634 -8.349 -8.021 1.00 78.81 189 PRO A O 1
ATOM 1456 N N . ILE A 1 190 ? -3.319 -7.018 -9.680 1.00 77.75 190 ILE A N 1
ATOM 1457 C CA . ILE A 1 190 ? -2.874 -7.890 -10.763 1.00 77.75 190 ILE A CA 1
ATOM 1458 C C . ILE A 1 190 ? -1.525 -7.368 -11.259 1.00 77.75 190 ILE A C 1
ATOM 1460 O O . ILE A 1 190 ? -1.365 -6.166 -11.456 1.00 77.75 190 ILE A O 1
ATOM 1464 N N . ASN A 1 191 ? -0.565 -8.272 -11.470 1.00 76.50 191 ASN A N 1
ATOM 1465 C CA . ASN A 1 191 ? 0.751 -7.954 -12.041 1.00 76.50 191 ASN A CA 1
ATOM 1466 C C . ASN A 1 191 ? 1.568 -6.944 -11.213 1.00 76.50 191 ASN A C 1
ATOM 1468 O O . ASN A 1 191 ? 2.279 -6.078 -11.718 1.00 76.50 191 ASN A O 1
ATOM 1472 N N . SER A 1 192 ? 1.442 -7.077 -9.899 1.00 87.31 192 SER A N 1
ATOM 1473 C CA . SER A 1 192 ? 2.101 -6.254 -8.898 1.00 87.31 192 SER A CA 1
ATOM 1474 C C . SER A 1 192 ? 3.581 -6.621 -8.725 1.00 87.31 192 SER A C 1
ATOM 1476 O O . SER A 1 192 ? 3.961 -7.774 -8.938 1.00 87.31 192 SER A O 1
ATOM 1478 N N . ALA A 1 193 ? 4.400 -5.690 -8.232 1.00 89.50 193 ALA A N 1
ATOM 1479 C CA . ALA A 1 193 ? 5.728 -6.004 -7.721 1.00 89.50 193 ALA A CA 1
ATOM 1480 C C . ALA A 1 193 ? 5.612 -7.023 -6.587 1.00 89.50 193 ALA A C 1
ATOM 1482 O O . ALA A 1 193 ? 5.113 -6.713 -5.502 1.00 89.50 193 ALA A O 1
ATOM 1483 N N . ARG A 1 194 ? 6.055 -8.251 -6.865 1.00 83.19 194 ARG A N 1
ATOM 1484 C CA . ARG A 1 194 ? 5.996 -9.374 -5.928 1.00 83.19 194 ARG A CA 1
ATOM 1485 C C . ARG A 1 194 ? 7.044 -9.228 -4.834 1.00 83.19 194 ARG A C 1
ATOM 1487 O O . ARG A 1 194 ? 6.793 -9.570 -3.682 1.00 83.19 194 ARG A O 1
ATOM 1494 N N . PHE A 1 195 ? 8.203 -8.705 -5.210 1.00 87.75 195 PHE A N 1
ATOM 1495 C CA . PHE A 1 195 ? 9.354 -8.559 -4.338 1.00 87.75 195 PHE A CA 1
ATOM 1496 C C . PHE A 1 195 ? 9.862 -7.125 -4.375 1.00 87.75 195 PHE A C 1
ATOM 1498 O O . PHE A 1 195 ? 9.987 -6.522 -5.444 1.00 87.75 195 PHE A O 1
ATOM 1505 N N . VAL A 1 196 ? 10.184 -6.595 -3.200 1.00 88.50 196 VAL A N 1
ATOM 1506 C CA . VAL A 1 196 ? 10.713 -5.242 -3.047 1.00 88.50 196 VAL A CA 1
ATOM 1507 C C . VAL A 1 196 ? 11.967 -5.278 -2.183 1.00 88.50 196 VAL A C 1
ATOM 1509 O O . VAL A 1 196 ? 11.957 -5.842 -1.087 1.00 88.50 196 VAL A O 1
ATOM 1512 N N . LEU A 1 197 ? 13.046 -4.674 -2.681 1.00 87.25 197 LEU A N 1
ATOM 1513 C CA . LEU A 1 197 ? 14.332 -4.578 -1.997 1.00 87.25 197 LEU A CA 1
ATOM 1514 C C . LEU A 1 197 ? 14.738 -3.112 -1.826 1.00 87.25 197 LEU A C 1
ATOM 1516 O O . LEU A 1 197 ? 15.004 -2.401 -2.793 1.00 87.25 197 LEU A O 1
ATOM 1520 N N . PHE A 1 198 ? 14.850 -2.690 -0.571 1.00 82.38 198 PHE A N 1
ATOM 1521 C CA . PHE A 1 198 ? 15.355 -1.384 -0.159 1.00 82.38 198 PHE A CA 1
ATOM 1522 C C . PHE A 1 198 ? 16.584 -1.542 0.748 1.00 82.38 198 PHE A C 1
ATOM 1524 O O . PHE A 1 198 ? 16.835 -2.632 1.274 1.00 82.38 198 PHE A O 1
ATOM 1531 N N . PRO A 1 199 ? 17.374 -0.476 0.981 1.00 74.00 199 PRO A N 1
ATOM 1532 C CA . PRO A 1 199 ? 18.495 -0.529 1.911 1.00 74.00 199 PRO A CA 1
ATOM 1533 C C . PRO A 1 199 ? 18.080 -1.053 3.296 1.00 74.00 199 PRO A C 1
ATOM 1535 O O . PRO A 1 199 ? 17.401 -0.377 4.061 1.00 74.00 199 PRO A O 1
ATOM 1538 N N . GLY A 1 200 ? 18.513 -2.276 3.619 1.00 70.50 200 GLY A N 1
ATOM 1539 C CA . GLY A 1 200 ? 18.224 -2.936 4.896 1.00 70.50 200 GLY A CA 1
ATOM 1540 C C . GLY A 1 200 ? 16.874 -3.654 4.976 1.00 70.50 200 GLY A C 1
ATOM 1541 O O . GLY A 1 200 ? 16.612 -4.278 6.000 1.00 70.50 200 GLY A O 1
ATOM 1542 N N . TYR A 1 201 ? 16.066 -3.629 3.914 1.00 75.06 201 TYR A N 1
ATOM 1543 C CA . TYR A 1 201 ? 14.688 -4.108 3.931 1.00 75.06 201 TYR A CA 1
ATOM 1544 C C . TYR A 1 201 ? 14.367 -4.967 2.704 1.00 75.06 201 TYR A C 1
ATOM 1546 O O . TYR A 1 201 ? 14.578 -4.554 1.566 1.00 75.06 201 TYR A O 1
ATOM 1554 N N . LEU A 1 202 ? 13.843 -6.166 2.948 1.00 82.38 202 LEU A N 1
ATOM 1555 C CA . LEU A 1 202 ? 13.344 -7.088 1.933 1.00 82.38 202 LEU A CA 1
ATOM 1556 C C . LEU A 1 202 ? 11.886 -7.395 2.264 1.00 82.38 202 LEU A C 1
ATOM 1558 O O . LEU A 1 202 ? 11.599 -7.825 3.379 1.00 82.38 202 LEU A O 1
ATOM 1562 N N . SER A 1 203 ? 10.996 -7.226 1.292 1.00 84.00 203 SER A N 1
ATOM 1563 C CA . SER A 1 203 ? 9.592 -7.594 1.427 1.00 84.00 203 SER A CA 1
ATOM 1564 C C . SER A 1 203 ? 9.136 -8.469 0.275 1.00 84.00 203 SER A C 1
ATOM 1566 O O . SER A 1 203 ? 9.455 -8.213 -0.888 1.00 84.00 203 SER A O 1
ATOM 1568 N N . GLU A 1 204 ? 8.363 -9.488 0.625 1.00 86.12 204 GLU A N 1
ATOM 1569 C CA . GLU A 1 204 ? 7.592 -10.294 -0.305 1.00 86.12 204 GLU A CA 1
ATOM 1570 C C . GLU A 1 204 ? 6.110 -9.995 -0.089 1.00 86.12 204 GLU A C 1
ATOM 1572 O O . GLU A 1 204 ? 5.615 -9.979 1.041 1.00 86.12 204 GLU A O 1
ATOM 1577 N N . ARG A 1 205 ? 5.399 -9.762 -1.189 1.00 88.75 205 ARG A N 1
ATOM 1578 C CA . ARG A 1 205 ? 3.956 -9.551 -1.189 1.00 88.75 205 ARG A CA 1
ATOM 1579 C C . ARG A 1 205 ? 3.251 -10.858 -1.491 1.00 88.75 205 ARG A C 1
ATOM 1581 O O . ARG A 1 205 ? 3.646 -11.539 -2.417 1.00 88.75 205 ARG A O 1
ATOM 1588 N N . ASN A 1 206 ? 2.193 -11.194 -0.767 1.00 87.38 206 ASN A N 1
ATOM 1589 C CA . ASN A 1 206 ? 1.296 -12.299 -1.092 1.00 87.38 206 ASN A CA 1
ATOM 1590 C C . ASN A 1 206 ? 0.660 -12.126 -2.477 1.00 87.38 206 ASN A C 1
ATOM 1592 O O . ASN A 1 206 ? 0.553 -11.022 -3.008 1.00 87.38 206 ASN A O 1
ATOM 1596 N N . SER A 1 207 ? 0.238 -13.242 -3.084 1.00 85.44 207 SER A N 1
ATOM 1597 C CA . SER A 1 207 ? -0.387 -13.173 -4.406 1.00 85.44 207 SER A CA 1
ATOM 1598 C C . SER A 1 207 ? -1.809 -12.700 -4.207 1.00 85.44 207 SER A C 1
ATOM 1600 O O . SER A 1 207 ? -2.427 -12.985 -3.176 1.00 85.44 207 SER A O 1
ATOM 1602 N N . PHE A 1 208 ? -2.362 -12.031 -5.212 1.00 88.19 208 PHE A N 1
ATOM 1603 C CA . PHE A 1 208 ? -3.718 -11.526 -5.090 1.00 88.19 208 PHE A CA 1
ATOM 1604 C C . PHE A 1 208 ? -4.733 -12.640 -4.800 1.00 88.19 208 PHE A C 1
ATOM 1606 O O . PHE A 1 208 ? -5.652 -12.455 -4.011 1.00 88.19 208 PHE A O 1
ATOM 1613 N N . LYS A 1 209 ? -4.525 -13.846 -5.346 1.00 88.19 209 LYS A N 1
ATOM 1614 C CA . LYS A 1 209 ? -5.345 -15.027 -5.031 1.00 88.19 209 LYS A CA 1
ATOM 1615 C C . LYS A 1 209 ? -5.323 -15.370 -3.537 1.00 88.19 209 LYS A C 1
ATOM 1617 O O . LYS A 1 209 ? -6.376 -15.649 -2.970 1.00 88.19 209 LYS A O 1
ATOM 1622 N N . VAL A 1 210 ? -4.148 -15.343 -2.905 1.00 88.56 210 VAL A N 1
ATOM 1623 C CA . VAL A 1 210 ? -3.998 -15.596 -1.462 1.00 88.56 210 VAL A CA 1
ATOM 1624 C C . VAL A 1 210 ? -4.669 -14.484 -0.657 1.00 88.56 210 VAL A C 1
ATOM 1626 O O . VAL A 1 210 ? -5.492 -14.781 0.207 1.00 88.56 210 VAL A O 1
ATOM 1629 N N . ASN A 1 211 ? -4.397 -13.219 -0.993 1.00 91.88 211 ASN A N 1
ATOM 1630 C CA . ASN A 1 211 ? -5.017 -12.064 -0.338 1.00 91.88 211 ASN A CA 1
ATOM 1631 C C . ASN A 1 211 ? -6.546 -12.127 -0.435 1.00 91.88 211 ASN A C 1
ATOM 1633 O O . ASN A 1 211 ? -7.232 -11.992 0.575 1.00 91.88 211 ASN A O 1
ATOM 1637 N N . LYS A 1 212 ? -7.087 -12.428 -1.619 1.00 92.31 212 LYS A N 1
ATOM 1638 C CA . LYS A 1 212 ? -8.526 -12.559 -1.860 1.00 92.31 212 LYS A CA 1
ATOM 1639 C C . LYS A 1 212 ? -9.167 -13.654 -1.009 1.00 92.31 212 LYS A C 1
ATOM 1641 O O . LYS A 1 212 ? -10.217 -13.408 -0.432 1.00 92.31 212 LYS A O 1
ATOM 1646 N N . ILE A 1 213 ? -8.544 -14.830 -0.881 1.00 91.00 213 ILE A N 1
ATOM 1647 C CA . ILE A 1 213 ? -9.057 -15.904 -0.009 1.00 91.00 213 ILE A CA 1
ATOM 1648 C C . ILE A 1 213 ? -9.145 -15.423 1.445 1.00 91.00 213 ILE A C 1
ATOM 1650 O O . ILE A 1 213 ? -10.130 -15.699 2.129 1.00 91.00 213 ILE A O 1
ATOM 1654 N N . THR A 1 214 ? -8.136 -14.695 1.926 1.00 91.88 214 THR A N 1
ATOM 1655 C CA . THR A 1 214 ? -8.145 -14.131 3.282 1.00 91.88 214 THR A CA 1
ATOM 1656 C C . THR A 1 214 ? -9.225 -13.058 3.440 1.00 91.88 214 THR A C 1
ATOM 1658 O O . THR A 1 214 ? -9.952 -13.078 4.430 1.00 91.88 214 THR A O 1
ATOM 1661 N N . ILE A 1 215 ? -9.391 -12.174 2.453 1.00 94.56 215 ILE A N 1
ATOM 1662 C CA . ILE A 1 215 ? -10.445 -11.147 2.443 1.00 94.56 215 ILE A CA 1
ATOM 1663 C C . ILE A 1 215 ? -11.839 -11.788 2.423 1.00 94.56 215 ILE A C 1
ATOM 1665 O O . ILE A 1 215 ? -12.697 -11.390 3.202 1.00 94.56 215 ILE A O 1
ATOM 1669 N N . ASP A 1 216 ? -12.060 -12.822 1.608 1.00 92.69 216 ASP A N 1
ATOM 1670 C CA . ASP A 1 216 ? -13.328 -13.561 1.552 1.00 92.69 216 ASP A CA 1
ATOM 1671 C C . ASP A 1 216 ? -13.665 -14.213 2.910 1.00 92.69 216 ASP A C 1
ATOM 1673 O O . ASP A 1 216 ? -14.827 -14.243 3.313 1.00 92.69 216 ASP A O 1
ATOM 1677 N N . ARG A 1 217 ? -12.655 -14.688 3.656 1.00 89.81 217 ARG A N 1
ATOM 1678 C CA . ARG A 1 217 ? -12.838 -15.206 5.026 1.00 89.81 217 ARG A CA 1
ATOM 1679 C C . ARG A 1 217 ? -13.192 -14.108 6.027 1.00 89.81 217 ARG A C 1
ATOM 1681 O O . ARG A 1 217 ? -14.016 -14.353 6.901 1.00 89.81 217 ARG A O 1
ATOM 1688 N N . LEU A 1 218 ? -12.572 -12.933 5.914 1.00 91.44 218 LEU A N 1
ATOM 1689 C CA . LEU A 1 218 ? -12.885 -11.764 6.746 1.00 91.44 218 LEU A CA 1
ATOM 1690 C C . LEU A 1 218 ? -14.279 -11.205 6.452 1.00 91.44 218 LEU A C 1
ATOM 1692 O O . LEU A 1 218 ? -14.946 -10.716 7.353 1.00 91.44 218 LEU A O 1
ATOM 1696 N N . ALA A 1 219 ? -14.728 -11.300 5.202 1.00 89.25 219 ALA A N 1
ATOM 1697 C CA . ALA A 1 219 ? -16.044 -10.840 4.783 1.00 89.25 219 ALA A CA 1
ATOM 1698 C C . ALA A 1 219 ? -17.194 -11.680 5.351 1.00 89.25 219 ALA A C 1
ATOM 1700 O O . ALA A 1 219 ? -18.324 -11.209 5.352 1.00 89.25 219 ALA A O 1
ATOM 1701 N N . ASN A 1 220 ? -16.929 -12.907 5.823 1.00 84.69 220 ASN A N 1
ATOM 1702 C CA . ASN A 1 220 ? -17.906 -13.735 6.536 1.00 84.69 220 ASN A CA 1
ATOM 1703 C C . ASN A 1 220 ? -18.128 -13.201 7.960 1.00 84.69 220 ASN A C 1
ATOM 1705 O O . ASN A 1 220 ? -17.722 -13.821 8.947 1.00 84.69 220 ASN A O 1
ATOM 1709 N N . LEU A 1 221 ? -18.726 -12.012 8.032 1.00 75.88 221 LEU A N 1
ATOM 1710 C CA . LEU A 1 221 ? -19.035 -11.301 9.262 1.00 75.88 221 LEU A CA 1
ATOM 1711 C C . LEU A 1 221 ? -20.129 -12.050 10.009 1.00 75.88 221 LEU A C 1
ATOM 1713 O O . LEU A 1 221 ? -21.232 -12.225 9.495 1.00 75.88 221 LEU A O 1
ATOM 1717 N N . ARG A 1 222 ? -19.827 -12.483 11.231 1.00 79.56 222 ARG A N 1
ATOM 1718 C CA . ARG A 1 222 ? -20.788 -13.186 12.078 1.00 79.56 222 ARG A CA 1
ATOM 1719 C C . ARG A 1 222 ? -20.758 -12.602 13.482 1.00 79.56 222 ARG A C 1
ATOM 1721 O O . ARG A 1 222 ? -19.694 -12.244 13.977 1.00 79.56 222 ARG A O 1
ATOM 1728 N N . LYS A 1 223 ? -21.908 -12.516 14.150 1.00 78.38 223 LYS A N 1
ATOM 1729 C CA . LYS A 1 223 ? -22.024 -11.958 15.507 1.00 78.38 223 LYS A CA 1
ATOM 1730 C C . LYS A 1 223 ? -21.175 -12.746 16.516 1.00 78.38 223 LYS A C 1
ATOM 1732 O O . LYS A 1 223 ? -20.626 -12.153 17.432 1.00 78.38 223 LYS A O 1
ATOM 1737 N N . ASP A 1 224 ? -20.987 -14.054 16.327 1.00 83.88 224 ASP A N 1
ATOM 1738 C CA . ASP A 1 224 ? -20.090 -14.889 17.149 1.00 83.88 224 ASP A CA 1
ATOM 1739 C C . ASP A 1 224 ? -18.592 -14.642 16.884 1.00 83.88 224 ASP A C 1
ATOM 1741 O O . ASP A 1 224 ? -17.749 -15.086 17.665 1.00 83.88 224 ASP A O 1
ATOM 1745 N N . LEU A 1 225 ? -18.258 -13.935 15.802 1.00 86.31 225 LEU A N 1
ATOM 1746 C CA . LEU A 1 225 ? -16.900 -13.601 15.387 1.00 86.31 225 LEU A CA 1
ATOM 1747 C C . LEU A 1 225 ? -16.865 -12.185 14.768 1.00 86.31 225 LEU A C 1
ATOM 1749 O O . LEU A 1 225 ? -16.725 -12.052 13.549 1.00 86.31 225 LEU A O 1
ATOM 1753 N N . PRO A 1 226 ? -17.024 -11.122 15.581 1.00 90.69 226 PRO A N 1
ATOM 1754 C CA . PRO A 1 226 ? -17.058 -9.754 15.075 1.00 90.69 226 PRO A CA 1
ATOM 1755 C C . PRO A 1 226 ? -15.719 -9.332 14.479 1.00 90.69 226 PRO A C 1
ATOM 1757 O O . PRO A 1 226 ? -14.656 -9.826 14.876 1.00 90.69 226 PRO A O 1
ATOM 1760 N N . ILE A 1 227 ? -15.786 -8.341 13.590 1.00 94.75 227 ILE A N 1
ATOM 1761 C CA . ILE A 1 227 ? -14.610 -7.687 13.026 1.00 94.75 227 ILE A CA 1
ATOM 1762 C C . ILE A 1 227 ? -14.386 -6.314 13.671 1.00 94.75 227 ILE A C 1
ATOM 1764 O O . ILE A 1 227 ? -15.309 -5.511 13.830 1.00 94.75 227 ILE A O 1
ATOM 1768 N N . VAL A 1 228 ? -13.131 -6.033 14.001 1.00 96.44 228 VAL A N 1
ATOM 1769 C CA . VAL A 1 228 ? -12.626 -4.704 14.338 1.00 96.44 228 VAL A CA 1
ATOM 1770 C C . VAL A 1 228 ? -11.708 -4.262 13.205 1.00 96.44 228 VAL A C 1
ATOM 1772 O O . VAL A 1 228 ? -10.675 -4.891 12.969 1.00 96.44 228 VAL A O 1
ATOM 1775 N N . LEU A 1 229 ? -12.073 -3.193 12.498 1.00 97.19 229 LEU A N 1
ATOM 1776 C CA . LEU A 1 229 ? -11.197 -2.535 11.528 1.00 97.19 229 LEU A CA 1
ATOM 1777 C C . LEU A 1 229 ? -10.425 -1.428 12.243 1.00 97.19 229 LEU A C 1
ATOM 1779 O O . LEU A 1 229 ? -11.000 -0.401 12.599 1.00 97.19 229 LEU A O 1
ATOM 1783 N N . PHE A 1 230 ? -9.130 -1.638 12.456 1.00 96.12 230 PHE A N 1
ATOM 1784 C CA . PHE A 1 230 ? -8.247 -0.653 13.067 1.00 96.12 230 PHE A CA 1
ATOM 1785 C C . PHE A 1 230 ? -7.506 0.138 11.985 1.00 96.12 230 PHE A C 1
ATOM 1787 O O . PHE A 1 230 ? -6.658 -0.404 11.282 1.00 96.12 230 PHE A O 1
ATOM 1794 N N . LEU A 1 231 ? -7.831 1.418 11.843 1.00 94.25 231 LEU A N 1
ATOM 1795 C CA . LEU A 1 231 ? -7.372 2.300 10.776 1.00 94.25 231 LEU A CA 1
ATOM 1796 C C . LEU A 1 231 ? -6.159 3.112 11.250 1.00 94.25 231 LEU A C 1
ATOM 1798 O O . LEU A 1 231 ? -6.263 3.946 12.154 1.00 94.25 231 LEU A O 1
ATOM 1802 N N . GLY A 1 232 ? -5.001 2.857 10.642 1.00 90.62 232 GLY A N 1
ATOM 1803 C CA . GLY A 1 232 ? -3.796 3.669 10.810 1.00 90.62 232 GLY A CA 1
ATOM 1804 C C . GLY A 1 232 ? -3.678 4.767 9.752 1.00 90.62 232 GLY A C 1
ATOM 1805 O O . GLY A 1 232 ? -4.523 4.891 8.862 1.00 90.62 232 GLY A O 1
ATOM 1806 N N . ALA A 1 233 ? -2.582 5.526 9.803 1.00 83.12 233 ALA A N 1
ATOM 1807 C CA . ALA A 1 233 ? -2.324 6.626 8.868 1.00 83.12 233 ALA A CA 1
ATOM 1808 C C . ALA A 1 233 ? -2.305 6.172 7.395 1.00 83.12 233 ALA A C 1
ATOM 1810 O O . ALA A 1 233 ? -2.730 6.905 6.507 1.00 83.12 233 ALA A O 1
ATOM 1811 N N . GLY A 1 234 ? -1.882 4.929 7.130 1.00 87.50 234 GLY A N 1
ATOM 1812 C CA . GLY A 1 234 ? -1.866 4.349 5.787 1.00 87.50 234 GLY A CA 1
ATOM 1813 C C . GLY A 1 234 ? -3.254 4.133 5.164 1.00 87.50 234 GLY A C 1
ATOM 1814 O O . GLY A 1 234 ? -3.349 3.934 3.955 1.00 87.50 234 GLY A O 1
ATOM 1815 N N . PHE A 1 235 ? -4.335 4.165 5.955 1.00 91.56 235 PHE A N 1
ATOM 1816 C CA . PHE A 1 235 ? -5.700 3.965 5.458 1.00 91.56 235 PHE A CA 1
ATOM 1817 C C . PHE A 1 235 ? -6.167 5.106 4.543 1.00 91.56 235 PHE A C 1
ATOM 1819 O O . PHE A 1 235 ? -6.830 4.859 3.536 1.00 91.56 235 PHE A O 1
ATOM 1826 N N . SER A 1 236 ? -5.819 6.352 4.875 1.00 87.50 236 SER A N 1
ATOM 1827 C CA . SER A 1 236 ? -6.321 7.550 4.193 1.00 87.50 236 SER A CA 1
ATOM 1828 C C . SER A 1 236 ? -5.386 8.104 3.110 1.00 87.50 236 SER A C 1
ATOM 1830 O O . SER A 1 236 ? -5.721 9.114 2.488 1.00 87.50 236 SER A O 1
ATOM 1832 N N . VAL A 1 237 ? -4.276 7.420 2.800 1.00 86.12 237 VAL A N 1
ATOM 1833 C CA . VAL A 1 237 ? -3.250 7.853 1.822 1.00 86.12 237 VAL A CA 1
ATOM 1834 C C . VAL A 1 237 ? -3.848 8.231 0.461 1.00 86.12 237 VAL A C 1
ATOM 1836 O O . VAL A 1 237 ? -3.509 9.266 -0.115 1.00 86.12 237 VAL A O 1
ATOM 1839 N N . SER A 1 238 ? -4.805 7.451 -0.047 1.00 87.75 238 SER A N 1
ATOM 1840 C CA . SER A 1 238 ? -5.448 7.708 -1.344 1.00 87.75 238 SER A CA 1
ATOM 1841 C C . SER A 1 238 ? -6.338 8.955 -1.370 1.00 87.75 238 SER A C 1
ATOM 1843 O O . SER A 1 238 ? -6.660 9.464 -2.444 1.00 87.75 238 SER A O 1
ATOM 1845 N N . SER A 1 239 ? -6.687 9.502 -0.201 1.00 87.56 239 SER A N 1
ATOM 1846 C CA . SER A 1 239 ? -7.393 10.784 -0.073 1.00 87.56 239 SER A CA 1
ATOM 1847 C C . SER A 1 239 ? -6.464 11.992 -0.234 1.00 87.56 239 SER A C 1
ATOM 1849 O O . SER A 1 239 ? -6.933 13.127 -0.152 1.00 87.56 239 SER A O 1
ATOM 1851 N N . LYS A 1 240 ? -5.160 11.765 -0.475 1.00 85.19 240 LYS A N 1
ATOM 1852 C CA . LYS A 1 240 ? -4.112 12.798 -0.581 1.00 85.19 240 LYS A CA 1
ATOM 1853 C C . LYS A 1 240 ? -3.982 13.653 0.680 1.00 85.19 240 LYS A C 1
ATOM 1855 O O . LYS A 1 240 ? -3.573 14.814 0.613 1.00 85.19 240 LYS A O 1
ATOM 1860 N N . LEU A 1 241 ? -4.366 13.088 1.820 1.00 83.81 241 LEU A N 1
ATOM 1861 C CA . LEU A 1 241 ? -4.095 13.692 3.107 1.00 83.81 241 LEU A CA 1
ATOM 1862 C C . LEU A 1 241 ? -2.593 13.571 3.385 1.00 83.81 241 LEU A C 1
ATOM 1864 O O . LEU A 1 241 ? -1.978 12.568 3.031 1.00 83.81 241 LEU A O 1
ATOM 1868 N N . MET A 1 242 ? -2.006 14.606 3.979 1.00 78.06 242 MET A N 1
ATOM 1869 C CA . MET A 1 242 ? -0.595 14.574 4.356 1.00 78.06 242 MET A CA 1
ATOM 1870 C C . MET A 1 242 ? -0.349 13.465 5.378 1.00 78.06 242 MET A C 1
ATOM 1872 O O . MET A 1 242 ? -1.129 13.320 6.322 1.00 78.06 242 MET A O 1
ATOM 1876 N N . GLU A 1 243 ? 0.736 12.711 5.213 1.00 75.62 243 GLU A N 1
ATOM 1877 C CA . GLU A 1 243 ? 1.094 11.682 6.181 1.00 75.62 243 GLU A CA 1
ATOM 1878 C C . GLU A 1 243 ? 1.593 12.319 7.487 1.00 75.62 243 GLU A C 1
ATOM 1880 O O . GLU A 1 243 ? 2.024 13.478 7.526 1.00 75.62 243 GLU A O 1
ATOM 1885 N N . GLY A 1 244 ? 1.592 11.542 8.575 1.00 75.06 244 GLY A N 1
ATOM 1886 C CA . GLY A 1 244 ? 2.066 12.014 9.880 1.00 75.06 244 GLY A CA 1
ATOM 1887 C C . GLY A 1 244 ? 3.495 12.573 9.840 1.00 75.06 244 GLY A C 1
ATOM 1888 O O . GLY A 1 244 ? 3.780 13.561 10.512 1.00 75.06 244 GLY A O 1
ATOM 1889 N N . ASN A 1 245 ? 4.377 12.010 9.001 1.00 79.81 245 ASN A N 1
ATOM 1890 C CA . ASN A 1 245 ? 5.738 12.525 8.819 1.00 79.81 245 ASN A CA 1
ATOM 1891 C C . ASN A 1 245 ? 5.755 13.880 8.106 1.00 79.81 245 ASN A C 1
ATOM 1893 O O . ASN A 1 245 ? 6.501 14.758 8.523 1.00 79.81 245 ASN A O 1
ATOM 1897 N N . ASP A 1 246 ? 4.920 14.087 7.086 1.00 82.25 246 ASP A N 1
ATOM 1898 C CA . ASP A 1 246 ? 4.898 15.359 6.362 1.00 82.25 246 ASP A CA 1
ATOM 1899 C C . ASP A 1 246 ? 4.394 16.493 7.262 1.00 82.25 246 ASP A C 1
ATOM 1901 O O . ASP A 1 246 ? 4.934 17.602 7.260 1.00 82.25 246 ASP A O 1
ATOM 1905 N N . LEU A 1 247 ? 3.368 16.212 8.072 1.00 81.94 247 LEU A N 1
ATOM 1906 C CA . LEU A 1 247 ? 2.845 17.156 9.060 1.00 81.94 247 LEU A CA 1
ATOM 1907 C C . LEU A 1 247 ? 3.855 17.427 10.163 1.00 81.94 247 LEU A C 1
ATOM 1909 O O . LEU A 1 247 ? 4.066 18.588 10.514 1.00 81.94 247 LEU A O 1
ATOM 1913 N N . ARG A 1 248 ? 4.522 16.381 10.662 1.00 85.94 248 ARG A N 1
ATOM 1914 C CA . ARG A 1 248 ? 5.629 16.511 11.611 1.00 85.94 248 ARG A CA 1
ATOM 1915 C C . ARG A 1 248 ? 6.705 17.413 11.027 1.00 85.94 248 ARG A C 1
ATOM 1917 O O . ARG A 1 248 ? 7.140 18.345 11.688 1.00 85.94 248 ARG A O 1
ATOM 1924 N N . ASP A 1 249 ? 7.104 17.193 9.783 1.00 85.12 249 ASP A N 1
ATOM 1925 C CA . ASP A 1 249 ? 8.191 17.936 9.159 1.00 85.12 249 ASP A CA 1
ATOM 1926 C C . ASP A 1 249 ? 7.797 19.388 8.859 1.00 85.12 249 ASP A C 1
ATOM 1928 O O . ASP A 1 249 ? 8.657 20.271 8.889 1.00 85.12 249 ASP A O 1
ATOM 1932 N N . ILE A 1 250 ? 6.516 19.668 8.609 1.00 83.12 250 ILE A N 1
ATOM 1933 C CA . ILE A 1 250 ? 5.974 21.032 8.557 1.00 83.12 250 ILE A CA 1
ATOM 1934 C C . ILE A 1 250 ? 6.005 21.691 9.938 1.00 83.12 250 ILE A C 1
ATOM 1936 O O . ILE A 1 250 ? 6.429 22.842 10.047 1.00 83.12 250 ILE A O 1
ATOM 1940 N N . ALA A 1 251 ? 5.566 20.979 10.975 1.00 86.06 251 ALA A N 1
ATOM 1941 C CA . ALA A 1 251 ? 5.542 21.476 12.346 1.00 86.06 251 ALA A CA 1
ATOM 1942 C C . ALA A 1 251 ? 6.961 21.784 12.843 1.00 86.06 251 ALA A C 1
ATOM 1944 O O . ALA A 1 251 ? 7.226 22.869 13.353 1.00 86.06 251 ALA A O 1
ATOM 1945 N N . LEU A 1 252 ? 7.913 20.883 12.584 1.00 86.56 252 LEU A N 1
ATOM 1946 C CA . LEU A 1 252 ? 9.332 21.078 12.878 1.00 86.56 252 LEU A CA 1
ATOM 1947 C C . LEU A 1 252 ? 9.897 22.312 12.179 1.00 86.56 252 LEU A C 1
ATOM 1949 O O . LEU A 1 252 ? 10.589 23.113 12.802 1.00 86.56 252 LEU A O 1
ATOM 1953 N N . GLN A 1 253 ? 9.584 22.495 10.895 1.00 84.06 253 GLN A N 1
ATOM 1954 C CA . GLN A 1 253 ? 10.022 23.673 10.151 1.00 84.06 253 GLN A CA 1
ATOM 1955 C C . GLN A 1 253 ? 9.487 24.971 10.776 1.00 84.06 253 GLN A C 1
ATOM 1957 O O . GLN A 1 253 ? 10.212 25.964 10.831 1.00 84.06 253 GLN A O 1
ATOM 1962 N N . ALA A 1 254 ? 8.241 24.959 11.255 1.00 83.50 254 ALA A N 1
ATOM 1963 C CA . ALA A 1 254 ? 7.625 26.105 11.914 1.00 83.50 254 ALA A CA 1
ATOM 1964 C C . ALA A 1 254 ? 8.202 26.372 13.317 1.00 83.50 254 ALA A C 1
ATOM 1966 O O . ALA A 1 254 ? 8.350 27.533 13.692 1.00 83.50 254 ALA A O 1
ATOM 1967 N N . LEU A 1 255 ? 8.535 25.320 14.074 1.00 83.00 255 LEU A N 1
ATOM 1968 C CA . LEU A 1 255 ? 9.063 25.420 15.438 1.00 83.00 255 LEU A CA 1
ATOM 1969 C C . LEU A 1 255 ? 10.525 25.867 15.498 1.00 83.00 255 LEU A C 1
ATOM 1971 O O . LEU A 1 255 ? 10.871 26.610 16.413 1.00 83.00 255 LEU A O 1
ATOM 1975 N N . ILE A 1 256 ? 11.357 25.413 14.555 1.00 83.31 256 ILE A N 1
ATOM 1976 C CA . ILE A 1 256 ? 12.805 25.668 14.571 1.00 83.31 256 ILE A CA 1
ATOM 1977 C C . ILE A 1 256 ? 13.124 27.036 13.967 1.00 83.31 256 ILE A C 1
ATOM 1979 O O . ILE A 1 256 ? 13.671 27.915 14.627 1.00 83.31 256 ILE A O 1
ATOM 1983 N N . ASP A 1 257 ? 12.812 27.214 12.682 1.00 78.44 257 ASP A N 1
ATOM 1984 C CA . ASP A 1 257 ? 12.990 28.482 11.976 1.00 78.44 257 ASP A CA 1
ATOM 1985 C C . ASP A 1 257 ? 12.177 28.460 10.671 1.00 78.44 257 ASP A C 1
ATOM 1987 O O . ASP A 1 257 ? 12.610 27.847 9.691 1.00 78.44 257 ASP A O 1
ATOM 1991 N N . PRO A 1 258 ? 11.038 29.171 10.595 1.00 77.50 258 PRO A N 1
ATOM 1992 C CA . PRO A 1 258 ? 10.210 29.221 9.391 1.00 77.50 258 PRO A CA 1
ATOM 1993 C C . PRO A 1 258 ? 10.928 29.745 8.137 1.00 77.50 258 PRO A C 1
ATOM 1995 O O . PRO A 1 258 ? 10.434 29.548 7.028 1.00 77.50 258 PRO A O 1
ATOM 1998 N N . ARG A 1 259 ? 12.058 30.450 8.287 1.00 79.88 259 ARG A N 1
ATOM 1999 C CA . ARG A 1 259 ? 12.792 31.096 7.185 1.00 79.88 259 ARG A CA 1
ATOM 2000 C C . ARG A 1 259 ? 13.925 30.235 6.638 1.00 79.88 259 ARG A C 1
ATOM 2002 O O . ARG A 1 259 ? 14.411 30.495 5.538 1.00 79.88 259 ARG A O 1
ATOM 2009 N N . LYS A 1 260 ? 14.368 29.226 7.387 1.00 82.12 260 LYS A N 1
ATOM 2010 C CA . LYS A 1 260 ? 15.507 28.391 7.008 1.00 82.12 260 LYS A CA 1
ATOM 2011 C C . LYS A 1 260 ? 15.045 27.209 6.169 1.00 82.12 260 LYS A C 1
ATOM 2013 O O . LYS A 1 260 ? 14.269 26.390 6.636 1.00 82.12 260 LYS A O 1
ATOM 2018 N N . THR A 1 261 ? 15.561 27.059 4.952 1.00 79.75 261 THR A N 1
ATOM 2019 C CA . THR A 1 261 ? 15.287 25.848 4.160 1.00 79.75 261 THR A CA 1
ATOM 2020 C C . THR A 1 261 ? 16.105 24.686 4.727 1.00 79.75 261 THR A C 1
ATOM 2022 O O . THR A 1 261 ? 17.331 24.756 4.725 1.00 79.75 261 THR A O 1
ATOM 2025 N N . MET A 1 262 ? 15.436 23.652 5.242 1.00 83.00 262 MET A N 1
ATOM 2026 C CA . MET A 1 262 ? 16.053 22.410 5.728 1.00 83.00 262 MET A CA 1
ATOM 2027 C C . MET A 1 262 ? 15.401 21.206 5.052 1.00 83.00 262 MET A C 1
ATOM 2029 O O . MET A 1 262 ? 14.173 21.193 4.857 1.00 83.00 262 MET A O 1
ATOM 2033 N N . SER A 1 263 ? 16.202 20.191 4.721 1.00 81.88 263 SER A N 1
ATOM 2034 C CA . SER A 1 263 ? 15.664 18.931 4.205 1.00 81.88 263 SER A CA 1
ATOM 2035 C C . SER A 1 263 ? 14.855 18.205 5.296 1.00 81.88 263 SER A C 1
ATOM 2037 O O . SER A 1 263 ? 15.119 18.407 6.487 1.00 81.88 263 SER A O 1
ATOM 2039 N N . PRO A 1 264 ? 13.862 17.371 4.937 1.00 76.81 264 PRO A N 1
ATOM 2040 C CA . PRO A 1 264 ? 13.123 16.546 5.898 1.00 76.81 264 PRO A CA 1
ATOM 2041 C C . PRO A 1 264 ? 14.029 15.745 6.849 1.00 76.81 264 PRO A C 1
ATOM 2043 O O . PRO A 1 264 ? 13.744 15.640 8.038 1.00 76.81 264 PRO A O 1
ATOM 2046 N N . GLU A 1 265 ? 15.170 15.255 6.365 1.00 78.88 265 GLU A N 1
ATOM 2047 C CA . GLU A 1 265 ? 16.141 14.473 7.140 1.00 78.88 265 GLU A CA 1
ATOM 2048 C C . GLU A 1 265 ? 16.917 15.322 8.161 1.00 78.88 265 GLU A C 1
ATOM 2050 O O . GLU A 1 265 ? 17.316 14.828 9.217 1.00 78.88 265 GLU A O 1
ATOM 2055 N N . GLU A 1 266 ? 17.127 16.609 7.874 1.00 81.81 266 GLU A N 1
ATOM 2056 C CA . GLU A 1 266 ? 17.854 17.532 8.751 1.00 81.81 266 GLU A CA 1
ATOM 2057 C C . GLU A 1 266 ? 16.988 18.047 9.910 1.00 81.81 266 GLU A C 1
ATOM 2059 O O . GLU A 1 266 ? 17.511 18.346 10.994 1.00 81.81 266 GLU A O 1
ATOM 2064 N N . ARG A 1 267 ? 15.666 18.141 9.699 1.00 83.75 267 ARG A N 1
ATOM 2065 C CA . ARG A 1 267 ? 14.716 18.767 10.635 1.00 83.75 267 ARG A CA 1
ATOM 2066 C C . ARG A 1 267 ? 14.678 18.092 12.012 1.00 83.75 267 ARG A C 1
ATOM 2068 O O . ARG A 1 267 ? 14.845 18.818 12.993 1.00 83.75 267 ARG A O 1
ATOM 2075 N N . PRO A 1 268 ? 14.550 16.755 12.153 1.00 82.12 268 PRO A N 1
ATOM 2076 C CA . PRO A 1 268 ? 14.548 16.115 13.471 1.00 82.12 268 PRO A CA 1
ATOM 2077 C C . PRO A 1 268 ? 15.848 16.346 14.248 1.00 82.12 268 PRO A C 1
ATOM 2079 O O . PRO A 1 268 ? 15.838 16.529 15.463 1.00 82.12 268 PRO A O 1
ATOM 2082 N N . GLY A 1 269 ? 16.982 16.376 13.543 1.00 81.06 269 GLY A N 1
ATOM 2083 C CA . GLY A 1 269 ? 18.286 16.637 14.141 1.00 81.06 269 GLY A CA 1
ATOM 2084 C C . GLY A 1 269 ? 18.444 18.071 14.640 1.00 81.06 269 GLY A C 1
ATOM 2085 O O . GLY A 1 269 ? 19.031 18.303 15.697 1.00 81.06 269 GLY A O 1
ATOM 2086 N N . ALA A 1 270 ? 17.929 19.040 13.881 1.00 82.44 270 ALA A N 1
ATOM 2087 C CA . ALA A 1 270 ? 17.889 20.438 14.297 1.00 82.44 270 ALA A CA 1
ATOM 2088 C C . ALA A 1 270 ? 16.956 20.638 15.500 1.00 82.44 270 ALA A C 1
ATOM 2090 O O . ALA A 1 270 ? 17.357 21.293 16.460 1.00 82.44 270 ALA A O 1
ATOM 2091 N N . PHE A 1 271 ? 15.795 19.982 15.493 1.00 84.06 271 PHE A N 1
ATOM 2092 C CA . PHE A 1 271 ? 14.861 19.980 16.614 1.00 84.06 271 PHE A CA 1
ATOM 2093 C C . PHE A 1 271 ? 15.483 19.435 17.900 1.00 84.06 271 PHE A C 1
ATOM 2095 O O . PHE A 1 271 ? 15.405 20.084 18.935 1.00 84.06 271 PHE A O 1
ATOM 2102 N N . LEU A 1 272 ? 16.168 18.285 17.839 1.00 79.44 272 LEU A N 1
ATOM 2103 C CA . LEU A 1 272 ? 16.843 17.710 19.006 1.00 79.44 272 LEU A CA 1
ATOM 2104 C C . LEU A 1 272 ? 17.882 18.670 19.595 1.00 79.44 272 LEU A C 1
ATOM 2106 O O . LEU A 1 272 ? 17.949 18.845 20.808 1.00 79.44 272 LEU A O 1
ATOM 2110 N N . ARG A 1 273 ? 18.689 19.314 18.743 1.00 80.31 273 ARG A N 1
ATOM 2111 C CA . ARG A 1 273 ? 19.686 20.296 19.200 1.00 80.31 273 ARG A CA 1
ATOM 2112 C C . ARG A 1 273 ? 19.034 21.482 19.902 1.00 80.31 273 ARG A C 1
ATOM 2114 O O . ARG A 1 273 ? 19.556 21.943 20.910 1.00 80.31 273 ARG A O 1
ATOM 2121 N N . GLU A 1 274 ? 17.907 21.955 19.387 1.00 79.88 274 GLU A N 1
ATOM 2122 C CA . GLU A 1 274 ? 17.149 23.040 20.001 1.00 79.88 274 GLU A CA 1
ATOM 2123 C C . GLU A 1 274 ? 16.512 22.618 21.331 1.00 79.88 274 GLU A C 1
ATOM 2125 O O . GLU A 1 274 ? 16.606 23.356 22.309 1.00 79.88 274 GLU A O 1
ATOM 2130 N N . LEU A 1 275 ? 15.936 21.411 21.405 1.00 76.19 275 LEU A N 1
ATOM 2131 C CA . LEU A 1 275 ? 15.436 20.843 22.659 1.00 76.19 275 LEU A CA 1
ATOM 2132 C C . LEU A 1 275 ? 16.539 20.783 23.716 1.00 76.19 275 LEU A C 1
ATOM 2134 O O . LEU A 1 275 ? 16.309 21.213 24.840 1.00 76.19 275 LEU A O 1
ATOM 2138 N N . ILE A 1 276 ? 17.734 20.305 23.359 1.00 74.19 276 ILE A N 1
ATOM 2139 C CA . ILE A 1 276 ? 18.886 20.252 24.270 1.00 74.19 276 ILE A CA 1
ATOM 2140 C C . ILE A 1 276 ? 19.292 21.665 24.716 1.00 74.19 276 ILE A C 1
ATOM 2142 O O . ILE A 1 276 ? 19.480 21.894 25.907 1.00 74.19 276 ILE A O 1
ATOM 2146 N N . ALA A 1 277 ? 19.373 22.624 23.787 1.00 74.69 277 ALA A N 1
ATOM 2147 C CA . ALA A 1 277 ? 19.758 24.005 24.089 1.00 74.69 277 ALA A CA 1
ATOM 2148 C C . ALA A 1 277 ? 18.758 24.726 25.013 1.00 74.69 277 ALA A C 1
ATOM 2150 O O . ALA A 1 277 ? 19.157 25.530 25.849 1.00 74.69 277 ALA A O 1
ATOM 2151 N N . LEU A 1 278 ? 17.461 24.429 24.898 1.00 72.06 278 LEU A N 1
ATOM 2152 C CA . LEU A 1 278 ? 16.423 24.981 25.776 1.00 72.06 278 LEU A CA 1
ATOM 2153 C C . LEU A 1 278 ? 16.371 24.300 27.157 1.00 72.06 278 LEU A C 1
ATOM 2155 O O . LEU A 1 278 ? 15.741 24.827 28.074 1.00 72.06 278 LEU A O 1
ATOM 2159 N N . ARG A 1 279 ? 17.000 23.127 27.316 1.00 69.94 279 ARG A N 1
ATOM 2160 C CA . ARG A 1 279 ? 16.878 22.240 28.486 1.00 69.94 279 ARG A CA 1
ATOM 2161 C C . ARG A 1 279 ? 18.128 22.198 29.377 1.00 69.94 279 ARG A C 1
ATOM 2163 O O . ARG A 1 279 ? 18.292 21.211 30.087 1.00 69.94 279 ARG A O 1
ATOM 2170 N N . GLU A 1 280 ? 18.957 23.248 29.425 1.00 51.34 280 GLU A N 1
ATOM 2171 C CA . GLU A 1 280 ? 20.231 23.340 30.189 1.00 51.34 280 GLU A CA 1
ATOM 2172 C C . GLU A 1 280 ? 20.205 22.957 31.702 1.00 51.34 280 GLU A C 1
ATOM 2174 O O . GLU A 1 280 ? 21.215 23.108 32.373 1.00 51.34 280 GLU A O 1
ATOM 2179 N N . ASN A 1 281 ? 19.118 22.419 32.275 1.00 44.94 281 ASN A N 1
ATOM 2180 C CA . ASN A 1 281 ? 19.066 21.894 33.649 1.00 44.94 281 ASN A CA 1
ATOM 2181 C C . ASN A 1 281 ? 18.117 20.690 33.875 1.00 44.94 281 ASN A C 1
ATOM 2183 O O . ASN A 1 281 ? 17.651 20.491 34.998 1.00 44.94 281 ASN A O 1
ATOM 2187 N N . ARG A 1 282 ? 17.765 19.887 32.858 1.00 48.28 282 ARG A N 1
ATOM 2188 C CA . ARG A 1 282 ? 16.932 18.683 33.078 1.00 48.28 282 ARG A CA 1
ATOM 2189 C C . ARG A 1 282 ? 17.470 17.470 32.326 1.00 48.28 282 ARG A C 1
ATOM 2191 O O . ARG A 1 282 ? 17.253 17.332 31.127 1.00 48.28 282 ARG A O 1
ATOM 2198 N N . GLU A 1 283 ? 18.152 16.597 33.062 1.00 41.75 283 GLU A N 1
ATOM 2199 C CA . GLU A 1 283 ? 18.464 15.231 32.643 1.00 41.75 283 GLU A CA 1
ATOM 2200 C C . GLU A 1 283 ? 17.159 14.413 32.629 1.00 41.75 283 GLU A C 1
ATOM 2202 O O . GLU A 1 283 ? 16.684 13.959 33.666 1.00 41.75 283 GLU A O 1
ATOM 2207 N N . GLU A 1 284 ? 16.537 14.272 31.458 1.00 47.84 284 GLU A N 1
ATOM 2208 C CA . GLU A 1 284 ? 15.654 13.135 31.167 1.00 47.84 284 GLU A CA 1
ATOM 2209 C C . GLU A 1 284 ? 16.485 12.093 30.404 1.00 47.84 284 GLU A C 1
ATOM 2211 O O . GLU A 1 284 ? 17.162 12.413 29.421 1.00 47.84 284 GLU A O 1
ATOM 2216 N N . ASP A 1 285 ? 16.474 10.855 30.894 1.00 47.22 285 ASP A N 1
ATOM 2217 C CA . ASP A 1 285 ? 17.343 9.766 30.448 1.00 47.22 285 ASP A CA 1
ATOM 2218 C C . ASP A 1 285 ? 17.167 9.429 28.951 1.00 47.22 285 ASP A C 1
ATOM 2220 O O . ASP A 1 285 ? 16.115 8.964 28.516 1.00 47.22 285 ASP A O 1
ATOM 2224 N N . GLY A 1 286 ? 18.239 9.583 28.159 1.00 52.03 286 GLY A N 1
ATOM 2225 C CA . GLY A 1 286 ? 18.402 8.915 26.854 1.00 52.03 286 GLY A CA 1
ATOM 2226 C C . GLY A 1 286 ? 18.500 9.798 25.599 1.00 52.03 286 GLY A C 1
ATOM 2227 O O . GLY A 1 286 ? 18.943 9.308 24.555 1.00 52.03 286 GLY A O 1
ATOM 2228 N N . GLU A 1 287 ? 18.168 11.091 25.666 1.00 53.56 287 GLU A N 1
ATOM 2229 C CA . GLU A 1 287 ? 18.244 12.026 24.524 1.00 53.56 287 GLU A CA 1
ATOM 2230 C C . GLU A 1 287 ? 19.640 12.682 24.413 1.00 53.56 287 GLU A C 1
ATOM 2232 O O . GLU A 1 287 ? 19.843 13.842 24.759 1.00 53.56 287 GLU A O 1
ATOM 2237 N N . THR A 1 288 ? 20.641 11.940 23.922 1.00 55.31 288 THR A N 1
ATOM 2238 C CA . THR A 1 288 ? 21.992 12.482 23.659 1.00 55.31 288 THR A CA 1
ATOM 2239 C C . THR A 1 288 ? 22.230 12.750 22.170 1.00 55.31 288 THR A C 1
ATOM 2241 O O . THR A 1 288 ? 21.699 12.055 21.301 1.00 55.31 288 THR A O 1
ATOM 2244 N N . ILE A 1 289 ? 23.101 13.721 21.854 1.00 54.22 289 ILE A N 1
ATOM 2245 C CA . ILE A 1 289 ? 23.509 14.058 20.470 1.00 54.22 289 ILE A CA 1
ATOM 2246 C C . ILE A 1 289 ? 24.038 12.822 19.711 1.00 54.22 289 ILE A C 1
ATOM 2248 O O . ILE A 1 289 ? 23.885 12.732 18.493 1.00 54.22 289 ILE A O 1
ATOM 2252 N N . GLY A 1 290 ? 24.595 11.832 20.421 1.00 51.72 290 GLY A N 1
ATOM 2253 C CA . GLY A 1 290 ? 25.084 10.574 19.847 1.00 51.72 290 GLY A CA 1
ATOM 2254 C C . GLY A 1 290 ? 24.005 9.667 19.238 1.00 51.72 290 GLY A C 1
ATOM 2255 O O . GLY A 1 290 ? 24.352 8.744 18.506 1.00 51.72 290 GLY A O 1
ATOM 2256 N N . ASN A 1 291 ? 22.715 9.927 19.487 1.00 64.81 291 ASN A N 1
ATOM 2257 C CA . ASN A 1 291 ? 21.600 9.082 19.043 1.00 64.81 291 ASN A CA 1
ATOM 2258 C C . ASN A 1 291 ? 20.720 9.719 17.945 1.00 64.81 291 ASN A C 1
ATOM 2260 O O . ASN A 1 291 ? 19.571 9.326 17.744 1.00 64.81 291 ASN A O 1
ATOM 2264 N N . LEU A 1 292 ? 21.252 10.712 17.226 1.00 69.50 292 LEU A N 1
ATOM 2265 C CA . LEU A 1 292 ? 20.500 11.585 16.314 1.00 69.50 292 LEU A CA 1
ATOM 2266 C C . LEU A 1 292 ? 19.705 10.831 15.232 1.00 69.50 292 LEU A C 1
ATOM 2268 O O . LEU A 1 292 ? 18.560 11.176 14.947 1.00 69.50 292 LEU A O 1
ATOM 2272 N N . GLN A 1 293 ? 20.292 9.779 14.651 1.00 67.88 293 GLN A N 1
ATOM 2273 C CA . GLN A 1 293 ? 19.622 8.963 13.633 1.00 67.88 293 GLN A CA 1
ATOM 2274 C C . GLN A 1 293 ? 18.453 8.159 14.206 1.00 67.88 293 GLN A C 1
ATOM 2276 O O . GLN A 1 293 ? 17.413 8.070 13.560 1.00 67.88 293 GLN A O 1
ATOM 2281 N N . ASN A 1 294 ? 18.582 7.591 15.409 1.00 69.00 294 ASN A N 1
ATOM 2282 C CA . ASN A 1 294 ? 17.454 6.884 16.016 1.00 69.00 294 ASN A CA 1
ATOM 2283 C C . ASN A 1 294 ? 16.382 7.870 16.467 1.00 69.00 294 ASN A C 1
ATOM 2285 O O . ASN A 1 294 ? 15.217 7.611 16.198 1.00 69.00 294 ASN A O 1
ATOM 2289 N N . PHE A 1 295 ? 16.766 9.014 17.046 1.00 74.31 295 PHE A N 1
ATOM 2290 C CA . PHE A 1 295 ? 15.817 10.067 17.401 1.00 74.31 295 PHE A CA 1
ATOM 2291 C C . PHE A 1 295 ? 14.989 10.499 16.187 1.00 74.31 295 PHE A C 1
ATOM 2293 O O . PHE A 1 295 ? 13.766 10.507 16.252 1.00 74.31 295 PHE A O 1
ATOM 2300 N N . ALA A 1 296 ? 15.633 10.770 15.046 1.00 73.88 296 ALA A N 1
ATOM 2301 C CA . ALA A 1 296 ? 14.935 11.124 13.812 1.00 73.88 296 ALA A CA 1
ATOM 2302 C C . ALA A 1 296 ? 13.958 10.033 13.341 1.00 73.88 296 ALA A C 1
ATOM 2304 O O . ALA A 1 296 ? 12.870 10.340 12.856 1.00 73.88 296 ALA A O 1
ATOM 2305 N N . ARG A 1 297 ? 14.327 8.757 13.507 1.00 69.56 297 ARG A N 1
ATOM 2306 C CA . ARG A 1 297 ? 13.483 7.612 13.133 1.00 69.56 297 ARG A CA 1
ATOM 2307 C C . ARG A 1 297 ? 12.307 7.392 14.084 1.00 69.56 297 ARG A C 1
ATOM 2309 O O . ARG A 1 297 ? 11.301 6.841 13.647 1.00 69.56 297 ARG A O 1
ATOM 2316 N N . THR A 1 298 ? 12.427 7.785 15.351 1.00 71.69 298 THR A N 1
ATOM 2317 C CA . THR A 1 298 ? 11.393 7.582 16.379 1.00 71.69 298 THR A CA 1
ATOM 2318 C C . THR A 1 298 ? 10.575 8.834 16.681 1.00 71.69 298 THR A C 1
ATOM 2320 O O .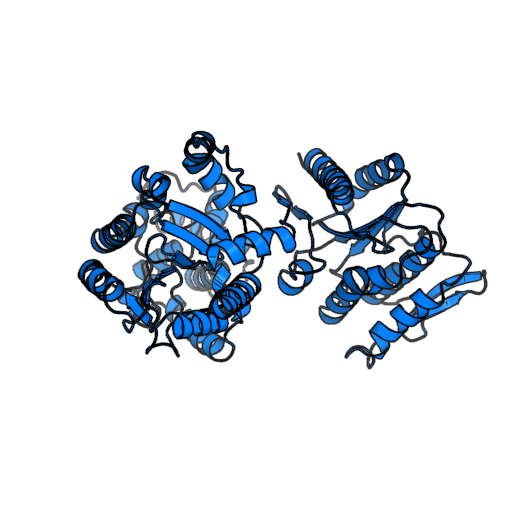 THR A 1 298 ? 9.598 8.744 17.416 1.00 71.69 298 THR A O 1
ATOM 2323 N N . LEU A 1 299 ? 10.952 9.998 16.147 1.00 76.56 299 LEU A N 1
ATOM 2324 C CA . LEU A 1 299 ? 10.227 11.245 16.362 1.00 76.56 299 LEU A CA 1
ATOM 2325 C C . LEU A 1 299 ? 8.869 11.213 15.646 1.00 76.56 299 LEU A C 1
ATOM 2327 O O . LEU A 1 299 ? 8.811 11.209 14.411 1.00 76.56 299 LEU A O 1
ATOM 2331 N N . THR A 1 300 ? 7.790 11.227 16.426 1.00 78.12 300 THR A N 1
ATOM 2332 C CA . THR A 1 300 ? 6.406 11.245 15.934 1.00 78.12 300 THR A CA 1
ATOM 2333 C C . THR A 1 300 ? 5.828 12.664 15.896 1.00 78.12 300 THR A C 1
ATOM 2335 O O . THR A 1 300 ? 6.407 13.598 16.460 1.00 78.12 300 THR A O 1
ATOM 2338 N N . LEU A 1 301 ? 4.683 12.837 15.226 1.00 82.12 301 LEU A N 1
ATOM 2339 C CA . LEU A 1 301 ? 3.959 14.111 15.196 1.00 82.12 301 LEU A CA 1
ATOM 2340 C C . LEU A 1 301 ? 3.498 14.518 16.603 1.00 82.12 301 LEU A C 1
ATOM 2342 O O . LEU A 1 301 ? 3.620 15.681 16.968 1.00 82.12 301 LEU A O 1
ATOM 2346 N N . GLU A 1 302 ? 3.051 13.567 17.417 1.00 79.25 302 GLU A N 1
ATOM 2347 C CA . GLU A 1 302 ? 2.556 13.777 18.781 1.00 79.25 302 GLU A CA 1
ATOM 2348 C C . GLU A 1 302 ? 3.637 14.389 19.678 1.00 79.25 302 GLU A C 1
ATOM 2350 O O . GLU A 1 302 ? 3.363 15.337 20.413 1.00 79.25 302 GLU A O 1
ATOM 2355 N N . ARG A 1 303 ? 4.893 13.920 19.584 1.00 78.50 303 ARG A N 1
ATOM 2356 C CA . ARG A 1 303 ? 6.021 14.518 20.328 1.00 78.50 303 ARG A CA 1
ATOM 2357 C C . ARG A 1 303 ? 6.272 15.963 19.897 1.00 78.50 303 ARG A C 1
ATOM 2359 O O . ARG A 1 303 ? 6.587 16.796 20.746 1.00 78.50 303 ARG A O 1
ATOM 2366 N N . VAL A 1 304 ? 6.133 16.263 18.604 1.00 83.19 304 VAL A N 1
ATOM 2367 C CA . VAL A 1 304 ? 6.303 17.622 18.069 1.00 83.19 304 VAL A CA 1
ATOM 2368 C C . VAL A 1 304 ? 5.151 18.533 18.499 1.00 83.19 304 VAL A C 1
ATOM 2370 O O . VAL A 1 304 ? 5.404 19.630 18.990 1.00 83.19 304 VAL A O 1
ATOM 2373 N N . LEU A 1 305 ? 3.905 18.061 18.419 1.00 84.12 305 LEU A N 1
ATOM 2374 C CA . LEU A 1 305 ? 2.729 18.770 18.925 1.00 84.12 305 LEU A CA 1
ATOM 2375 C C . LEU A 1 305 ? 2.828 19.013 20.438 1.00 84.12 305 LEU A C 1
ATOM 2377 O O . LEU A 1 305 ? 2.468 20.086 20.907 1.00 84.12 305 LEU A O 1
ATOM 2381 N N . SER A 1 306 ? 3.394 18.073 21.201 1.00 80.88 306 SER A N 1
ATOM 2382 C CA . SER A 1 306 ? 3.642 18.250 22.637 1.00 80.88 306 SER A CA 1
ATOM 2383 C C . SER A 1 306 ? 4.533 19.443 22.938 1.00 80.88 306 SER A C 1
ATOM 2385 O O . SER A 1 306 ? 4.275 20.220 23.860 1.00 80.88 306 SER A O 1
ATOM 2387 N N . GLU A 1 307 ? 5.592 19.592 22.148 1.00 81.81 307 GLU A N 1
ATOM 2388 C CA . GLU A 1 307 ? 6.486 20.734 22.247 1.00 81.81 307 GLU A CA 1
ATOM 2389 C C . GLU A 1 307 ? 5.787 22.023 21.811 1.00 81.81 307 GLU A C 1
ATOM 2391 O O . GLU A 1 307 ? 5.878 23.036 22.503 1.00 81.81 307 GLU A O 1
ATOM 2396 N N . GLU A 1 308 ? 5.044 21.980 20.705 1.00 84.88 308 GLU A N 1
ATOM 2397 C CA . GLU A 1 308 ? 4.263 23.115 20.212 1.00 84.88 308 GLU A CA 1
ATOM 2398 C C . GLU A 1 308 ? 3.264 23.613 21.261 1.00 84.88 308 GLU A C 1
ATOM 2400 O O . GLU A 1 308 ? 3.184 24.814 21.515 1.00 84.88 308 GLU A O 1
ATOM 2405 N N . TYR A 1 309 ? 2.557 22.706 21.937 1.00 85.69 309 TYR A N 1
ATOM 2406 C CA . TYR A 1 309 ? 1.582 23.054 22.969 1.00 85.69 309 TYR A CA 1
ATOM 2407 C C . TYR A 1 309 ? 2.255 23.653 24.196 1.00 85.69 309 TYR A C 1
ATOM 2409 O O . TYR A 1 309 ? 1.695 24.564 24.798 1.00 85.69 309 TYR A O 1
ATOM 2417 N N . ARG A 1 310 ? 3.452 23.168 24.556 1.00 80.12 310 ARG A N 1
ATOM 2418 C CA . ARG A 1 310 ? 4.228 23.710 25.678 1.00 80.12 310 ARG A CA 1
ATOM 2419 C C . ARG A 1 310 ? 4.749 25.118 25.393 1.00 80.12 310 ARG A C 1
ATOM 2421 O O . ARG A 1 310 ? 4.849 25.920 26.317 1.00 80.12 310 ARG A O 1
ATOM 2428 N N . ARG A 1 311 ? 5.111 25.406 24.139 1.00 80.25 311 ARG A N 1
ATOM 2429 C CA . ARG A 1 311 ? 5.588 26.729 23.698 1.00 80.25 311 ARG A CA 1
ATOM 2430 C C . ARG A 1 311 ? 4.448 27.713 23.422 1.00 80.25 311 ARG A C 1
ATOM 2432 O O . ARG A 1 311 ? 4.660 28.919 23.506 1.00 80.25 311 ARG A O 1
ATOM 2439 N N . GLY A 1 312 ? 3.275 27.204 23.053 1.00 74.88 312 GLY A N 1
ATOM 2440 C CA . GLY A 1 312 ? 2.060 27.970 22.786 1.00 74.88 312 GLY A CA 1
ATOM 2441 C C . GLY A 1 312 ? 1.059 27.957 23.945 1.00 74.88 312 GLY A C 1
ATOM 2442 O O . GLY A 1 312 ? 1.387 27.654 25.085 1.00 74.88 312 GLY A O 1
ATOM 2443 N N . GLU A 1 313 ? -0.197 28.283 23.635 1.00 67.75 313 GLU A N 1
ATOM 2444 C CA . GLU A 1 313 ? -1.314 28.300 24.597 1.00 67.75 313 GLU A CA 1
ATOM 2445 C C . GLU A 1 313 ? -2.209 27.046 24.482 1.00 67.75 313 GLU A C 1
ATOM 2447 O O . GLU A 1 313 ? -3.424 27.120 24.659 1.00 67.75 313 GLU A O 1
ATOM 2452 N N . GLY A 1 314 ? -1.626 25.891 24.146 1.00 79.12 314 GLY A N 1
ATOM 2453 C CA . GLY A 1 314 ? -2.349 24.619 24.031 1.00 79.12 314 GLY A CA 1
ATOM 2454 C C . GLY A 1 314 ? -2.994 24.324 22.659 1.00 79.12 314 GLY A C 1
ATOM 2455 O O . GLY A 1 314 ? -2.780 25.058 21.686 1.00 79.12 314 GLY A O 1
ATOM 2456 N N . PRO A 1 315 ? -3.782 23.232 22.561 1.00 79.50 315 PRO A N 1
ATOM 2457 C CA . PRO A 1 315 ? -4.209 22.622 21.293 1.00 79.50 315 PRO A CA 1
ATOM 2458 C C . PRO A 1 315 ? -5.047 23.539 20.392 1.00 79.50 315 PRO A C 1
ATOM 2460 O O . PRO A 1 315 ? -4.835 23.580 19.184 1.00 79.50 315 PRO A O 1
ATOM 2463 N N . ILE A 1 316 ? -5.945 24.351 20.962 1.00 81.44 316 ILE A N 1
ATOM 2464 C CA . ILE A 1 316 ? -6.837 25.258 20.206 1.00 81.44 316 ILE A CA 1
ATOM 2465 C C . ILE A 1 316 ? -6.053 26.282 19.358 1.00 81.44 316 ILE A C 1
ATOM 2467 O O . ILE A 1 316 ? -6.517 26.777 18.319 1.00 81.44 316 ILE A O 1
ATOM 2471 N N . ARG A 1 317 ? -4.845 26.636 19.805 1.00 82.44 317 ARG A N 1
ATOM 2472 C CA . ARG A 1 317 ? -3.984 27.615 19.134 1.00 82.44 317 ARG A CA 1
ATOM 2473 C C . ARG A 1 317 ? -2.859 26.981 18.324 1.00 82.44 317 ARG A C 1
ATOM 2475 O O . ARG A 1 317 ? -2.055 27.734 17.788 1.00 82.44 317 ARG A O 1
ATOM 2482 N N . SER A 1 318 ? -2.831 25.653 18.190 1.00 86.44 318 SER A N 1
ATOM 2483 C CA . SER A 1 318 ? -1.826 24.929 17.408 1.00 86.44 318 SER A CA 1
ATOM 2484 C C . SER A 1 318 ? -1.877 25.322 15.925 1.00 86.44 318 SER A C 1
ATOM 2486 O O . SER A 1 318 ? -2.868 25.026 15.245 1.00 86.44 318 SER A O 1
ATOM 2488 N N . PRO A 1 319 ? -0.830 25.971 15.373 1.00 87.25 319 PRO A N 1
ATOM 2489 C CA . PRO A 1 319 ? -0.756 26.223 13.938 1.00 87.25 319 PRO A CA 1
ATOM 2490 C C . PRO A 1 319 ? -0.709 24.928 13.123 1.00 87.25 319 PRO A C 1
ATOM 2492 O O . PRO A 1 319 ? -1.247 24.888 12.015 1.00 87.25 319 PRO A O 1
ATOM 2495 N N . THR A 1 320 ? -0.108 23.866 13.669 1.00 88.06 320 THR A N 1
ATOM 2496 C CA . THR A 1 320 ? -0.020 22.566 12.996 1.00 88.06 320 THR A CA 1
ATOM 2497 C C . THR A 1 320 ? -1.394 21.922 12.841 1.00 88.06 320 THR A C 1
ATOM 2499 O O . THR A 1 320 ? -1.742 21.530 11.726 1.00 88.06 320 THR A O 1
ATOM 2502 N N . LEU A 1 321 ? -2.214 21.879 13.900 1.00 88.25 321 LEU A N 1
ATOM 2503 C CA . LEU A 1 321 ? -3.571 21.326 13.809 1.00 88.25 321 LEU A CA 1
ATOM 2504 C C . LEU A 1 321 ? -4.476 22.131 12.875 1.00 88.25 321 LEU A C 1
ATOM 2506 O O . LEU A 1 321 ? -5.195 21.537 12.079 1.00 88.25 321 LEU A O 1
ATOM 2510 N N . ARG A 1 322 ? -4.390 23.466 12.885 1.00 89.00 322 ARG A N 1
ATOM 2511 C CA . ARG A 1 322 ? -5.143 24.316 11.939 1.00 89.00 322 ARG A CA 1
ATOM 2512 C C . ARG A 1 322 ? -4.756 24.048 10.491 1.00 89.00 322 ARG A C 1
ATOM 2514 O O . ARG A 1 322 ? -5.604 23.944 9.611 1.00 89.00 322 ARG A O 1
ATOM 2521 N N . LYS A 1 323 ? -3.459 23.900 10.228 1.00 88.88 323 LYS A N 1
ATOM 2522 C CA . LYS A 1 323 ? -2.987 23.545 8.891 1.00 88.88 323 LYS A CA 1
ATOM 2523 C C . LYS A 1 323 ? -3.454 22.146 8.497 1.00 88.88 323 LYS A C 1
ATOM 2525 O O . LYS A 1 323 ? -3.827 21.929 7.347 1.00 88.88 323 LYS A O 1
ATOM 2530 N N . PHE A 1 324 ? -3.469 21.206 9.436 1.00 89.38 324 PHE A N 1
ATOM 2531 C CA . PHE A 1 324 ? -3.997 19.872 9.192 1.00 89.38 324 PHE A CA 1
ATOM 2532 C C . PHE A 1 324 ? -5.508 19.883 8.910 1.00 89.38 324 PHE A C 1
ATOM 2534 O O . PHE A 1 324 ? -5.938 19.241 7.957 1.00 89.38 324 PHE A O 1
ATOM 2541 N N . GLU A 1 325 ? -6.296 20.684 9.629 1.00 91.19 325 GLU A N 1
ATOM 2542 C CA . GLU A 1 325 ? -7.719 20.930 9.353 1.00 91.19 325 GLU A CA 1
ATOM 2543 C C . GLU A 1 325 ? -7.938 21.459 7.920 1.00 91.19 325 GLU A C 1
ATOM 2545 O O . GLU A 1 325 ? -8.813 20.974 7.196 1.00 91.19 325 GLU A O 1
ATOM 2550 N N . GLU A 1 326 ? -7.101 22.391 7.447 1.00 90.62 326 GLU A N 1
ATOM 2551 C CA . GLU A 1 326 ? -7.160 22.872 6.060 1.00 90.62 326 GLU A CA 1
ATOM 2552 C C . GLU A 1 326 ? -6.929 21.755 5.032 1.00 90.62 326 GLU A C 1
ATOM 2554 O O . GLU A 1 326 ? -7.616 21.713 4.004 1.00 90.62 326 GLU A O 1
ATOM 2559 N N . TYR A 1 327 ? -5.970 20.860 5.284 1.00 89.44 327 TYR A N 1
ATOM 2560 C CA . TYR A 1 327 ? -5.718 19.702 4.423 1.00 89.44 327 TYR A CA 1
ATOM 2561 C C . TYR A 1 327 ? -6.837 18.669 4.506 1.00 89.44 327 TYR A C 1
ATOM 2563 O O . TYR A 1 327 ? -7.259 18.177 3.461 1.00 89.44 327 TYR A O 1
ATOM 2571 N N . ASN A 1 328 ? -7.367 18.401 5.699 1.00 91.19 328 ASN A N 1
ATOM 2572 C CA . ASN A 1 328 ? -8.521 17.531 5.895 1.00 91.19 328 ASN A CA 1
ATOM 2573 C C . ASN A 1 328 ? -9.719 18.028 5.074 1.00 91.19 328 ASN A C 1
ATOM 2575 O O . ASN A 1 328 ? -10.296 17.274 4.293 1.00 91.19 328 ASN A O 1
ATOM 2579 N N . ARG A 1 329 ? -10.015 19.332 5.118 1.00 90.81 329 ARG A N 1
ATOM 2580 C CA . ARG A 1 329 ? -11.088 19.941 4.318 1.00 90.81 329 ARG A CA 1
ATOM 2581 C C . ARG A 1 329 ? -10.893 19.771 2.809 1.00 90.81 329 ARG A C 1
ATOM 2583 O O . ARG A 1 329 ? -11.869 19.579 2.087 1.00 90.81 329 ARG A O 1
ATOM 2590 N N . LYS A 1 330 ? -9.653 19.831 2.314 1.00 89.56 330 LYS A N 1
ATOM 2591 C CA . LYS A 1 330 ? -9.347 19.537 0.901 1.00 89.56 330 LYS A CA 1
ATOM 2592 C C . LYS A 1 330 ? -9.528 18.048 0.596 1.00 89.56 330 LYS A C 1
ATOM 2594 O O . LYS A 1 330 ? -10.158 17.709 -0.400 1.00 89.56 330 LYS A O 1
ATOM 2599 N N . ALA A 1 331 ? -9.032 17.171 1.465 1.00 89.44 331 ALA A N 1
ATOM 2600 C CA . ALA A 1 331 ? -9.134 15.723 1.309 1.00 89.44 331 ALA A CA 1
ATOM 2601 C C . ALA A 1 331 ? -10.595 15.231 1.323 1.00 89.44 331 ALA A C 1
ATOM 2603 O O . ALA A 1 331 ? -10.942 14.322 0.568 1.00 89.44 331 ALA A O 1
ATOM 2604 N N . LEU A 1 332 ? -11.488 15.891 2.071 1.00 89.31 332 LEU A N 1
ATOM 2605 C CA . LEU A 1 332 ? -12.934 15.627 2.051 1.00 89.31 332 LEU A CA 1
ATOM 2606 C C . LEU A 1 332 ? -13.568 15.808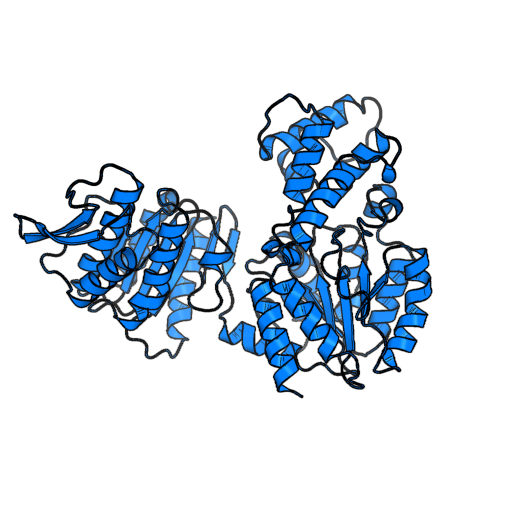 0.657 1.00 89.31 332 LEU A C 1
ATOM 2608 O O . LEU A 1 332 ? -14.526 15.109 0.315 1.00 89.31 332 LEU A O 1
ATOM 2612 N N . GLN A 1 333 ? -13.009 16.687 -0.182 1.00 87.19 333 GLN A N 1
ATOM 2613 C CA . GLN A 1 333 ? -13.463 16.896 -1.564 1.00 87.19 333 GLN A CA 1
ATOM 2614 C C . GLN A 1 333 ? -12.965 15.800 -2.517 1.00 87.19 333 GLN A C 1
ATOM 2616 O O . GLN A 1 333 ? -13.591 15.533 -3.542 1.00 87.19 333 GLN A O 1
ATOM 2621 N N . SER A 1 334 ? -11.859 15.135 -2.180 1.00 84.31 334 SER A N 1
ATOM 2622 C CA . SER A 1 334 ? -11.214 14.100 -2.992 1.00 84.31 334 SER A CA 1
ATOM 2623 C C . SER A 1 334 ? -11.006 12.804 -2.210 1.00 84.31 334 SER A C 1
ATOM 2625 O O . SER A 1 334 ? -9.930 12.213 -2.269 1.00 84.31 334 SER A O 1
ATOM 2627 N N . ARG A 1 335 ? -12.040 12.361 -1.481 1.00 86.38 335 ARG A N 1
ATOM 2628 C CA . ARG A 1 335 ? -11.992 11.136 -0.669 1.00 86.38 335 ARG A CA 1
ATOM 2629 C C . ARG A 1 335 ? -11.495 9.952 -1.488 1.00 86.38 335 ARG A C 1
ATOM 2631 O O . ARG A 1 335 ? -12.043 9.688 -2.566 1.00 86.38 335 ARG A O 1
ATOM 2638 N N . GLY A 1 336 ? -10.513 9.252 -0.935 1.00 88.75 336 GLY A N 1
ATOM 2639 C CA . GLY A 1 336 ? -9.936 8.034 -1.479 1.00 88.75 336 GLY A CA 1
ATOM 2640 C C . GLY A 1 336 ? -10.925 6.871 -1.519 1.00 88.75 336 GLY A C 1
ATOM 2641 O O . GLY A 1 336 ? -12.009 6.918 -0.925 1.00 88.75 336 GLY A O 1
ATOM 2642 N N . MET A 1 337 ? -10.560 5.813 -2.242 1.00 91.75 337 MET A N 1
ATOM 2643 C CA . MET A 1 337 ? -11.442 4.665 -2.463 1.00 91.75 337 MET A CA 1
ATOM 2644 C C . MET A 1 337 ? -11.692 3.866 -1.182 1.00 91.75 337 MET A C 1
ATOM 2646 O O . MET A 1 337 ? -12.826 3.445 -0.956 1.00 91.75 337 MET A O 1
ATOM 2650 N N . ALA A 1 338 ? -10.688 3.720 -0.313 1.00 93.62 338 ALA A N 1
ATOM 2651 C CA . ALA A 1 338 ? -10.813 3.025 0.966 1.00 93.62 338 ALA A CA 1
ATOM 2652 C C . ALA A 1 338 ? -11.939 3.603 1.836 1.00 93.62 338 ALA A C 1
ATOM 2654 O O . ALA A 1 338 ? -12.807 2.862 2.294 1.00 93.62 338 ALA A O 1
ATOM 2655 N N . VAL A 1 339 ? -11.973 4.932 1.988 1.00 93.19 339 VAL A N 1
ATOM 2656 C CA . VAL A 1 339 ? -12.998 5.650 2.764 1.00 93.19 339 VAL A CA 1
ATOM 2657 C C . VAL A 1 339 ? -14.389 5.409 2.175 1.00 93.19 339 VAL A C 1
ATOM 2659 O O . VAL A 1 339 ? -15.304 5.013 2.889 1.00 93.19 339 VAL A O 1
ATOM 2662 N N . ARG A 1 340 ? -14.553 5.573 0.855 1.00 92.81 340 ARG A N 1
ATOM 2663 C CA . ARG A 1 340 ? -15.847 5.359 0.178 1.00 92.81 340 ARG A CA 1
ATOM 2664 C C . ARG A 1 340 ? -16.340 3.919 0.316 1.00 92.81 340 ARG A C 1
ATOM 2666 O O . ARG A 1 340 ? -17.531 3.684 0.500 1.00 92.81 340 ARG A O 1
ATOM 2673 N N . ASN A 1 341 ? -15.431 2.953 0.215 1.00 94.81 341 ASN A N 1
ATOM 2674 C CA . ASN A 1 341 ? -15.767 1.542 0.352 1.00 94.81 341 ASN A CA 1
ATOM 2675 C C . ASN A 1 341 ? -16.116 1.176 1.801 1.00 94.81 341 ASN A C 1
ATOM 2677 O O . ASN A 1 341 ? -17.041 0.395 1.992 1.00 94.81 341 ASN A O 1
ATOM 2681 N N . LEU A 1 342 ? -15.456 1.769 2.805 1.00 95.06 342 LEU A N 1
ATOM 2682 C CA . LEU A 1 342 ? -15.840 1.614 4.213 1.00 95.06 342 LEU A CA 1
ATOM 2683 C C . LEU A 1 342 ? -17.262 2.114 4.469 1.00 95.06 342 LEU A C 1
ATOM 2685 O O . LEU A 1 342 ? -18.040 1.422 5.114 1.00 95.06 342 LEU A O 1
ATOM 2689 N N . GLN A 1 343 ? -17.609 3.284 3.931 1.00 92.19 343 GLN A N 1
ATOM 2690 C CA . GLN A 1 343 ? -18.959 3.840 4.048 1.00 92.19 343 GLN A CA 1
ATOM 2691 C C . GLN A 1 343 ? -19.991 2.903 3.416 1.00 92.19 343 GLN A C 1
ATOM 2693 O O . GLN A 1 343 ? -20.979 2.554 4.050 1.00 92.19 343 GLN A O 1
ATOM 2698 N N . ALA A 1 344 ? -19.713 2.400 2.210 1.00 92.75 344 ALA A N 1
ATOM 2699 C CA . ALA A 1 344 ? -20.585 1.419 1.576 1.00 92.75 344 ALA A CA 1
ATOM 2700 C C . ALA A 1 344 ? -20.736 0.147 2.429 1.00 92.75 344 ALA A C 1
ATOM 2702 O O . ALA A 1 344 ? -21.852 -0.331 2.588 1.00 92.75 344 ALA A O 1
ATOM 2703 N N . ILE A 1 345 ? -19.651 -0.386 3.003 1.00 93.50 345 ILE A N 1
ATOM 2704 C CA . ILE A 1 345 ? -19.709 -1.535 3.923 1.00 93.50 345 ILE A CA 1
ATOM 2705 C C . ILE A 1 345 ? -20.598 -1.218 5.130 1.00 93.50 345 ILE A C 1
ATOM 2707 O O . ILE A 1 345 ? -21.460 -2.022 5.476 1.00 93.50 345 ILE A O 1
ATOM 2711 N N . ALA A 1 346 ? -20.423 -0.046 5.740 1.00 93.00 346 ALA A N 1
ATOM 2712 C CA . ALA A 1 346 ? -21.199 0.384 6.894 1.00 93.00 346 ALA A CA 1
ATOM 2713 C C . ALA A 1 346 ? -22.704 0.406 6.594 1.00 93.00 346 ALA A C 1
ATOM 2715 O O . ALA A 1 346 ? -23.478 -0.214 7.323 1.00 93.00 346 ALA A O 1
ATOM 2716 N N . SER A 1 347 ? -23.108 1.005 5.470 1.00 91.50 347 SER A N 1
ATOM 2717 C CA . SER A 1 347 ? -24.512 1.033 5.048 1.00 91.50 347 SER A CA 1
ATOM 2718 C C . SER A 1 347 ? -25.092 -0.363 4.760 1.00 91.50 347 SER A C 1
ATOM 2720 O O . SER A 1 347 ? -26.298 -0.537 4.885 1.00 91.50 347 SER A O 1
ATOM 2722 N N . HIS A 1 348 ? -24.275 -1.360 4.381 1.00 89.44 348 HIS A N 1
ATOM 2723 C CA . HIS A 1 348 ? -24.744 -2.747 4.193 1.00 89.44 348 HIS A CA 1
ATOM 2724 C C . HIS A 1 348 ? -24.912 -3.502 5.520 1.00 89.44 348 HIS A C 1
ATOM 2726 O O . HIS A 1 348 ? -25.787 -4.356 5.643 1.00 89.44 348 HIS A O 1
ATOM 2732 N N . ILE A 1 349 ? -24.055 -3.221 6.503 1.00 89.62 349 ILE A N 1
ATOM 2733 C CA . ILE A 1 349 ? -24.075 -3.907 7.801 1.00 89.62 349 ILE A CA 1
ATOM 2734 C C . ILE A 1 349 ? -25.211 -3.379 8.679 1.00 89.62 349 ILE A C 1
ATOM 2736 O O . ILE A 1 349 ? -25.822 -4.151 9.418 1.00 89.62 349 ILE A O 1
ATOM 2740 N N . ILE A 1 350 ? -25.520 -2.084 8.603 1.00 89.50 350 ILE A N 1
ATOM 2741 C CA . ILE A 1 350 ? -26.644 -1.502 9.343 1.00 89.50 350 ILE A CA 1
ATOM 2742 C C . ILE A 1 350 ? -27.950 -2.161 8.880 1.00 89.50 350 ILE A C 1
ATOM 2744 O O . ILE A 1 350 ? -28.270 -2.196 7.696 1.00 89.50 350 ILE A O 1
ATOM 2748 N N . GLY A 1 351 ? -28.702 -2.701 9.838 1.00 85.81 351 GLY A N 1
ATOM 2749 C CA . GLY A 1 351 ? -29.912 -3.491 9.606 1.00 85.81 351 GLY A CA 1
ATOM 2750 C C . GLY A 1 351 ? -29.691 -5.004 9.606 1.00 85.81 351 GLY A C 1
ATOM 2751 O O . GLY A 1 351 ? -30.663 -5.752 9.713 1.00 85.81 351 GLY A O 1
ATOM 2752 N N . SER A 1 352 ? -28.441 -5.472 9.574 1.00 86.69 352 SER A N 1
ATOM 2753 C CA . SER A 1 352 ? -28.118 -6.899 9.647 1.00 86.69 352 SER A CA 1
ATOM 2754 C C . SER A 1 352 ? -28.018 -7.366 11.110 1.00 86.69 352 SER A C 1
ATOM 2756 O O . SER A 1 352 ? -27.159 -6.884 11.852 1.00 86.69 352 SER A O 1
ATOM 2758 N N . PRO A 1 353 ? -28.856 -8.317 11.573 1.00 84.38 353 PRO A N 1
ATOM 2759 C CA . PRO A 1 353 ? -28.827 -8.777 12.967 1.00 84.38 353 PRO A CA 1
ATOM 2760 C C . PRO A 1 353 ? -27.559 -9.576 13.304 1.00 84.38 353 PRO A C 1
ATOM 2762 O O . PRO A 1 353 ? -27.061 -9.501 14.429 1.00 84.38 353 PRO A O 1
ATOM 2765 N N . ASP A 1 354 ? -27.018 -10.293 12.316 1.00 85.75 354 ASP A N 1
ATOM 2766 C CA . ASP A 1 354 ? -25.925 -11.251 12.496 1.00 85.75 354 ASP A CA 1
ATOM 2767 C C . ASP A 1 354 ? -24.550 -10.704 12.097 1.00 85.75 354 ASP A C 1
ATOM 2769 O O . ASP A 1 354 ? -23.550 -11.394 12.275 1.00 85.75 354 ASP A O 1
ATOM 2773 N N . GLN A 1 355 ? -24.465 -9.476 11.583 1.00 88.81 355 GLN A N 1
ATOM 2774 C CA . GLN A 1 355 ? -23.203 -8.862 11.164 1.00 88.81 355 GLN A CA 1
ATOM 2775 C C . GLN A 1 355 ? -22.849 -7.713 12.104 1.00 88.81 355 GLN A C 1
ATOM 2777 O O . GLN A 1 355 ? -23.661 -6.819 12.337 1.00 88.81 355 GLN A O 1
ATOM 2782 N N . LYS A 1 356 ? -21.633 -7.733 12.658 1.00 90.75 356 LYS A N 1
ATOM 2783 C CA . LYS A 1 356 ? -21.150 -6.700 13.582 1.00 90.75 356 LYS A CA 1
ATOM 2784 C C . LYS A 1 356 ? -19.755 -6.236 13.184 1.00 90.75 356 LYS A C 1
ATOM 2786 O O . LYS A 1 356 ? -18.833 -7.044 13.059 1.00 90.75 356 LYS A O 1
ATOM 2791 N N . LEU A 1 357 ? -19.631 -4.925 13.003 1.00 94.44 357 LEU A N 1
ATOM 2792 C CA . LEU A 1 357 ? -18.406 -4.214 12.660 1.00 94.44 357 LEU A CA 1
ATOM 2793 C C . LEU A 1 357 ? -18.158 -3.144 13.717 1.00 94.44 357 LEU A C 1
ATOM 2795 O O . LEU A 1 357 ? -19.058 -2.399 14.087 1.00 94.44 357 LEU A O 1
ATOM 2799 N N . ILE A 1 358 ? -16.917 -3.054 14.169 1.00 96.25 358 ILE A N 1
ATOM 2800 C CA . ILE A 1 358 ? -16.426 -1.960 14.999 1.00 96.25 358 ILE A CA 1
ATOM 2801 C C . ILE A 1 358 ? -15.278 -1.309 14.239 1.00 96.25 358 ILE A C 1
ATOM 2803 O O . ILE A 1 358 ? -14.402 -2.002 13.717 1.00 96.25 358 ILE A O 1
ATOM 2807 N N . VAL A 1 359 ? -15.270 0.016 14.168 1.00 96.94 359 VAL A N 1
ATOM 2808 C CA . VAL A 1 359 ? -14.154 0.762 13.590 1.00 96.94 359 VAL A CA 1
ATOM 2809 C C . VAL A 1 359 ? -13.363 1.395 14.723 1.00 96.94 359 VAL A C 1
ATOM 2811 O O . VAL A 1 359 ? -13.911 1.903 15.696 1.00 96.94 359 VAL A O 1
ATOM 2814 N N . ALA A 1 360 ? -12.048 1.353 14.612 1.00 95.88 360 ALA A N 1
ATOM 2815 C CA . ALA A 1 360 ? -11.127 1.958 15.554 1.00 95.88 360 ALA A CA 1
ATOM 2816 C C . ALA A 1 360 ? -10.005 2.648 14.779 1.00 95.88 360 ALA A C 1
ATOM 2818 O O . ALA A 1 360 ? -9.717 2.263 13.651 1.00 95.88 360 ALA A O 1
ATOM 2819 N N . GLY A 1 361 ? -9.345 3.651 15.346 1.00 92.38 361 GLY A N 1
ATOM 2820 C CA . GLY A 1 361 ? -8.195 4.260 14.688 1.00 92.38 361 GLY A CA 1
ATOM 2821 C C . GLY A 1 361 ? -7.472 5.307 15.518 1.00 92.38 361 GLY A C 1
ATOM 2822 O O . GLY A 1 361 ? -7.925 5.715 16.588 1.00 92.38 361 GLY A O 1
ATOM 2823 N N . VAL A 1 362 ? -6.330 5.733 14.988 1.00 87.44 362 VAL A N 1
ATOM 2824 C CA . VAL A 1 362 ? -5.452 6.772 15.563 1.00 87.44 362 VAL A CA 1
ATOM 2825 C C . VAL A 1 362 ? -5.412 8.046 14.725 1.00 87.44 362 VAL A C 1
ATOM 2827 O O . VAL A 1 362 ? -4.783 9.025 15.109 1.00 87.44 362 VAL A O 1
ATOM 2830 N N . ASN A 1 363 ? -6.091 8.050 13.579 1.00 86.00 363 ASN A N 1
ATOM 2831 C CA . ASN A 1 363 ? -6.110 9.197 12.685 1.00 86.00 363 ASN A CA 1
ATOM 2832 C C . ASN A 1 363 ? -6.957 10.325 13.281 1.00 86.00 363 ASN A C 1
ATOM 2834 O O . ASN A 1 363 ? -8.097 10.104 13.690 1.00 86.00 363 ASN A O 1
ATOM 2838 N N . PHE A 1 364 ? -6.419 11.545 13.270 1.00 86.69 364 PHE A N 1
ATOM 2839 C CA . PHE A 1 364 ? -7.154 12.730 13.712 1.00 86.69 364 PHE A CA 1
ATOM 2840 C C . PHE A 1 364 ? -8.171 13.219 12.663 1.00 86.69 364 PHE A C 1
ATOM 2842 O O . PHE A 1 364 ? -9.102 13.942 13.010 1.00 86.69 364 PHE A O 1
ATOM 2849 N N . ASP A 1 365 ? -7.985 12.858 11.388 1.00 89.81 365 ASP A N 1
ATOM 2850 C CA . ASP A 1 365 ? -8.805 13.305 10.251 1.00 89.81 365 ASP A CA 1
ATOM 2851 C C . ASP A 1 365 ? -10.280 12.917 10.377 1.00 89.81 365 ASP A C 1
ATOM 2853 O O . ASP A 1 365 ? -10.601 12.016 11.142 1.00 89.81 365 ASP A O 1
ATOM 2857 N N . THR A 1 366 ? -11.168 13.597 9.646 1.00 92.19 366 THR A N 1
ATOM 2858 C CA . THR A 1 366 ? -12.621 13.343 9.710 1.00 92.19 366 THR A CA 1
ATOM 2859 C C . THR A 1 366 ? -13.184 12.699 8.448 1.00 92.19 366 THR A C 1
ATOM 2861 O O . THR A 1 366 ? -14.362 12.843 8.111 1.00 92.19 366 THR A O 1
ATOM 2864 N N . LEU A 1 367 ? -12.331 11.990 7.700 1.00 90.94 367 LEU A N 1
ATOM 2865 C CA . LEU A 1 367 ? -12.683 11.475 6.378 1.00 90.94 367 LEU A CA 1
ATOM 2866 C C . LEU A 1 367 ? -13.784 10.411 6.431 1.00 90.94 367 LEU A C 1
ATOM 2868 O O . LEU A 1 367 ? -14.595 10.343 5.504 1.00 90.94 367 LEU A O 1
ATOM 2872 N N . VAL A 1 368 ? -13.807 9.586 7.482 1.00 90.19 368 VAL A N 1
ATOM 2873 C CA . VAL A 1 368 ? -14.776 8.490 7.639 1.00 90.19 368 VAL A CA 1
ATOM 2874 C C . VAL A 1 368 ? -16.145 9.037 8.049 1.00 90.19 368 VAL A C 1
ATOM 2876 O O . VAL A 1 368 ? -17.155 8.669 7.448 1.00 90.19 368 VAL A O 1
ATOM 2879 N N . GLU A 1 369 ? -16.174 9.951 9.017 1.00 87.31 369 GLU A N 1
ATOM 2880 C CA . GLU A 1 369 ? -17.386 10.447 9.672 1.00 87.31 369 GLU A CA 1
ATOM 2881 C C . GLU A 1 369 ? -18.124 11.563 8.911 1.00 87.31 369 GLU A C 1
ATOM 2883 O O . GLU A 1 369 ? -19.346 11.643 9.000 1.00 87.31 369 GLU A O 1
ATOM 2888 N N . HIS A 1 370 ? -17.439 12.396 8.117 1.00 80.69 370 HIS A N 1
ATOM 2889 C CA . HIS A 1 370 ? -18.009 13.656 7.602 1.00 80.69 370 HIS A CA 1
ATOM 2890 C C . HIS A 1 370 ? -19.295 13.529 6.761 1.00 80.69 370 HIS A C 1
ATOM 2892 O O . HIS A 1 370 ? -20.104 14.451 6.729 1.00 80.69 370 HIS A O 1
ATOM 2898 N N . LEU A 1 371 ? -19.492 12.418 6.049 1.00 61.06 371 LEU A N 1
ATOM 2899 C CA . LEU A 1 371 ? -20.702 12.173 5.242 1.00 61.06 371 LEU A CA 1
ATOM 2900 C C . LEU A 1 371 ? -21.459 10.925 5.670 1.00 61.06 371 LEU A C 1
ATOM 2902 O O . LEU A 1 371 ? -22.402 10.523 4.996 1.00 61.06 371 LEU A O 1
ATOM 2906 N N . SER A 1 372 ? -21.021 10.341 6.779 1.00 67.81 372 SER A N 1
ATOM 2907 C CA . SER A 1 372 ? -21.596 9.136 7.341 1.00 67.81 372 SER A CA 1
ATOM 2908 C C . SER A 1 372 ? -21.962 9.328 8.804 1.00 67.81 372 SER A C 1
ATOM 2910 O O . SER A 1 372 ? -21.861 8.410 9.617 1.00 67.81 372 SER A O 1
ATOM 2912 N N . SER A 1 373 ? -22.381 10.550 9.151 1.00 70.94 373 SER A N 1
ATOM 2913 C CA . SER A 1 373 ? -22.884 10.873 10.485 1.00 70.94 373 SER A CA 1
ATOM 2914 C C . SER A 1 373 ? -24.078 10.002 10.865 1.00 70.94 373 SER A C 1
ATOM 2916 O O . SER A 1 373 ? -24.363 9.845 12.049 1.00 70.94 373 SER A O 1
ATOM 2918 N N . ASP A 1 374 ? -24.778 9.444 9.877 1.00 82.56 374 ASP A N 1
ATOM 2919 C CA . ASP A 1 374 ? -25.911 8.552 10.083 1.00 82.56 374 ASP A CA 1
ATOM 2920 C C . ASP A 1 374 ? -25.481 7.092 10.265 1.00 82.56 374 ASP A C 1
ATOM 2922 O O . ASP A 1 374 ? -26.189 6.348 10.937 1.00 82.56 374 ASP A O 1
ATOM 2926 N N . GLU A 1 375 ? -24.318 6.684 9.750 1.00 92.00 375 GLU A N 1
ATOM 2927 C CA . GLU A 1 375 ? -23.813 5.317 9.879 1.00 92.00 375 GLU A CA 1
ATOM 2928 C C . GLU A 1 375 ? -22.878 5.099 11.067 1.00 92.00 375 GLU A C 1
ATOM 2930 O O . GLU A 1 375 ? -22.818 3.974 11.564 1.00 92.00 375 GLU A O 1
ATOM 2935 N N . PHE A 1 376 ? -22.157 6.125 11.528 1.00 94.81 376 PHE A N 1
ATOM 2936 C CA . PHE A 1 376 ? -21.165 5.988 12.598 1.00 94.81 376 PHE A CA 1
ATOM 2937 C C . PHE A 1 376 ? -21.536 6.757 13.867 1.00 94.81 376 PHE A C 1
ATOM 2939 O O . PHE A 1 376 ? -22.006 7.891 13.809 1.00 94.81 376 PHE A O 1
ATOM 2946 N N . GLU A 1 377 ? -21.261 6.145 15.018 1.00 95.94 377 GLU A N 1
ATOM 2947 C CA . GLU A 1 377 ? -21.230 6.813 16.322 1.00 95.94 377 GLU A CA 1
ATOM 2948 C C . GLU A 1 377 ? -19.768 7.004 16.735 1.00 95.94 377 GLU A C 1
ATOM 2950 O O . GLU A 1 377 ? -19.039 6.021 16.898 1.00 95.94 377 GLU A O 1
ATOM 2955 N N . VAL A 1 378 ? -19.316 8.254 16.851 1.00 94.81 378 VAL A N 1
ATOM 2956 C CA . VAL A 1 378 ? -17.893 8.586 17.027 1.00 94.81 378 VAL A CA 1
ATOM 2957 C C . VAL A 1 378 ? -17.562 8.798 18.502 1.00 94.81 378 VAL A C 1
ATOM 2959 O O . VAL A 1 378 ? -18.190 9.600 19.181 1.00 94.81 378 VAL A O 1
ATOM 2962 N N . PHE A 1 379 ? -16.511 8.127 18.972 1.00 95.19 379 PHE A N 1
ATOM 2963 C CA . PHE A 1 379 ? -15.967 8.256 20.323 1.00 95.19 379 PHE A CA 1
ATOM 2964 C C . PHE A 1 379 ? -14.533 8.788 20.232 1.00 95.19 379 PHE A C 1
ATOM 2966 O O . PHE A 1 379 ? -13.636 8.051 19.824 1.00 95.19 379 PHE A O 1
ATOM 2973 N N . ALA A 1 380 ? -14.293 10.051 20.590 1.00 93.00 380 ALA A N 1
ATOM 2974 C CA . ALA A 1 380 ? -12.986 10.709 20.456 1.00 93.00 380 ALA A CA 1
ATOM 2975 C C . ALA A 1 380 ? -12.428 11.254 21.787 1.00 93.00 380 ALA A C 1
ATOM 2977 O O . ALA A 1 380 ? -11.212 11.381 21.949 1.00 93.00 380 ALA A O 1
ATOM 2978 N N . THR A 1 381 ? -13.293 11.542 22.759 1.00 91.00 381 THR A N 1
ATOM 2979 C CA . THR A 1 381 ? -12.950 12.088 24.084 1.00 91.00 381 THR A CA 1
ATOM 2980 C C . THR A 1 381 ? -13.126 11.052 25.193 1.00 91.00 381 THR A C 1
ATOM 2982 O O . THR A 1 381 ? -13.969 10.166 25.091 1.00 91.00 381 THR A O 1
ATOM 2985 N N . ASP A 1 382 ? -12.394 11.174 26.305 1.00 90.94 382 ASP A N 1
ATOM 2986 C CA . ASP A 1 382 ? -12.548 10.242 27.438 1.00 90.94 382 ASP A CA 1
ATOM 2987 C C . ASP A 1 382 ? -13.987 10.211 27.990 1.00 90.94 382 ASP A C 1
ATOM 2989 O O . ASP A 1 382 ? -14.482 9.153 28.380 1.00 90.94 382 ASP A O 1
ATOM 2993 N N . GLN A 1 383 ? -14.697 11.345 27.949 1.00 93.75 383 GLN A N 1
ATOM 2994 C CA . GLN A 1 383 ? -16.110 11.406 28.317 1.00 93.75 383 GLN A CA 1
ATOM 2995 C C . GLN A 1 383 ? -16.966 10.534 27.393 1.00 93.75 383 GLN A C 1
ATOM 2997 O O . GLN A 1 383 ? -17.766 9.743 27.885 1.00 93.75 383 GLN A O 1
ATOM 3002 N N . GLU A 1 384 ? -16.800 10.621 26.076 1.00 95.44 384 GLU A N 1
ATOM 3003 C CA . GLU A 1 384 ? -17.519 9.749 25.138 1.00 95.44 384 GLU A CA 1
ATOM 3004 C C . GLU A 1 384 ? -17.139 8.280 25.365 1.00 95.44 384 GLU A C 1
ATOM 3006 O O . GLU A 1 384 ? -18.018 7.434 25.528 1.00 95.44 384 GLU A O 1
ATOM 3011 N N . PHE A 1 385 ? -15.842 7.974 25.483 1.00 95.56 385 PHE A N 1
ATOM 3012 C CA . PHE A 1 385 ? -15.350 6.619 25.760 1.00 95.56 385 PHE A CA 1
ATOM 3013 C C . PHE A 1 385 ? -15.928 6.019 27.053 1.00 95.56 385 PHE A C 1
ATOM 3015 O O . PHE A 1 385 ? -16.136 4.809 27.117 1.00 95.56 385 PHE A O 1
ATOM 3022 N N . SER A 1 386 ? -16.246 6.830 28.067 1.00 96.06 386 SER A N 1
ATOM 3023 C CA . SER A 1 386 ? -16.875 6.330 29.298 1.00 96.06 386 SER A CA 1
ATOM 3024 C C . SER A 1 386 ? -18.284 5.753 29.076 1.00 96.06 386 SER A C 1
ATOM 3026 O O . SER A 1 386 ? -18.689 4.845 29.801 1.00 96.06 386 SER A O 1
ATOM 3028 N N . HIS A 1 387 ? -18.994 6.209 28.036 1.00 96.88 387 HIS A N 1
ATOM 3029 C CA . HIS A 1 387 ? -20.316 5.709 27.634 1.00 96.88 387 HIS A CA 1
ATOM 3030 C C . HIS A 1 387 ? -20.234 4.540 26.639 1.00 96.88 387 HIS A C 1
ATOM 3032 O O . HIS A 1 387 ? -21.231 3.859 26.386 1.00 96.88 387 HIS A O 1
ATOM 3038 N N . PHE A 1 388 ? -19.052 4.273 26.077 1.00 97.69 388 PHE A N 1
ATOM 3039 C CA . PHE A 1 388 ? -18.881 3.263 25.038 1.00 97.69 388 PHE A CA 1
ATOM 3040 C C . PHE A 1 388 ? -19.301 1.841 25.461 1.00 97.69 388 PHE A C 1
ATOM 3042 O O . PHE A 1 388 ? -19.983 1.198 24.669 1.00 97.69 388 PHE A O 1
ATOM 3049 N N . PRO A 1 389 ? -18.978 1.312 26.662 1.00 97.00 389 PRO A N 1
ATOM 3050 C CA . PRO A 1 389 ? -19.394 -0.046 27.040 1.00 97.00 389 PRO A CA 1
ATOM 3051 C C . PRO A 1 389 ? -20.919 -0.252 27.035 1.00 97.00 389 PRO A C 1
ATOM 3053 O O . PRO A 1 389 ? -21.412 -1.318 26.651 1.00 97.00 389 PRO A O 1
ATOM 3056 N N . GLU A 1 390 ? -21.673 0.778 27.428 1.00 96.44 390 GLU A N 1
ATOM 3057 C CA . GLU A 1 390 ? -23.134 0.764 27.369 1.00 96.44 390 GLU A CA 1
ATOM 3058 C C . GLU A 1 390 ? -23.619 0.816 25.917 1.00 96.44 390 GLU A C 1
ATOM 3060 O O . GLU A 1 390 ? -24.412 -0.034 25.504 1.00 96.44 390 GLU A O 1
ATOM 3065 N N . TYR A 1 391 ? -23.085 1.748 25.119 1.00 97.56 391 TYR A N 1
ATOM 3066 C CA . TYR A 1 391 ? -23.408 1.852 23.696 1.00 97.56 391 TYR A CA 1
ATOM 3067 C C . TYR A 1 391 ? -23.105 0.555 22.941 1.00 97.56 391 TYR A C 1
ATOM 3069 O O . TYR A 1 391 ? -23.912 0.091 22.142 1.00 97.56 391 TYR A O 1
ATOM 3077 N N . LEU A 1 392 ? -21.967 -0.077 23.226 1.00 96.50 392 LEU A N 1
ATOM 3078 C CA . LEU A 1 392 ? -21.553 -1.325 22.605 1.00 96.50 392 LEU A CA 1
ATOM 3079 C C . LEU A 1 392 ? -22.564 -2.444 22.872 1.00 96.50 392 LEU A C 1
ATOM 3081 O O . LEU A 1 392 ? -22.904 -3.190 21.957 1.00 96.50 392 LEU A O 1
ATOM 3085 N N . SER A 1 393 ? -23.081 -2.524 24.100 1.00 94.50 393 SER A N 1
ATOM 3086 C CA . SER A 1 393 ? -24.124 -3.487 24.468 1.00 94.50 393 SER A CA 1
ATOM 3087 C C . SER A 1 393 ? -25.420 -3.236 23.685 1.00 94.50 393 SER A C 1
ATOM 3089 O O . SER A 1 393 ? -26.043 -4.180 23.201 1.00 94.50 393 SER A O 1
ATOM 3091 N N . GLN A 1 394 ? -25.803 -1.969 23.493 1.00 94.75 394 GLN A N 1
ATOM 3092 C CA . GLN A 1 394 ? -26.963 -1.594 22.676 1.00 94.75 394 GLN A CA 1
ATOM 3093 C C . GLN A 1 394 ? -26.744 -1.925 21.193 1.00 94.75 394 GLN A C 1
ATOM 3095 O O . GLN A 1 394 ? -27.596 -2.561 20.572 1.00 94.75 394 GLN A O 1
ATOM 3100 N N . TYR A 1 395 ? -25.583 -1.562 20.642 1.00 94.38 395 TYR A N 1
ATOM 3101 C CA . TYR A 1 395 ? -25.177 -1.863 19.269 1.00 94.38 395 TYR A CA 1
ATOM 3102 C C . TYR A 1 395 ? -25.189 -3.368 18.981 1.00 94.38 395 TYR A C 1
ATOM 3104 O O . TYR A 1 395 ? -25.572 -3.812 17.896 1.00 94.38 395 TYR A O 1
ATOM 3112 N N . TRP A 1 396 ? -24.797 -4.177 19.964 1.00 92.44 396 TRP A N 1
ATOM 3113 C CA . TRP A 1 396 ? -24.762 -5.626 19.828 1.00 92.44 396 TRP A CA 1
ATOM 3114 C C . TRP A 1 396 ? -26.154 -6.240 19.646 1.00 92.44 396 TRP A C 1
ATOM 3116 O O . TRP A 1 396 ? -26.327 -7.176 18.858 1.00 92.44 396 TRP A O 1
ATOM 3126 N N . GLU A 1 397 ? -27.156 -5.686 20.323 1.00 91.19 397 GLU A N 1
ATOM 3127 C CA . GLU A 1 397 ? -28.528 -6.200 20.330 1.00 91.19 397 GLU A CA 1
ATOM 3128 C C . GLU A 1 397 ? -29.436 -5.543 19.282 1.00 91.19 397 GLU A C 1
ATOM 3130 O O . GLU A 1 397 ? -30.377 -6.172 18.805 1.00 91.19 397 GLU A O 1
ATOM 3135 N N . GLN A 1 398 ? -29.147 -4.308 18.867 1.00 91.38 398 GLN A N 1
ATOM 3136 C CA . GLN A 1 398 ? -29.968 -3.563 17.912 1.00 91.38 398 GLN A CA 1
ATOM 3137 C C . GLN A 1 398 ? -29.389 -3.645 16.488 1.00 91.38 398 GLN A C 1
ATOM 3139 O O . GLN A 1 398 ? -28.280 -3.166 16.251 1.00 91.38 398 GLN A O 1
ATOM 3144 N N . PRO A 1 399 ? -30.118 -4.196 15.498 1.00 85.69 399 PRO A N 1
ATOM 3145 C CA . PRO A 1 399 ? -29.629 -4.280 14.116 1.00 85.69 399 PRO A CA 1
ATOM 3146 C C . PRO A 1 399 ? -29.402 -2.914 13.454 1.00 85.69 399 PRO A C 1
ATOM 3148 O O . PRO A 1 399 ? -28.497 -2.773 12.642 1.00 85.69 399 PRO A O 1
ATOM 3151 N N . ASN A 1 400 ? -30.199 -1.904 13.817 1.00 88.75 400 ASN A N 1
ATOM 3152 C CA . ASN A 1 400 ? -30.179 -0.573 13.192 1.00 88.75 400 ASN A CA 1
ATOM 3153 C C . ASN A 1 400 ? -29.293 0.448 13.926 1.00 88.75 400 ASN A C 1
ATOM 3155 O O . ASN A 1 400 ? -29.338 1.632 13.602 1.00 88.75 400 ASN A O 1
ATOM 3159 N N . ALA A 1 401 ? -28.543 0.029 14.948 1.00 92.44 401 ALA A N 1
ATOM 3160 C CA . ALA A 1 401 ? -27.639 0.932 15.649 1.00 92.44 401 ALA A CA 1
ATOM 3161 C C . ALA A 1 401 ? -26.458 1.328 14.750 1.00 92.44 401 ALA A C 1
ATOM 3163 O O . ALA A 1 401 ? -25.972 0.521 13.953 1.00 92.44 401 ALA A O 1
ATOM 3164 N N . LYS A 1 402 ? -25.977 2.565 14.909 1.00 95.31 402 LYS A N 1
ATOM 3165 C CA . LYS A 1 402 ? -24.810 3.064 14.177 1.00 95.31 402 LYS A CA 1
ATOM 3166 C C . LYS A 1 402 ? -23.563 2.272 14.553 1.00 95.31 402 LYS A C 1
ATOM 3168 O O . LYS A 1 402 ? -23.402 1.841 15.697 1.00 95.31 402 LYS A O 1
ATOM 3173 N N . ILE A 1 403 ? -22.654 2.113 13.605 1.00 95.50 403 ILE A N 1
ATOM 3174 C CA . ILE A 1 403 ? -21.383 1.434 13.825 1.00 95.50 403 ILE A CA 1
ATOM 3175 C C . ILE A 1 403 ? -20.512 2.282 14.759 1.00 95.50 403 ILE A C 1
ATOM 3177 O O . ILE A 1 403 ? -20.266 3.453 14.467 1.00 95.50 403 ILE A O 1
ATOM 3181 N N . PRO A 1 404 ? -20.015 1.727 15.875 1.00 96.88 404 PRO A N 1
ATOM 3182 C CA . PRO A 1 404 ? -19.105 2.463 16.735 1.00 96.88 404 PRO A CA 1
ATOM 3183 C C . PRO A 1 404 ? -17.774 2.735 16.025 1.00 96.88 404 PRO A C 1
ATOM 3185 O O . PRO A 1 404 ? -17.162 1.816 15.469 1.00 96.88 404 PRO A O 1
ATOM 3188 N N . TYR A 1 405 ? -17.305 3.981 16.105 1.00 96.44 405 TYR A N 1
ATOM 3189 C CA . TYR A 1 405 ? -15.998 4.417 15.630 1.00 96.44 405 TYR A CA 1
ATOM 3190 C C . TYR A 1 405 ? -15.171 5.040 16.765 1.00 96.44 405 TYR A C 1
ATOM 3192 O O . TYR A 1 405 ? -15.429 6.157 17.206 1.00 96.44 405 TYR A O 1
ATOM 3200 N N . LEU A 1 406 ? -14.157 4.313 17.238 1.00 96.31 406 LEU A N 1
ATOM 3201 C CA . LEU A 1 406 ? -13.296 4.717 18.349 1.00 96.31 406 LEU A CA 1
ATOM 3202 C C . LEU A 1 406 ? -12.030 5.418 17.831 1.00 96.31 406 LEU A C 1
ATOM 3204 O O . LEU A 1 406 ? -11.179 4.784 17.204 1.00 96.31 406 LEU A O 1
ATOM 3208 N N . LYS A 1 407 ? -11.864 6.708 18.133 1.00 93.62 407 LYS A N 1
ATOM 3209 C CA . LYS A 1 407 ? -10.693 7.518 17.761 1.00 93.62 407 LYS A CA 1
ATOM 3210 C C . LYS A 1 407 ? -9.783 7.713 18.968 1.00 93.62 407 LYS A C 1
ATOM 3212 O O . LYS A 1 407 ? -9.979 8.606 19.791 1.00 93.62 407 LYS A O 1
ATOM 3217 N N . PHE A 1 408 ? -8.764 6.866 19.089 1.00 90.19 408 PHE A N 1
ATOM 3218 C CA . PHE A 1 408 ? -7.914 6.819 20.281 1.00 90.19 408 PHE A CA 1
ATOM 3219 C C . PHE A 1 408 ? -7.082 8.082 20.485 1.00 90.19 408 PHE A C 1
ATOM 3221 O O . PHE A 1 408 ? -6.879 8.473 21.633 1.00 90.19 408 PHE A O 1
ATOM 3228 N N . HIS A 1 409 ? -6.654 8.752 19.416 1.00 87.19 409 HIS A N 1
ATOM 3229 C CA . HIS A 1 409 ? -5.867 9.982 19.528 1.00 87.19 409 HIS A CA 1
ATOM 3230 C C . HIS A 1 409 ? -6.705 11.266 19.402 1.00 87.19 409 HIS A C 1
ATOM 3232 O O . HIS A 1 409 ? -6.134 12.350 19.370 1.00 87.19 409 HIS A O 1
ATOM 3238 N N . GLY A 1 410 ? -8.037 11.168 19.363 1.00 88.62 410 GLY A N 1
ATOM 3239 C CA . GLY A 1 410 ? -8.934 12.316 19.208 1.00 88.62 410 GLY A CA 1
ATOM 3240 C C . GLY A 1 410 ? -9.259 12.658 17.752 1.00 88.62 410 GLY A C 1
ATOM 3241 O O . GLY A 1 410 ? -9.070 11.847 16.846 1.00 88.62 410 GLY A O 1
ATOM 3242 N N . SER A 1 411 ? -9.793 13.859 17.528 1.00 90.38 411 SER A N 1
ATOM 3243 C CA . SER A 1 411 ? -10.299 14.323 16.229 1.00 90.38 411 SER A CA 1
ATOM 3244 C C . SER A 1 411 ? -9.957 15.788 15.968 1.00 90.38 411 SER A C 1
ATOM 3246 O O . SER A 1 411 ? -9.969 16.604 16.885 1.00 90.38 411 SER A O 1
ATOM 3248 N N . ILE A 1 412 ? -9.723 16.151 14.706 1.00 89.12 412 ILE A N 1
ATOM 3249 C CA . ILE A 1 412 ? -9.521 17.549 14.294 1.00 89.12 412 ILE A CA 1
ATOM 3250 C C . ILE A 1 412 ? -10.757 18.425 14.484 1.00 89.12 412 ILE A C 1
ATOM 3252 O O . ILE A 1 412 ? -10.604 19.618 14.704 1.00 89.12 412 ILE A O 1
ATOM 3256 N N . ASP A 1 413 ? -11.966 17.862 14.473 1.00 86.94 413 ASP A N 1
ATOM 3257 C CA . ASP A 1 413 ? -13.181 18.638 14.776 1.00 86.94 413 ASP A CA 1
ATOM 3258 C C . ASP A 1 413 ? -13.245 19.060 16.259 1.00 86.94 413 ASP A C 1
ATOM 3260 O O . ASP A 1 413 ? -14.024 19.934 16.634 1.00 86.94 413 ASP A O 1
ATOM 3264 N N . ASN A 1 414 ? -12.402 18.467 17.114 1.00 87.06 414 ASN A N 1
ATOM 3265 C CA . ASN A 1 414 ? -12.243 18.846 18.511 1.00 87.06 414 ASN A CA 1
ATOM 3266 C C . ASN A 1 414 ? -10.758 18.818 18.905 1.00 87.06 414 ASN A C 1
ATOM 3268 O O . ASN A 1 414 ? -10.270 17.829 19.456 1.00 87.06 414 ASN A O 1
ATOM 3272 N N . PHE A 1 415 ? -10.038 19.918 18.667 1.00 86.81 415 PHE A N 1
ATOM 3273 C CA . PHE A 1 415 ? -8.602 20.010 18.967 1.00 86.81 415 PHE A CA 1
ATOM 3274 C C . PHE A 1 415 ? -8.244 19.654 20.417 1.00 86.81 415 PHE A C 1
ATOM 3276 O O . PHE A 1 415 ? -7.157 19.133 20.650 1.00 86.81 415 PHE A O 1
ATOM 3283 N N . GLU A 1 416 ? -9.128 19.880 21.392 1.00 84.75 416 GLU A N 1
ATOM 3284 C CA . GLU A 1 416 ? -8.866 19.517 22.794 1.00 84.75 416 GLU A CA 1
ATOM 3285 C C . GLU A 1 416 ? -8.800 18.000 23.015 1.00 84.75 416 GLU A C 1
ATOM 3287 O O . GLU A 1 416 ? -8.126 17.542 23.935 1.00 84.75 416 GLU A O 1
ATOM 3292 N N . SER A 1 417 ? -9.456 17.216 22.155 1.00 82.06 417 SER A N 1
ATOM 3293 C CA . SER A 1 417 ? -9.390 15.751 22.181 1.00 82.06 417 SER A CA 1
ATOM 3294 C C . SER A 1 417 ? -8.075 15.191 21.630 1.00 82.06 417 SER A C 1
ATOM 3296 O O . SER A 1 417 ? -7.757 14.030 21.890 1.00 82.06 417 SER A O 1
ATOM 3298 N N . VAL A 1 418 ? -7.320 15.993 20.866 1.00 82.81 418 VAL A N 1
ATOM 3299 C CA . VAL A 1 418 ? -6.099 15.549 20.188 1.00 82.81 418 VAL A CA 1
ATOM 3300 C C . VAL A 1 418 ? -5.001 15.279 21.211 1.00 82.81 418 VAL A C 1
ATOM 3302 O O . VAL A 1 418 ? -4.454 16.200 21.828 1.00 82.81 418 VAL A O 1
ATOM 3305 N N . ILE A 1 419 ? -4.650 14.003 21.371 1.00 70.62 419 ILE A N 1
ATOM 3306 C CA . ILE A 1 419 ? -3.586 13.588 22.282 1.00 70.62 419 ILE A CA 1
ATOM 3307 C C . ILE A 1 419 ? -2.242 14.073 21.735 1.00 70.62 419 ILE A C 1
ATOM 3309 O O . ILE A 1 419 ? -1.760 13.599 20.711 1.00 70.62 419 ILE A O 1
ATOM 3313 N N . ALA A 1 420 ? -1.606 14.989 22.463 1.00 57.22 420 ALA A N 1
ATOM 3314 C CA . ALA A 1 420 ? -0.219 15.375 22.219 1.00 57.22 420 ALA A CA 1
ATOM 3315 C C . ALA A 1 420 ? 0.559 15.649 23.513 1.00 57.22 420 ALA A C 1
ATOM 3317 O O . ALA A 1 420 ? 1.499 16.433 23.522 1.00 57.22 420 ALA A O 1
ATOM 3318 N N . THR A 1 421 ? 0.186 15.072 24.656 1.00 50.41 421 THR A N 1
ATOM 3319 C CA . THR A 1 421 ? 0.938 15.284 25.905 1.00 50.41 421 THR A CA 1
ATOM 3320 C C . THR A 1 421 ? 1.812 14.075 26.209 1.00 50.41 421 THR A C 1
ATOM 3322 O O . THR A 1 421 ? 1.338 12.950 26.285 1.00 50.41 421 THR A O 1
ATOM 3325 N N . LEU A 1 422 ? 3.105 14.305 26.439 1.00 42.53 422 LEU A N 1
ATOM 3326 C CA . LEU A 1 422 ? 4.054 13.252 26.824 1.00 42.53 422 LEU A CA 1
ATOM 3327 C C . LEU A 1 422 ? 3.615 12.435 28.042 1.00 42.53 422 LEU A C 1
ATOM 3329 O O . LEU A 1 422 ? 3.825 11.226 28.085 1.00 42.53 422 LEU A O 1
ATOM 3333 N N . SER A 1 423 ? 2.926 13.080 28.986 1.00 44.53 423 SER A N 1
ATOM 3334 C CA . SER A 1 423 ? 2.362 12.433 30.169 1.00 44.53 423 SER A CA 1
ATOM 3335 C C . SER A 1 423 ? 1.218 11.460 29.866 1.00 44.53 423 SER A C 1
ATOM 3337 O O . SER A 1 423 ? 0.905 10.651 30.729 1.00 44.53 423 SER A O 1
ATOM 3339 N N . SER A 1 424 ? 0.590 11.507 28.686 1.00 49.28 424 SER A N 1
ATOM 3340 C CA . SER A 1 424 ? -0.409 10.516 28.258 1.00 49.28 424 SER A CA 1
ATOM 3341 C C . SER A 1 424 ? 0.212 9.443 27.358 1.00 49.28 424 SER A C 1
ATOM 3343 O O . SER A 1 424 ? -0.024 8.260 27.577 1.00 49.28 424 SER A O 1
ATOM 3345 N N . THR A 1 425 ? 1.123 9.798 26.448 1.00 51.09 425 THR A N 1
ATOM 3346 C CA . THR A 1 425 ? 1.774 8.803 25.576 1.00 51.09 425 THR A CA 1
ATOM 3347 C C . THR A 1 425 ? 2.732 7.858 26.315 1.00 51.09 425 THR A C 1
ATOM 3349 O O . THR A 1 425 ? 2.848 6.690 25.949 1.00 51.09 425 THR A O 1
ATOM 3352 N N . GLU A 1 426 ? 3.402 8.316 27.382 1.00 52.56 426 GLU A N 1
ATOM 3353 C CA . GLU A 1 426 ? 4.283 7.462 28.201 1.00 52.56 426 GLU A CA 1
ATOM 3354 C C . GLU A 1 426 ? 3.526 6.653 29.264 1.00 52.56 426 GLU A C 1
ATOM 3356 O O . GLU A 1 426 ? 3.998 5.598 29.692 1.00 52.56 426 GLU A O 1
ATOM 3361 N N . VAL A 1 427 ? 2.347 7.113 29.696 1.00 59.06 427 VAL A N 1
ATOM 3362 C CA . VAL A 1 427 ? 1.492 6.404 30.667 1.00 59.06 427 VAL A CA 1
ATOM 3363 C C . VAL A 1 427 ? 0.590 5.375 29.966 1.00 59.06 427 VAL A C 1
ATOM 3365 O O . VAL A 1 427 ? 0.217 4.368 30.576 1.00 59.06 427 VAL A O 1
ATOM 3368 N N . GLY A 1 428 ? 0.367 5.528 28.660 1.00 68.81 428 GLY A N 1
ATOM 3369 C CA . GLY A 1 428 ? -0.503 4.675 27.858 1.00 68.81 428 GLY A CA 1
ATOM 3370 C C . GLY A 1 428 ? -1.918 5.240 27.764 1.00 68.81 428 GLY A C 1
ATOM 3371 O O . GLY A 1 428 ? -2.186 6.365 28.181 1.00 68.81 428 GLY A O 1
ATOM 3372 N N . LEU A 1 429 ? -2.833 4.445 27.213 1.00 79.12 429 LEU A N 1
ATOM 3373 C CA . LEU A 1 429 ? -4.242 4.821 27.108 1.00 79.12 429 LEU A CA 1
ATOM 3374 C C . LEU A 1 429 ? -4.852 5.243 28.456 1.00 79.12 429 LEU A C 1
ATOM 3376 O O . LEU A 1 429 ? -4.536 4.672 29.503 1.00 79.12 429 LEU A O 1
ATOM 3380 N N . SER A 1 430 ? -5.799 6.186 28.409 1.00 85.94 430 SER A N 1
ATOM 3381 C CA . SER A 1 430 ? -6.663 6.506 29.551 1.00 85.94 430 SER A CA 1
ATOM 3382 C C . SER A 1 430 ? -7.432 5.265 30.022 1.00 85.94 430 SER A C 1
ATOM 3384 O O . SER A 1 430 ? -7.557 4.256 29.308 1.00 85.94 430 SER A O 1
ATOM 3386 N N . ARG A 1 431 ? -7.966 5.320 31.246 1.00 88.31 431 ARG A N 1
ATOM 3387 C CA . ARG A 1 431 ? -8.753 4.215 31.805 1.00 88.31 431 ARG A CA 1
ATOM 3388 C C . ARG A 1 431 ? -9.999 3.963 30.960 1.00 88.31 431 ARG A C 1
ATOM 3390 O O . ARG A 1 431 ? -10.340 2.817 30.701 1.00 88.31 431 ARG A O 1
ATOM 3397 N N . GLU A 1 432 ? -10.643 5.025 30.505 1.00 92.25 432 GLU A N 1
ATOM 3398 C CA . GLU A 1 432 ? -11.855 5.013 29.693 1.00 92.25 432 GLU A CA 1
ATOM 3399 C C . GLU A 1 432 ? -11.590 4.324 28.346 1.00 92.25 432 GLU A C 1
ATOM 3401 O O . GLU A 1 432 ? -12.318 3.407 27.963 1.00 92.25 432 GLU A O 1
ATOM 3406 N N . LYS A 1 433 ? -10.481 4.671 27.677 1.00 91.69 433 LYS A N 1
ATOM 3407 C CA . LYS A 1 433 ? -10.048 4.030 26.423 1.00 91.69 433 LYS A CA 1
ATOM 3408 C C . LYS A 1 433 ? -9.662 2.564 26.615 1.00 91.69 433 LYS A C 1
ATOM 3410 O O . LYS A 1 433 ? -10.010 1.724 25.786 1.00 91.69 433 LYS A O 1
ATOM 3415 N N . SER A 1 434 ? -8.989 2.241 27.719 1.00 90.25 434 SER A N 1
ATOM 3416 C CA . SER A 1 434 ? -8.631 0.858 28.063 1.00 90.25 434 SER A CA 1
ATOM 3417 C C . SER A 1 434 ? -9.876 0.000 28.323 1.00 90.25 434 SER A C 1
ATOM 3419 O O . SER A 1 434 ? -10.015 -1.071 27.733 1.00 90.25 434 SER A O 1
ATOM 3421 N N . ASN A 1 435 ? -10.828 0.509 29.113 1.00 92.62 435 ASN A N 1
ATOM 3422 C CA . ASN A 1 435 ? -12.106 -0.152 29.391 1.00 92.62 435 ASN A CA 1
ATOM 3423 C C . ASN A 1 435 ? -12.912 -0.402 28.109 1.00 92.62 435 ASN A C 1
ATOM 3425 O O . ASN A 1 435 ? -13.573 -1.431 27.991 1.00 92.62 435 ASN A O 1
ATOM 3429 N N . ALA A 1 436 ? -12.867 0.520 27.142 1.00 94.88 436 ALA A N 1
ATOM 3430 C CA . ALA A 1 436 ? -13.541 0.337 25.862 1.00 94.88 436 ALA A CA 1
ATOM 3431 C C . ALA A 1 436 ? -12.976 -0.854 25.078 1.00 94.88 436 ALA A C 1
ATOM 3433 O O . ALA A 1 436 ? -13.735 -1.674 24.563 1.00 94.88 436 ALA A O 1
ATOM 3434 N N . ILE A 1 437 ? -11.651 -1.009 25.038 1.00 93.50 437 ILE A N 1
ATOM 3435 C CA . ILE A 1 437 ? -11.036 -2.173 24.393 1.00 93.50 437 ILE A CA 1
ATOM 3436 C C . ILE A 1 437 ? -11.375 -3.459 25.150 1.00 93.50 437 ILE A C 1
ATOM 3438 O O . ILE A 1 437 ? -11.739 -4.452 24.523 1.00 93.50 437 ILE A O 1
ATOM 3442 N N . GLU A 1 438 ? -11.317 -3.453 26.482 1.00 93.56 438 GLU A N 1
ATOM 3443 C CA . GLU A 1 438 ? -11.725 -4.609 27.289 1.00 93.56 438 GLU A CA 1
ATOM 3444 C C . GLU A 1 438 ? -13.185 -5.004 27.032 1.00 93.56 438 GLU A C 1
ATOM 3446 O O . GLU A 1 438 ? -13.483 -6.192 26.892 1.00 93.56 438 GLU A O 1
ATOM 3451 N N . ALA A 1 439 ? -14.089 -4.028 26.903 1.00 95.12 439 ALA A N 1
ATOM 3452 C CA . ALA A 1 439 ? -15.486 -4.269 26.558 1.00 95.12 439 ALA A CA 1
ATOM 3453 C C . ALA A 1 439 ? -15.616 -4.964 25.194 1.00 95.12 439 ALA A C 1
ATOM 3455 O O . ALA A 1 439 ? -16.347 -5.947 25.088 1.00 95.12 439 ALA A O 1
ATOM 3456 N N . ILE A 1 440 ? -14.847 -4.529 24.187 1.00 95.25 440 ILE A N 1
ATOM 3457 C CA . ILE A 1 440 ? -14.781 -5.202 22.881 1.00 95.25 440 ILE A CA 1
ATOM 3458 C C . ILE A 1 440 ? -14.301 -6.644 23.057 1.00 95.25 440 ILE A C 1
ATOM 3460 O O . ILE A 1 440 ? -14.986 -7.562 22.616 1.00 95.25 440 ILE A O 1
ATOM 3464 N N . LEU A 1 441 ? -13.175 -6.865 23.746 1.00 93.50 441 LEU A N 1
ATOM 3465 C CA . LEU A 1 441 ? -12.583 -8.195 23.970 1.00 93.50 441 LEU A CA 1
ATOM 3466 C C . LEU A 1 441 ? -13.511 -9.180 24.703 1.00 93.50 441 LEU A C 1
ATOM 3468 O O . LEU A 1 441 ? -13.321 -10.397 24.602 1.00 93.50 441 LEU A O 1
ATOM 3472 N N . ASN A 1 442 ? -14.503 -8.667 25.432 1.00 92.94 442 ASN A N 1
ATOM 3473 C CA . ASN A 1 442 ? -15.485 -9.454 26.171 1.00 92.94 442 ASN A CA 1
ATOM 3474 C C . ASN A 1 442 ? -16.752 -9.792 25.365 1.00 92.94 442 ASN A C 1
ATOM 3476 O O . ASN A 1 442 ? -17.556 -10.588 25.845 1.00 92.94 442 ASN A O 1
ATOM 3480 N N . LEU A 1 443 ? -16.924 -9.259 24.148 1.00 90.06 443 LEU A N 1
ATOM 3481 C CA . LEU A 1 443 ? -18.098 -9.530 23.303 1.00 90.06 443 LEU A CA 1
ATOM 3482 C C . LEU A 1 443 ? -18.224 -10.990 22.869 1.00 90.06 443 LEU A C 1
ATOM 3484 O O . LEU A 1 443 ? -19.326 -11.492 22.656 1.00 90.06 443 LEU A O 1
ATOM 3488 N N . SER A 1 444 ? -17.093 -11.660 22.674 1.00 87.88 444 SER A N 1
ATOM 3489 C CA . SER A 1 444 ? -17.050 -13.009 22.117 1.00 87.88 444 SER A CA 1
ATOM 3490 C C . SER A 1 444 ? -15.834 -13.788 22.618 1.00 87.88 444 SER A C 1
ATOM 3492 O O . SER A 1 444 ? -14.948 -13.282 23.323 1.00 87.88 444 SER A O 1
ATOM 3494 N N . GLU A 1 445 ? -15.790 -15.076 22.280 1.00 88.94 445 GLU A N 1
ATOM 3495 C CA . GLU A 1 445 ? -14.612 -15.897 22.549 1.00 88.94 445 GLU A CA 1
ATOM 3496 C C . GLU A 1 445 ? -13.410 -15.431 21.718 1.00 88.94 445 GLU A C 1
ATOM 3498 O O . GLU A 1 445 ? -12.287 -15.397 22.233 1.00 88.94 445 GLU A O 1
ATOM 3503 N N . LYS A 1 446 ? -13.658 -15.051 20.456 1.00 90.56 446 LYS A N 1
ATOM 3504 C CA . LYS A 1 446 ? -12.651 -14.630 19.484 1.00 90.56 446 LYS A CA 1
ATOM 3505 C C . LYS A 1 446 ? -13.122 -13.437 18.667 1.00 90.56 446 LYS A C 1
ATOM 3507 O O . LYS A 1 446 ? -14.258 -13.404 18.219 1.00 90.56 446 LYS A O 1
ATOM 3512 N N . ILE A 1 447 ? -12.204 -12.517 18.393 1.00 92.44 447 ILE A N 1
ATOM 3513 C CA . ILE A 1 447 ? -12.473 -11.303 17.611 1.00 92.44 447 ILE A CA 1
ATOM 3514 C C . ILE A 1 447 ? -11.495 -11.228 16.454 1.00 92.44 447 ILE A C 1
ATOM 3516 O O . ILE A 1 447 ? -10.295 -11.412 16.655 1.00 92.44 447 ILE A O 1
ATOM 3520 N N . GLN A 1 448 ? -11.983 -10.944 15.250 1.00 94.06 448 GLN A N 1
ATOM 3521 C CA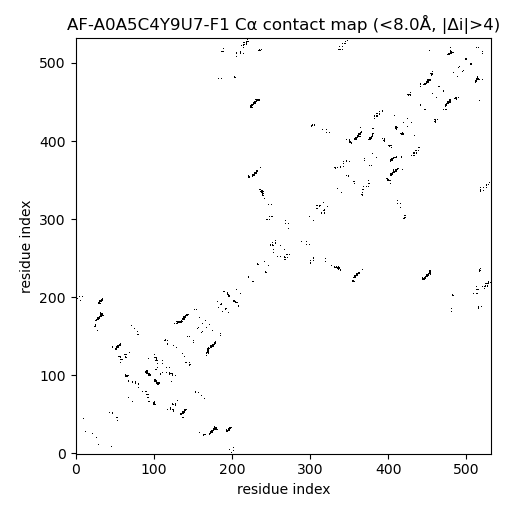 . GLN A 1 448 ? -11.114 -10.620 14.125 1.00 94.06 448 GLN A CA 1
ATOM 3522 C C . GLN A 1 448 ? -10.677 -9.164 14.246 1.00 94.06 448 GLN A C 1
ATOM 3524 O O . GLN A 1 448 ? -11.513 -8.270 14.276 1.00 94.06 448 GLN A O 1
ATOM 3529 N N . TRP A 1 449 ? -9.373 -8.912 14.311 1.00 95.12 449 TRP A N 1
ATOM 3530 C CA . TRP A 1 449 ? -8.834 -7.555 14.410 1.00 95.12 449 TRP A CA 1
ATOM 3531 C C . TRP A 1 449 ? -7.924 -7.287 13.226 1.00 95.12 449 TRP A C 1
ATOM 3533 O O . TRP A 1 449 ? -6.871 -7.909 13.088 1.00 95.12 449 TRP A O 1
ATOM 3543 N N . VAL A 1 450 ? -8.354 -6.385 12.354 1.00 96.56 450 VAL A N 1
ATOM 3544 C CA . VAL A 1 450 ? -7.691 -6.102 11.086 1.00 96.56 450 VAL A CA 1
ATOM 3545 C C . VAL A 1 450 ? -7.049 -4.726 11.159 1.00 96.56 450 VAL A C 1
ATOM 3547 O O . VAL A 1 450 ? -7.737 -3.710 11.154 1.00 96.56 450 VAL A O 1
ATOM 3550 N N . PHE A 1 451 ? -5.723 -4.695 11.223 1.00 95.44 451 PHE A N 1
ATOM 3551 C CA . PHE A 1 451 ? -4.924 -3.476 11.189 1.00 95.44 451 PHE A CA 1
ATOM 3552 C C . PHE A 1 451 ? -4.731 -3.028 9.741 1.00 95.44 451 PHE A C 1
ATOM 3554 O O . PHE A 1 451 ? -4.083 -3.729 8.968 1.00 95.44 451 PHE A O 1
ATOM 3561 N N . VAL A 1 452 ? -5.270 -1.871 9.361 1.00 95.62 452 VAL A N 1
ATOM 3562 C CA . VAL A 1 452 ? -5.217 -1.339 7.994 1.00 95.62 452 VAL A CA 1
ATOM 3563 C C . VAL A 1 452 ? -4.325 -0.107 7.941 1.00 95.62 452 VAL A C 1
ATOM 3565 O O . VAL A 1 452 ? -4.656 0.938 8.498 1.00 95.62 452 VAL A O 1
ATOM 3568 N N . GLY A 1 453 ? -3.182 -0.223 7.258 1.00 91.31 453 GLY A N 1
ATOM 3569 C CA . GLY A 1 453 ? -2.234 0.884 7.110 1.00 91.31 453 GLY A CA 1
ATOM 3570 C C . GLY A 1 453 ? -1.543 1.290 8.418 1.00 91.31 453 GLY A C 1
ATOM 3571 O O . GLY A 1 453 ? -1.223 2.464 8.609 1.00 91.31 453 GLY A O 1
ATOM 3572 N N . CYS A 1 454 ? -1.351 0.347 9.343 1.00 88.50 454 CYS A N 1
ATOM 3573 C CA . CYS A 1 454 ? -0.746 0.598 10.653 1.00 88.50 454 CYS A CA 1
ATOM 3574 C C . CYS A 1 454 ? 0.760 0.316 10.651 1.00 88.50 454 CYS A C 1
ATOM 3576 O O . CYS A 1 454 ? 1.204 -0.701 10.120 1.00 88.50 454 CYS A O 1
ATOM 3578 N N . SER A 1 455 ? 1.535 1.168 11.328 1.00 79.88 455 SER A N 1
ATOM 3579 C CA . SER A 1 455 ? 2.984 0.995 11.492 1.00 79.88 455 SER A CA 1
ATOM 3580 C C . SER A 1 455 ? 3.417 0.639 12.918 1.00 79.88 455 SER A C 1
ATOM 3582 O O . SER A 1 455 ? 4.609 0.499 13.143 1.00 79.88 455 SER A O 1
ATOM 3584 N N . MET A 1 456 ? 2.507 0.530 13.896 1.00 80.12 456 MET A N 1
ATOM 3585 C CA . MET A 1 456 ? 2.824 0.221 15.311 1.00 80.12 456 MET A CA 1
ATOM 3586 C C . MET A 1 456 ? 3.878 1.143 15.950 1.00 80.12 456 MET A C 1
ATOM 3588 O O . MET A 1 456 ? 4.688 0.717 16.775 1.00 80.12 456 MET A O 1
ATOM 3592 N N . ARG A 1 457 ? 3.890 2.419 15.546 1.00 73.25 457 ARG A N 1
ATOM 3593 C CA . ARG A 1 457 ? 4.773 3.442 16.133 1.00 73.25 457 ARG A CA 1
ATOM 3594 C C . ARG A 1 457 ? 4.161 4.080 17.382 1.00 73.25 457 ARG A C 1
ATOM 3596 O O . ARG A 1 457 ? 4.901 4.638 18.184 1.00 73.25 457 ARG A O 1
ATOM 3603 N N . ASP A 1 458 ? 2.852 3.932 17.559 1.00 73.19 458 ASP A N 1
ATOM 3604 C CA . ASP A 1 458 ? 2.083 4.480 18.674 1.00 73.19 458 ASP A CA 1
ATOM 3605 C C . ASP A 1 458 ? 2.358 3.668 19.951 1.00 73.19 458 ASP A C 1
ATOM 3607 O O . ASP A 1 458 ? 1.869 2.553 20.159 1.00 73.19 458 ASP A O 1
ATOM 3611 N N . VAL A 1 459 ? 3.259 4.195 20.784 1.00 69.38 459 VAL A N 1
ATOM 3612 C CA . VAL A 1 459 ? 3.776 3.519 21.988 1.00 69.38 459 VAL A CA 1
ATOM 3613 C C . VAL A 1 459 ? 2.702 3.362 23.067 1.00 69.38 459 VAL A C 1
ATOM 3615 O O . VAL A 1 459 ? 2.738 2.407 23.848 1.00 69.38 459 VAL A O 1
ATOM 3618 N N . ASP A 1 460 ? 1.738 4.270 23.101 1.00 69.50 460 ASP A N 1
ATOM 3619 C CA . ASP A 1 460 ? 0.649 4.315 24.069 1.00 69.50 460 ASP A CA 1
ATOM 3620 C C . ASP A 1 460 ? -0.309 3.122 23.923 1.00 69.50 460 ASP A C 1
ATOM 3622 O O . ASP A 1 460 ? -0.710 2.512 24.920 1.00 69.50 460 ASP A O 1
ATOM 3626 N N . LEU A 1 461 ? -0.586 2.714 22.685 1.00 75.69 461 LEU A N 1
ATOM 3627 C CA . LEU A 1 461 ? -1.391 1.539 22.365 1.00 75.69 461 LEU A CA 1
ATOM 3628 C C . LEU A 1 461 ? -0.640 0.219 22.565 1.00 75.69 461 LEU A C 1
ATOM 3630 O O . LEU A 1 461 ? -1.250 -0.813 22.874 1.00 75.69 461 LEU A O 1
ATOM 3634 N N . ASN A 1 462 ? 0.691 0.237 22.442 1.00 74.38 462 ASN A N 1
ATOM 3635 C CA . ASN A 1 462 ? 1.510 -0.967 22.555 1.00 74.38 462 ASN A CA 1
ATOM 3636 C C . ASN A 1 462 ? 1.338 -1.664 23.909 1.00 74.38 462 ASN A C 1
ATOM 3638 O O . ASN A 1 462 ? 1.348 -2.890 23.952 1.00 74.38 462 ASN A O 1
ATOM 3642 N N . ARG A 1 463 ? 1.129 -0.938 25.018 1.00 74.50 463 ARG A N 1
ATOM 3643 C CA . ARG A 1 463 ? 0.905 -1.570 26.337 1.00 74.50 463 ARG A CA 1
ATOM 3644 C C . ARG A 1 463 ? -0.293 -2.513 26.330 1.00 74.50 463 ARG A C 1
ATOM 3646 O O . ARG A 1 463 ? -0.188 -3.633 26.828 1.00 74.50 463 ARG A O 1
ATOM 3653 N N . MET A 1 464 ? -1.398 -2.073 25.738 1.00 77.50 464 MET A N 1
ATOM 3654 C CA . MET A 1 464 ? -2.614 -2.869 25.658 1.00 77.50 464 MET A CA 1
ATOM 3655 C C . MET A 1 464 ? -2.437 -4.005 24.646 1.00 77.50 464 MET A C 1
ATOM 3657 O O . MET A 1 464 ? -2.670 -5.170 24.983 1.00 77.50 464 MET A O 1
ATOM 3661 N N . TYR A 1 465 ? -1.928 -3.707 23.445 1.00 82.00 465 TYR A N 1
ATOM 3662 C CA . TYR A 1 465 ? -1.725 -4.735 22.423 1.00 82.00 465 TYR A CA 1
ATOM 3663 C C . TYR A 1 465 ? -0.731 -5.810 22.867 1.00 82.00 465 TYR A C 1
ATOM 3665 O O . TYR A 1 465 ? -0.883 -6.972 22.500 1.00 82.00 465 TYR A O 1
ATOM 3673 N N . ASN A 1 466 ? 0.252 -5.484 23.701 1.00 80.94 466 ASN A N 1
ATOM 3674 C CA . ASN A 1 466 ? 1.212 -6.451 24.235 1.00 80.94 466 ASN A CA 1
ATOM 3675 C C . ASN A 1 466 ? 0.635 -7.352 25.334 1.00 80.94 466 ASN A C 1
ATOM 3677 O O . ASN A 1 466 ? 1.310 -8.292 25.759 1.00 80.94 466 ASN A O 1
ATOM 3681 N N . SER A 1 467 ? -0.587 -7.092 25.806 1.00 82.56 467 SER A N 1
ATOM 3682 C CA . SER A 1 467 ? -1.184 -7.874 26.882 1.00 82.56 467 SER A CA 1
ATOM 3683 C C . SER A 1 467 ? -1.473 -9.324 26.447 1.00 82.56 467 SER A C 1
ATOM 3685 O O . SER A 1 467 ? -1.927 -9.576 25.322 1.00 82.56 467 SER A O 1
ATOM 3687 N N . PRO A 1 468 ? -1.268 -10.312 27.343 1.00 81.44 468 PRO A N 1
ATOM 3688 C CA . PRO A 1 468 ? -1.645 -11.697 27.076 1.00 81.44 468 PRO A CA 1
ATOM 3689 C C . PRO A 1 468 ? -3.130 -11.847 26.731 1.00 81.44 468 PRO A C 1
ATOM 3691 O O . PRO A 1 468 ? -3.463 -12.598 25.816 1.00 81.44 468 PRO A O 1
ATOM 3694 N N . GLN A 1 469 ? -4.003 -11.094 27.410 1.00 84.94 469 GLN A N 1
ATOM 3695 C CA . GLN A 1 469 ? -5.449 -11.113 27.184 1.00 84.94 469 GLN A CA 1
ATOM 3696 C C . GLN A 1 469 ? -5.800 -10.759 25.737 1.00 84.94 469 GLN A C 1
ATOM 3698 O O . GLN A 1 469 ? -6.521 -11.520 25.092 1.00 84.94 469 GLN A O 1
ATOM 3703 N N . PHE A 1 470 ? -5.242 -9.664 25.205 1.00 88.62 470 PHE A N 1
ATOM 3704 C CA . PHE A 1 470 ? -5.457 -9.278 23.812 1.00 88.62 470 PHE A CA 1
ATOM 3705 C C . PHE A 1 470 ? -4.991 -10.389 22.865 1.00 88.62 470 PHE A C 1
ATOM 3707 O O . PHE A 1 470 ? -5.771 -10.898 22.062 1.00 88.62 470 PHE A O 1
ATOM 3714 N N . SER A 1 471 ? -3.747 -10.852 23.029 1.00 84.69 471 SER A N 1
ATOM 3715 C CA . SER A 1 471 ? -3.160 -11.874 22.149 1.00 84.69 471 SER A CA 1
ATOM 3716 C C . SER A 1 471 ? -3.925 -13.207 22.131 1.00 84.69 471 SER A C 1
ATOM 3718 O O . SER A 1 471 ? -3.891 -13.926 21.136 1.00 84.69 471 SER A O 1
ATOM 3720 N N . GLN A 1 472 ? -4.615 -13.552 23.224 1.00 85.06 472 GLN A N 1
ATOM 3721 C CA . GLN A 1 472 ? -5.396 -14.785 23.336 1.00 85.06 472 GLN A CA 1
ATOM 3722 C C . GLN A 1 472 ? -6.810 -14.643 22.773 1.00 85.06 472 GLN A C 1
ATOM 3724 O O . GLN A 1 472 ? -7.365 -15.632 22.292 1.00 85.06 472 GLN A O 1
ATOM 3729 N N . LYS A 1 473 ? -7.406 -13.452 22.832 1.00 89.56 473 LYS A N 1
ATOM 3730 C CA . LYS A 1 473 ? -8.769 -13.182 22.349 1.00 89.56 473 LYS A CA 1
ATOM 3731 C C . LYS A 1 473 ? -8.823 -12.832 20.867 1.00 89.56 473 LYS A C 1
ATOM 3733 O O . LYS A 1 473 ? -9.852 -13.031 20.228 1.00 89.56 473 LYS A O 1
ATOM 3738 N N . VAL A 1 474 ? -7.725 -12.339 20.308 1.00 90.94 474 VAL A N 1
ATOM 3739 C CA . VAL A 1 474 ? -7.736 -11.728 18.983 1.00 90.94 474 VAL A CA 1
ATOM 3740 C C . VAL A 1 474 ? -7.147 -12.638 17.906 1.00 90.94 474 VAL A C 1
ATOM 3742 O O . VAL A 1 474 ? -6.123 -13.297 18.078 1.00 90.94 474 VAL A O 1
ATOM 3745 N N . ILE A 1 475 ? -7.822 -12.650 16.762 1.00 90.75 475 ILE A N 1
ATOM 3746 C CA . ILE A 1 475 ? -7.386 -13.211 15.492 1.00 90.75 475 ILE A CA 1
ATOM 3747 C C . ILE A 1 475 ? -6.920 -12.031 14.631 1.00 90.75 475 ILE A C 1
ATOM 3749 O O . ILE A 1 475 ? -7.730 -11.345 14.010 1.00 90.75 475 ILE A O 1
ATOM 3753 N N . GLU A 1 476 ? -5.616 -11.766 14.638 1.00 91.69 476 GLU A N 1
ATOM 3754 C CA . GLU A 1 476 ? -5.047 -10.577 13.992 1.00 91.69 476 GLU A CA 1
ATOM 3755 C C . GLU A 1 476 ? -4.895 -10.755 12.479 1.00 91.69 476 GLU A C 1
ATOM 3757 O O . GLU A 1 476 ? -4.553 -11.839 12.002 1.00 91.69 476 GLU A O 1
ATOM 3762 N N . TYR A 1 477 ? -5.104 -9.674 11.734 1.00 93.75 477 TYR A N 1
ATOM 3763 C CA . TYR A 1 477 ? -4.742 -9.546 10.327 1.00 93.75 477 TYR A CA 1
ATOM 3764 C C . TYR A 1 477 ? -4.133 -8.171 10.080 1.00 93.75 477 TYR A C 1
ATOM 3766 O O . TYR A 1 477 ? -4.522 -7.190 10.709 1.00 93.75 477 TYR A O 1
ATOM 3774 N N . TRP A 1 478 ? -3.193 -8.094 9.149 1.00 93.94 478 TRP A N 1
ATOM 3775 C CA . TRP A 1 478 ? -2.445 -6.878 8.853 1.00 93.94 478 TRP A CA 1
ATOM 3776 C C . TRP A 1 478 ? -2.541 -6.573 7.364 1.00 93.94 478 TRP A C 1
ATOM 3778 O O . TRP A 1 478 ? -2.095 -7.365 6.537 1.00 93.94 478 TRP A O 1
ATOM 3788 N N . VAL A 1 479 ? -3.117 -5.427 7.025 1.00 95.12 479 VAL A N 1
ATOM 3789 C CA . VAL A 1 479 ? -3.285 -4.939 5.658 1.00 95.12 479 VAL A CA 1
ATOM 3790 C C . VAL A 1 479 ? -2.267 -3.837 5.413 1.00 95.12 479 VAL A C 1
ATOM 3792 O O . VAL A 1 479 ? -2.378 -2.734 5.955 1.00 95.12 479 VAL A O 1
ATOM 3795 N N . SER A 1 480 ? -1.262 -4.144 4.602 1.00 92.25 480 SER A N 1
ATOM 3796 C CA . SER A 1 480 ? -0.275 -3.168 4.150 1.00 92.25 480 SER A CA 1
ATOM 3797 C C . SER A 1 480 ? 0.433 -3.691 2.907 1.00 92.25 480 SER A C 1
ATOM 3799 O O . SER A 1 480 ? 0.869 -4.843 2.928 1.00 92.25 480 SER A O 1
ATOM 3801 N N . PRO A 1 481 ? 0.637 -2.875 1.856 1.00 89.50 481 PRO A N 1
ATOM 3802 C CA . PRO A 1 481 ? 1.343 -3.320 0.660 1.00 89.50 481 PRO A CA 1
ATOM 3803 C C . PRO A 1 481 ? 2.763 -3.797 0.978 1.00 89.50 481 PRO A C 1
ATOM 3805 O O . PRO A 1 481 ? 3.241 -4.724 0.337 1.00 89.50 481 PRO A O 1
ATOM 3808 N N . LEU A 1 482 ? 3.406 -3.201 1.986 1.00 87.06 482 LEU A N 1
ATOM 3809 C CA . LEU A 1 482 ? 4.688 -3.623 2.545 1.00 87.06 482 LEU A CA 1
ATOM 3810 C C . LEU A 1 482 ? 4.623 -3.628 4.073 1.00 87.06 482 LEU A C 1
ATOM 3812 O O . LEU A 1 482 ? 4.065 -2.718 4.684 1.00 87.06 482 LEU A O 1
ATOM 3816 N N . ILE A 1 483 ? 5.211 -4.634 4.712 1.00 80.31 483 ILE A N 1
ATOM 3817 C CA . ILE A 1 483 ? 5.190 -4.763 6.176 1.00 80.31 483 ILE A CA 1
ATOM 3818 C C . ILE A 1 483 ? 6.219 -3.816 6.794 1.00 80.31 483 ILE A C 1
ATOM 3820 O O . ILE A 1 483 ? 7.413 -4.014 6.596 1.00 80.31 483 ILE A O 1
ATOM 3824 N N . ASP A 1 484 ? 5.790 -2.818 7.566 1.00 79.19 484 ASP A N 1
ATOM 3825 C CA . ASP A 1 484 ? 6.715 -1.909 8.261 1.00 79.19 484 ASP A CA 1
ATOM 3826 C C . ASP A 1 484 ? 7.626 -2.685 9.246 1.00 79.19 484 ASP A C 1
ATOM 3828 O O . ASP A 1 484 ? 7.215 -3.651 9.900 1.00 79.19 484 ASP A O 1
ATOM 3832 N N . ASP A 1 485 ? 8.888 -2.268 9.373 1.00 79.69 485 ASP A N 1
ATOM 3833 C CA . ASP A 1 485 ? 9.867 -2.894 10.273 1.00 79.69 485 ASP A CA 1
ATOM 3834 C C . ASP A 1 485 ? 9.427 -2.896 11.743 1.00 79.69 485 ASP A C 1
ATOM 3836 O O . ASP A 1 485 ? 9.796 -3.790 12.508 1.00 79.69 485 ASP A O 1
ATOM 3840 N N . ASN A 1 486 ? 8.679 -1.882 12.178 1.00 80.75 486 ASN A N 1
ATOM 3841 C CA . ASN A 1 486 ? 8.122 -1.818 13.526 1.00 80.75 486 ASN A CA 1
ATOM 3842 C C . ASN A 1 486 ? 7.026 -2.873 13.710 1.00 80.75 486 ASN A C 1
ATOM 3844 O O . ASN A 1 486 ? 6.997 -3.512 14.757 1.00 80.75 486 ASN A O 1
ATOM 3848 N N . VAL A 1 487 ? 6.196 -3.129 12.691 1.00 84.69 487 VAL A N 1
ATOM 3849 C CA . VAL A 1 487 ? 5.214 -4.230 12.707 1.00 84.69 487 VAL A CA 1
ATOM 3850 C C . VAL A 1 487 ? 5.940 -5.571 12.793 1.00 84.69 487 VAL A C 1
ATOM 3852 O O . VAL A 1 487 ? 5.630 -6.393 13.653 1.00 84.69 487 VAL A O 1
ATOM 3855 N N . THR A 1 488 ? 6.978 -5.772 11.977 1.00 83.62 488 THR A N 1
ATOM 3856 C CA . THR A 1 488 ? 7.791 -7.000 12.010 1.00 83.62 488 THR A CA 1
ATOM 3857 C C . THR A 1 488 ? 8.436 -7.218 13.384 1.00 83.62 488 THR A C 1
ATOM 3859 O O . THR A 1 488 ? 8.393 -8.327 13.929 1.00 83.62 488 THR A O 1
ATOM 3862 N N . ARG A 1 489 ? 8.999 -6.160 13.985 1.00 84.38 489 ARG A N 1
ATOM 3863 C CA . ARG A 1 489 ? 9.554 -6.198 15.348 1.00 84.38 489 ARG A CA 1
ATOM 3864 C C . ARG A 1 489 ? 8.483 -6.508 16.387 1.00 84.38 489 ARG A C 1
ATOM 3866 O O . ARG A 1 489 ? 8.696 -7.400 17.205 1.00 84.38 489 ARG A O 1
ATOM 3873 N N . PHE A 1 490 ? 7.336 -5.838 16.317 1.00 85.94 490 PHE A N 1
ATOM 3874 C CA . PHE A 1 490 ? 6.202 -6.056 17.209 1.00 85.94 490 PHE A CA 1
ATOM 3875 C C . PHE A 1 490 ? 5.731 -7.518 17.173 1.00 85.94 490 PHE A C 1
ATOM 3877 O O . PHE A 1 490 ? 5.672 -8.179 18.211 1.00 85.94 490 PHE A O 1
ATOM 3884 N N . ILE A 1 491 ? 5.485 -8.066 15.979 1.00 86.00 491 ILE A N 1
ATOM 3885 C CA . ILE A 1 491 ? 5.057 -9.460 15.803 1.00 86.00 491 ILE A CA 1
ATOM 3886 C C . ILE A 1 491 ? 6.118 -10.416 16.357 1.00 86.00 491 ILE A C 1
ATOM 3888 O O . ILE A 1 491 ? 5.804 -11.323 17.132 1.00 86.00 491 ILE A O 1
ATOM 3892 N N . THR A 1 492 ? 7.388 -10.200 16.011 1.00 84.25 492 THR A N 1
ATOM 3893 C CA . THR A 1 492 ? 8.492 -11.061 16.461 1.00 84.25 492 THR A CA 1
ATOM 3894 C C . THR A 1 492 ? 8.618 -11.075 17.984 1.00 84.25 492 THR A C 1
ATOM 3896 O O . THR A 1 492 ? 8.823 -12.135 18.575 1.00 84.25 492 THR A O 1
ATOM 3899 N N . GLN A 1 493 ? 8.482 -9.911 18.619 1.00 85.62 493 GLN A N 1
ATOM 3900 C CA . GLN A 1 493 ? 8.674 -9.748 20.054 1.00 85.62 493 GLN A CA 1
ATOM 3901 C C . GLN A 1 493 ? 7.471 -10.233 20.872 1.00 85.62 493 GLN A C 1
ATOM 3903 O O . GLN A 1 493 ? 7.665 -10.878 21.904 1.00 85.62 493 GLN A O 1
ATOM 3908 N N . TYR A 1 494 ? 6.246 -9.951 20.421 1.00 84.44 494 TYR A N 1
ATOM 3909 C CA . TYR A 1 494 ? 5.042 -10.096 21.248 1.00 84.44 494 TYR A CA 1
ATOM 3910 C C . TYR A 1 494 ? 4.036 -11.135 20.747 1.00 84.44 494 TYR A C 1
ATOM 3912 O O . TYR A 1 494 ? 3.171 -11.548 21.517 1.00 84.44 494 TYR A O 1
ATOM 3920 N N . ARG A 1 495 ? 4.114 -11.573 19.484 1.00 84.06 495 ARG A N 1
ATOM 3921 C CA . ARG A 1 495 ? 3.130 -12.498 18.885 1.00 84.06 495 ARG A CA 1
ATOM 3922 C C . ARG A 1 495 ? 3.684 -13.855 18.539 1.00 84.06 495 ARG A C 1
ATOM 3924 O O . ARG A 1 495 ? 3.016 -14.859 18.754 1.00 84.06 495 ARG A O 1
ATOM 3931 N N . ARG A 1 496 ? 4.919 -13.908 18.048 1.00 80.31 496 ARG A N 1
ATOM 3932 C CA . ARG A 1 496 ? 5.507 -15.133 17.507 1.00 80.31 496 ARG A CA 1
ATOM 3933 C C . ARG A 1 496 ? 5.355 -16.331 18.447 1.00 80.31 496 ARG A C 1
ATOM 3935 O O . ARG A 1 496 ? 4.878 -17.376 18.025 1.00 80.31 496 ARG A O 1
ATOM 3942 N N . ARG A 1 497 ? 5.667 -16.154 19.736 1.00 77.81 497 ARG A N 1
ATOM 3943 C CA . ARG A 1 497 ? 5.542 -17.224 20.740 1.00 77.81 497 ARG A CA 1
ATOM 3944 C C . ARG A 1 497 ? 4.105 -17.716 20.920 1.00 77.81 497 ARG A C 1
ATOM 3946 O O . ARG A 1 497 ? 3.906 -18.917 21.066 1.00 77.81 497 ARG A O 1
ATOM 3953 N N . SER A 1 498 ? 3.116 -16.819 20.943 1.00 76.62 498 SER A N 1
ATOM 3954 C CA . SER A 1 498 ? 1.717 -17.217 21.128 1.00 76.62 498 SER A CA 1
ATOM 3955 C C . SER A 1 498 ? 1.152 -17.872 19.870 1.00 76.62 498 SER A C 1
ATOM 3957 O O . SER A 1 498 ? 0.452 -18.871 19.983 1.00 76.62 498 SER A O 1
ATOM 3959 N N . TRP A 1 499 ? 1.508 -17.380 18.680 1.00 77.25 499 TRP A N 1
ATOM 3960 C CA . TRP A 1 499 ? 1.085 -17.974 17.409 1.00 77.25 499 TRP A CA 1
ATOM 3961 C C . TRP A 1 499 ? 1.715 -19.349 17.162 1.00 77.25 499 TRP A C 1
ATOM 3963 O O . TRP A 1 499 ? 1.015 -20.269 16.749 1.00 77.25 499 TRP A O 1
ATOM 3973 N N . GLU A 1 500 ? 3.001 -19.528 17.481 1.00 73.31 500 GLU A N 1
ATOM 3974 C CA . GLU A 1 500 ? 3.694 -20.822 17.375 1.00 73.31 500 GLU A CA 1
ATOM 3975 C C . GLU A 1 500 ? 3.174 -21.860 18.387 1.00 73.31 500 GLU A C 1
ATOM 3977 O O . GLU A 1 500 ? 3.244 -23.060 18.124 1.00 73.31 500 GLU A O 1
ATOM 3982 N N . ALA A 1 501 ? 2.645 -21.415 19.533 1.00 71.56 501 ALA A N 1
ATOM 3983 C CA . ALA A 1 501 ? 2.045 -22.289 20.541 1.00 71.56 501 ALA A CA 1
ATOM 3984 C C . ALA A 1 501 ? 0.639 -22.792 20.157 1.00 71.56 501 ALA A C 1
ATOM 3986 O O . ALA A 1 501 ? 0.150 -23.757 20.751 1.00 71.56 501 ALA A O 1
ATOM 3987 N N . LEU A 1 502 ? -0.021 -22.166 19.175 1.00 67.56 502 LEU A N 1
ATOM 3988 C CA . LEU A 1 502 ? -1.279 -22.672 18.629 1.00 67.56 502 LEU A CA 1
ATOM 3989 C C . LEU A 1 502 ? -1.006 -23.940 17.809 1.00 67.56 502 LEU A C 1
ATOM 3991 O O . LEU A 1 502 ? -0.028 -24.017 17.065 1.00 67.56 502 LEU A O 1
ATOM 3995 N N . ARG A 1 503 ? -1.892 -24.940 17.931 1.00 53.50 503 ARG A N 1
ATOM 3996 C CA . ARG A 1 503 ? -1.726 -26.279 17.324 1.00 53.50 503 ARG A CA 1
ATOM 3997 C C . ARG A 1 503 ? -1.445 -26.249 15.818 1.00 53.50 503 ARG A C 1
ATOM 3999 O O . ARG A 1 503 ? -0.773 -27.151 15.325 1.00 53.50 503 ARG A O 1
ATOM 4006 N N . ASP A 1 504 ? -1.895 -25.204 15.132 1.00 56.94 504 ASP A N 1
ATOM 4007 C CA . ASP A 1 504 ? -1.838 -25.097 13.675 1.00 56.94 504 ASP A CA 1
ATOM 4008 C C . ASP A 1 504 ? -0.559 -24.428 13.142 1.00 56.94 504 ASP A C 1
ATOM 4010 O O . ASP A 1 504 ? -0.390 -24.353 11.930 1.00 56.94 504 ASP A O 1
ATOM 4014 N N . LYS A 1 505 ? 0.362 -23.963 14.011 1.00 61.62 505 LYS A N 1
ATOM 4015 C CA . LYS A 1 505 ? 1.624 -23.292 13.615 1.00 61.62 505 LYS A CA 1
ATOM 4016 C C . LYS A 1 505 ? 1.419 -22.236 12.516 1.00 61.62 505 LYS A C 1
ATOM 4018 O O . LYS A 1 505 ? 2.146 -22.211 11.522 1.00 61.62 505 LYS A O 1
ATOM 4023 N N . ILE A 1 506 ? 0.406 -21.392 12.709 1.00 66.75 506 ILE A N 1
ATOM 4024 C CA . ILE A 1 506 ? -0.010 -20.371 11.742 1.00 66.75 506 ILE A CA 1
ATOM 4025 C C . ILE A 1 506 ? 1.182 -19.474 11.425 1.00 66.75 506 ILE A C 1
ATOM 4027 O O . ILE A 1 506 ? 1.813 -18.925 12.336 1.00 66.75 506 ILE A O 1
ATOM 4031 N N . LYS A 1 507 ? 1.496 -19.336 10.137 1.00 70.44 507 LYS A N 1
ATOM 4032 C CA . LYS A 1 507 ? 2.626 -18.514 9.708 1.00 70.44 507 LYS A CA 1
ATOM 4033 C C . LYS A 1 507 ? 2.233 -17.038 9.664 1.00 70.44 507 LYS A C 1
ATOM 4035 O O . LYS A 1 507 ? 1.063 -16.705 9.481 1.00 70.44 507 LYS A O 1
ATOM 4040 N N . ILE A 1 508 ? 3.209 -16.142 9.826 1.00 73.62 508 ILE A N 1
ATOM 4041 C CA . ILE A 1 508 ? 2.961 -14.690 9.808 1.00 73.62 508 ILE A CA 1
ATOM 4042 C C . ILE A 1 508 ? 2.323 -14.296 8.475 1.00 73.62 508 ILE A C 1
ATOM 4044 O O . ILE A 1 508 ? 1.354 -13.551 8.460 1.00 73.62 508 ILE A O 1
ATOM 4048 N N . GLU A 1 509 ? 2.799 -14.863 7.371 1.00 75.44 509 GLU A N 1
ATOM 4049 C CA . GLU A 1 509 ? 2.362 -14.567 6.008 1.00 75.44 509 GLU A CA 1
ATOM 4050 C C . GLU A 1 509 ? 0.865 -14.855 5.788 1.00 75.44 509 GLU A C 1
ATOM 4052 O O . GLU A 1 509 ? 0.219 -14.174 4.996 1.00 75.44 509 GLU A O 1
ATOM 4057 N N . GLU A 1 510 ? 0.281 -15.800 6.535 1.00 79.62 510 GLU A N 1
ATOM 4058 C CA . GLU A 1 510 ? -1.154 -16.137 6.487 1.00 79.62 510 GLU A CA 1
ATOM 4059 C C . GLU A 1 510 ? -2.037 -15.090 7.189 1.00 79.62 510 GLU A C 1
ATOM 4061 O O . GLU A 1 510 ? -3.259 -15.071 7.023 1.00 79.62 510 GLU A O 1
ATOM 4066 N N . ARG A 1 511 ? -1.414 -14.213 7.982 1.00 87.06 511 ARG A N 1
ATOM 4067 C CA . ARG A 1 511 ? -2.028 -13.091 8.704 1.00 87.06 511 ARG A CA 1
ATOM 4068 C C . ARG A 1 511 ? -1.824 -11.763 7.971 1.00 87.06 511 ARG A C 1
ATOM 4070 O O . ARG A 1 511 ? -2.338 -10.741 8.419 1.00 87.06 511 ARG A O 1
ATOM 4077 N N . MET A 1 512 ? -1.092 -11.770 6.858 1.00 90.81 512 MET A N 1
ATOM 4078 C CA . MET A 1 512 ? -0.772 -10.583 6.073 1.00 90.81 512 MET A CA 1
ATOM 4079 C C . MET A 1 512 ? -1.643 -10.500 4.820 1.00 90.81 512 MET A C 1
ATOM 4081 O O . MET A 1 512 ? -1.786 -11.466 4.073 1.00 90.81 512 MET A O 1
ATOM 4085 N N . ILE A 1 513 ? -2.180 -9.316 4.558 1.00 94.00 513 ILE A N 1
ATOM 4086 C CA . ILE A 1 513 ? -2.845 -8.952 3.310 1.00 94.00 513 ILE A CA 1
ATOM 4087 C C . ILE A 1 513 ? -1.998 -7.855 2.680 1.00 94.00 513 ILE A C 1
ATOM 4089 O O . ILE A 1 513 ? -1.999 -6.708 3.126 1.00 94.00 513 ILE A O 1
ATOM 4093 N N . THR A 1 514 ? -1.234 -8.209 1.652 1.00 93.12 514 THR A N 1
ATOM 4094 C CA . THR A 1 514 ? -0.205 -7.320 1.091 1.00 93.12 514 THR A CA 1
ATOM 4095 C C . THR A 1 514 ? -0.735 -6.425 -0.028 1.00 93.12 514 THR A C 1
ATOM 4097 O O . THR A 1 514 ? -0.119 -6.287 -1.091 1.00 93.12 514 THR A O 1
ATOM 4100 N N . GLU A 1 515 ? -1.906 -5.848 0.217 1.00 93.69 515 GLU A N 1
ATOM 4101 C CA . GLU A 1 515 ? -2.608 -4.925 -0.669 1.00 93.69 515 GLU A CA 1
ATOM 4102 C C . GLU A 1 515 ? -2.667 -3.527 -0.051 1.00 93.69 515 GLU A C 1
ATOM 4104 O O . GLU A 1 515 ? -2.492 -3.350 1.158 1.00 93.69 515 GLU A O 1
ATOM 4109 N N . THR A 1 516 ? -2.940 -2.522 -0.880 1.00 93.31 516 THR A N 1
ATOM 4110 C CA . THR A 1 516 ? -3.276 -1.182 -0.386 1.00 93.31 516 THR A CA 1
ATOM 4111 C C . THR A 1 516 ? -4.618 -1.192 0.349 1.00 93.31 516 THR A C 1
ATOM 4113 O O . THR A 1 516 ? -5.461 -2.069 0.133 1.00 93.31 516 THR A O 1
ATOM 4116 N N . ALA A 1 517 ? -4.849 -0.184 1.196 1.00 94.56 517 ALA A N 1
ATOM 4117 C CA . ALA A 1 517 ? -6.132 -0.012 1.876 1.00 94.56 517 ALA A CA 1
ATOM 4118 C C . ALA A 1 517 ? -7.302 0.103 0.880 1.00 94.56 517 ALA A C 1
ATOM 4120 O O . ALA A 1 517 ? -8.361 -0.475 1.112 1.00 94.56 517 ALA A O 1
ATOM 4121 N N . ASP A 1 518 ? -7.100 0.786 -0.252 1.00 94.31 518 ASP A N 1
ATOM 4122 C CA . ASP A 1 518 ? -8.116 0.938 -1.301 1.00 94.31 518 ASP A CA 1
ATOM 4123 C C . ASP A 1 518 ? -8.579 -0.411 -1.848 1.00 94.31 518 ASP A C 1
ATOM 4125 O O . ASP A 1 518 ? -9.777 -0.704 -1.841 1.00 94.31 518 ASP A O 1
ATOM 4129 N N . VAL A 1 519 ? -7.618 -1.237 -2.272 1.00 94.25 519 VAL A N 1
ATOM 4130 C CA . VAL A 1 519 ? -7.866 -2.574 -2.819 1.00 94.25 519 VAL A CA 1
ATOM 4131 C C . VAL A 1 519 ? -8.528 -3.449 -1.765 1.00 94.25 519 VAL A C 1
ATOM 4133 O O . VAL A 1 519 ? -9.562 -4.060 -2.026 1.00 94.25 519 VAL A O 1
ATOM 4136 N N . PHE A 1 520 ? -7.966 -3.497 -0.557 1.00 96.44 520 PHE A N 1
ATOM 4137 C CA . PHE A 1 520 ? -8.521 -4.304 0.524 1.00 96.44 520 PHE A CA 1
ATOM 4138 C C . PHE A 1 520 ? -9.993 -3.967 0.789 1.00 96.44 520 PHE A C 1
ATOM 4140 O O . PHE A 1 520 ? -10.829 -4.869 0.800 1.00 96.44 520 PHE A O 1
ATOM 4147 N N . MET A 1 521 ? -10.325 -2.682 0.938 1.00 96.69 521 MET A N 1
ATOM 4148 C CA . MET A 1 521 ? -11.696 -2.254 1.219 1.00 96.69 521 MET A CA 1
ATOM 4149 C C . MET A 1 521 ? -12.638 -2.488 0.035 1.00 96.69 521 MET A C 1
ATOM 4151 O O . MET A 1 521 ? -13.804 -2.818 0.243 1.00 96.69 521 MET A O 1
ATOM 4155 N N . GLU A 1 522 ? -12.158 -2.345 -1.203 1.00 95.75 522 GLU A N 1
ATOM 4156 C CA . GLU A 1 522 ? -12.939 -2.660 -2.403 1.00 95.75 522 GLU A CA 1
ATOM 4157 C C . GLU A 1 522 ? -13.367 -4.128 -2.428 1.00 95.75 522 GLU A C 1
ATOM 4159 O O . GLU A 1 522 ? -14.553 -4.427 -2.599 1.00 95.75 522 GLU A O 1
ATOM 4164 N N . TYR A 1 523 ? -12.416 -5.038 -2.211 1.00 95.69 523 TYR A N 1
ATOM 4165 C CA . TYR A 1 523 ? -12.694 -6.469 -2.220 1.00 95.69 523 TYR A CA 1
ATOM 4166 C C . TYR A 1 523 ? -13.460 -6.916 -0.977 1.00 95.69 523 TYR A C 1
ATOM 4168 O O . TYR A 1 523 ? -14.361 -7.738 -1.108 1.00 95.69 523 TYR A O 1
ATOM 4176 N N . LEU A 1 524 ? -13.189 -6.341 0.200 1.00 96.12 524 LEU A N 1
ATOM 4177 C CA . LEU A 1 524 ? -13.970 -6.613 1.408 1.00 96.12 524 LEU A CA 1
ATOM 4178 C C . LEU A 1 524 ? -15.445 -6.258 1.188 1.00 96.12 524 LEU A C 1
ATOM 4180 O O . LEU A 1 524 ? -16.317 -7.087 1.438 1.00 96.12 524 LEU A O 1
ATOM 4184 N N . LYS A 1 525 ? -15.720 -5.073 0.626 1.00 95.69 525 LYS A N 1
ATOM 4185 C CA . LYS A 1 525 ? -17.072 -4.647 0.240 1.00 95.69 525 LYS A CA 1
ATOM 4186 C C . LYS A 1 525 ? -17.708 -5.638 -0.731 1.00 95.69 525 LYS A C 1
ATOM 4188 O O . LYS A 1 525 ? -18.801 -6.127 -0.474 1.00 95.69 525 LYS A O 1
ATOM 4193 N N . ALA A 1 526 ? -17.020 -5.958 -1.828 1.00 94.81 526 ALA A N 1
ATOM 4194 C CA . ALA A 1 526 ? -17.541 -6.873 -2.842 1.00 94.81 526 ALA A CA 1
ATOM 4195 C C . ALA A 1 526 ? -17.820 -8.281 -2.286 1.00 94.81 526 ALA A C 1
ATOM 4197 O O . ALA A 1 526 ? -18.716 -8.975 -2.764 1.00 94.81 526 ALA A O 1
ATOM 4198 N N . SER A 1 527 ? -17.053 -8.731 -1.296 1.00 93.31 527 SER A N 1
ATOM 4199 C CA . SER A 1 527 ? -17.255 -10.026 -0.652 1.00 93.31 527 SER A CA 1
ATOM 4200 C C . SER A 1 527 ? -18.412 -10.012 0.341 1.00 93.31 527 SER A C 1
ATOM 4202 O O . SER A 1 527 ? -19.191 -10.960 0.326 1.00 93.31 527 SER A O 1
ATOM 4204 N N . ILE A 1 528 ? -18.589 -8.937 1.115 1.00 90.69 528 ILE A N 1
ATOM 4205 C CA . ILE A 1 528 ? -19.755 -8.757 1.997 1.00 90.69 528 ILE A CA 1
ATOM 4206 C C . ILE A 1 528 ? -21.043 -8.700 1.164 1.00 90.69 528 ILE A C 1
ATOM 4208 O O . ILE A 1 528 ? -21.984 -9.440 1.435 1.00 90.69 528 ILE A O 1
ATOM 4212 N N . SER A 1 529 ? -21.066 -7.909 0.084 1.00 87.69 529 SER A N 1
ATOM 4213 C CA . SER A 1 529 ? -22.246 -7.780 -0.785 1.00 87.69 529 SER A CA 1
ATOM 4214 C C . SER A 1 529 ? -22.646 -9.079 -1.502 1.00 87.69 529 SER A C 1
ATOM 4216 O O . SER A 1 529 ? -23.778 -9.176 -1.950 1.00 87.69 529 SER A O 1
ATOM 4218 N N . ARG A 1 530 ? -21.745 -10.064 -1.651 1.00 85.69 530 ARG A N 1
ATOM 4219 C CA . ARG A 1 530 ? -22.049 -11.367 -2.284 1.00 85.69 530 ARG A CA 1
ATOM 4220 C C . ARG A 1 530 ? -22.694 -12.383 -1.336 1.00 85.69 530 ARG A C 1
ATOM 4222 O O . ARG A 1 530 ? -23.130 -13.430 -1.806 1.00 85.69 530 ARG A O 1
ATOM 4229 N N . GLN A 1 531 ? -22.653 -12.136 -0.028 1.00 73.56 531 GLN A N 1
ATOM 4230 C CA . GLN A 1 531 ? -23.186 -13.051 0.988 1.00 73.56 531 GLN A CA 1
ATOM 4231 C C . GLN A 1 531 ? -24.649 -12.768 1.348 1.00 73.56 531 GLN A C 1
ATOM 4233 O O . GLN A 1 531 ? -25.286 -13.613 1.974 1.00 73.56 531 GLN A O 1
ATOM 4238 N N . LEU A 1 532 ? -25.148 -11.594 0.959 1.00 59.72 532 LEU A N 1
ATOM 4239 C CA . LEU A 1 532 ? -26.549 -11.183 1.028 1.00 59.72 532 LEU A CA 1
ATOM 4240 C C . LEU A 1 532 ? -27.253 -11.562 -0.279 1.00 59.72 532 LEU A C 1
ATOM 4242 O O . LEU A 1 532 ? -28.443 -11.939 -0.205 1.00 59.72 532 LEU A O 1
#

Organism: NCBI:txid585398

Nearest PDB structures (foldseek):
  8ipr-assembly2_D  TM=5.002E-01  e=2.475E-02  Mycolicibacterium smegmatis
  7f8h-assembly2_A  TM=2.871E-01  e=5.062E-02  Homo sapiens
  7f8h-assembly1_B  TM=2.875E-01  e=7.442E-02  Homo sapiens
  6fx7-assembly1_A  TM=3.836E-01  e=1.623E+00  Archaeoglobus fulgidus DSM 4304
  3kr5-assembly1_E  TM=2.222E-01  e=2.946E-01  Plasmodium falciparum 3D7

Secondary structure (DSSP, 8-state):
-HHHHHHHHHHHHHHHHHH-----SSEEEEEEES-GGGTHHHHHHHHHHTTEEEEETT-TTPPPPSS--HHHHHHHHHHHHTSGGGGT--EEEEE-TTS-EEEEETTBSS--SHHHHHHHHHHHHHHHHHT---SEEEEEEESTTS-HHHHHHHHHIIIIIHHHH-BTTBSEEEEEEES---HHHHT-SSS---EEEETTEEEEPPPHHHHHHHHHHHT--BTTB-EEEEE-GGGSGGGTPPPHHHHHHHHHHHHH-TTS---TTTHHHHHHHHHHHHTTT---TT--GGGHHHHHHH--HHHHHHHHHHHTT-GGG-HHHHHHHHHHHHHHHT--HHHHHHHHHHHHHTT-SS--EEEEE-----TTTTT-TTTEEEE-SHHHHHHHHHHHHHHHH-TTSPEEEEETT-BTTBGGGS---HHHHTT-S-HHHHHHHHHHHTSSS-EEEEEES-----HHHHHHHTSHHHHHHEEEEEE-SS--HHHHHHIIIIIHHHHHHSTT---GGGGEE-S-HHHHHHHHHHHHHTT-

Sequence (532 aa):
MKTKQLIHLILGAFAAIEQEQDESPLKVIPLVINDVAEHIGILREIFRVESGILIEASDPTVRRASTVDLELKTAMEALFSSSPLAATLSLNVQLDSQMRVQTLINGNAAPSSEAEKALAGISNSLQFLASTDYPTACLIYKEAALENQAQDLIWQFLVTHLVSIGLGNIKRLFIIVDGALNYTRHTYPINSARFVLFPGYLSERNSFKVNKITIDRLANLRKDLPIVLFLGAGFSVSSKLMEGNDLRDIALQALIDPRKTMSPEERPGAFLRELIALRENREEDGETIGNLQNFARTLTLERVLSEEYRRGEGPIRSPTLRKFEEYNRKALQSRGMAVRNLQAIASHIIGSPDQKLIVAGVNFDTLVEHLSSDEFEVFATDQEFSHFPEYLSQYWEQPNAKIPYLKFHGSIDNFESVIATLSSTEVGLSREKSNAIEAILNLSEKIQWVFVGCSMRDVDLNRMYNSPQFSQKVIEYWVSPLIDDNVTRFITQYRRRSWEALRDKIKIEERMITETADVFMEYLKASISRQL

Radius of gyration: 26.14 Å; Cα contacts (8 Å, |Δi|>4): 899; chains: 1; bounding box: 58×57×76 Å

Solvent-accessible surface area (backbone atoms only — not comparable to full-atom values): 28373 Å² total; per-residue (Å²): 114,68,68,62,53,50,53,50,51,55,54,46,52,55,55,53,55,76,70,54,94,66,88,62,66,21,47,66,47,36,30,36,27,49,68,47,78,91,41,47,74,59,51,46,50,52,30,50,74,66,59,24,44,68,44,50,21,79,47,88,78,59,70,56,19,73,56,80,55,62,70,63,43,51,53,55,33,45,56,35,62,76,37,91,53,37,87,83,40,44,58,46,76,46,66,46,98,83,46,29,44,42,38,20,52,72,82,33,78,69,59,85,46,66,36,46,39,42,53,32,21,45,53,32,46,51,37,21,47,35,73,35,86,39,45,27,38,32,45,34,42,64,49,85,54,44,55,72,69,57,46,50,51,52,48,49,38,60,48,50,55,38,31,76,73,37,36,64,52,23,42,36,39,36,38,37,38,32,38,82,88,47,63,82,68,42,46,34,74,73,71,26,43,38,37,41,40,44,94,97,43,78,44,76,35,63,52,51,70,59,34,48,55,53,39,50,59,64,30,64,47,28,58,76,41,30,39,34,44,33,36,26,72,48,36,50,47,71,18,69,42,79,50,62,65,58,52,31,47,51,41,45,38,59,72,73,42,77,83,61,91,70,56,78,82,50,41,49,48,52,48,51,52,49,53,54,69,76,38,85,85,63,94,64,93,83,88,50,84,93,44,43,71,57,50,47,73,68,65,49,42,42,65,51,47,28,51,50,31,71,77,51,86,30,54,86,68,34,65,57,60,54,53,47,47,56,43,42,61,54,20,63,78,46,63,19,59,21,50,57,27,47,52,54,40,45,64,64,37,47,60,33,74,50,39,43,64,37,39,35,29,56,49,38,66,56,72,70,49,77,88,28,66,82,47,41,43,81,28,40,40,63,74,50,27,62,48,37,55,62,51,50,57,50,40,69,74,37,33,73,43,46,36,45,33,40,23,78,33,5,30,63,95,40,40,82,37,42,65,30,51,67,79,42,49,76,72,25,64,53,69,34,55,47,50,36,52,51,46,58,61,65,72,38,80,40,34,38,37,36,35,27,24,56,49,72,75,59,63,24,57,44,64,58,64,62,32,68,68,48,62,71,30,45,47,65,34,39,34,30,53,65,82,40,68,49,39,55,48,48,41,62,75,68,37,44,70,63,42,58,68,39,96,78,52,64,54,72,71,81,34,45,30,38,33,42,39,40,58,49,28,48,52,32,33,58,38,38,66,70,76,112